Protein AF-A0A964AHP4-F1 (afdb_monomer_lite)

Sequence (634 aa):
MTRHLPLLLALVACRKDPKPGQDSGANVDTGPVIVDEDGDGSPAEEDCDDGDSNVYPGNTETPYDGLDNDCDPNTPDDDLDGDGYAAAQDCDDGDADVFPGAVEVCNGEDDDCDGTPDNAVGGTWYADADGDGFGDPAVSSQSCEGGEGTVADSSDCDDGDPAVNIAADEYCDGIDNDCDAVVDEPEAVDADTWYVDVDGDGYGDEDYPLEACAQLTGYAASDDDCDDGDANTHPDAAETCDSIDNDCDGEVDEDDAVDASSWYVDSDGDGYGNPAFESTACAQPAGYVGNADDCDDTEPDAWTGAAESCDEVDNDCDSAVDEGVLVDWYLDYDGDGYGTDASAVSACDAPTTAYVASGGDCDDNDTAYSPGATPGCDGEDYDCDGLVDNDGDGDGYADLSCGGDDCDDTDASIVPEQSGGCALGSSCLDVMGNGYSSGDGLYTIDPDGYGTGTSPYDVYCDMSTDGGGWTLVWKHAYEEVGTPTTDMRFYSSTLTPCESIGDADWCNVPQKTVIGLTEQRVTATHNGIIIYDFVGDLNSSLDSDWTGGVLANSVELVDLCTANPSAIPEPENGSHAIPGLTWDKANNGNYTSNCDTDRYGSGGTDCRWENCQLSSSMFTSPYHTQMTLHMWVR

Secondary structure (DSSP, 8-state):
--------------------------------PPP-SS-SS--TTT-S-TT-TT--TT----TTSSS-SSS-TTS-TT-SS-SS--TTT-S-TT-TT--TT----SSSS-TT-SS-TT-S--EEEEE-SS-SS---TTSEEEESSPPTTEES----S-TT-TT-STTSPP-SSSS-SS-SS-TT-TT-TTPEEEEE-SSSSSB-EEEEEEEESSPPTTEESB-B-S-TT-TT-STTSPP-SSSS-SS-SS-SS-TT-TTPEEEEE-SSSSS---TTSEEEESS--TTEES---BS-TT-TT-BTTPPP-SSSS-SSSSS-SSTTTPEEEEE-SSSSS---GGG-EEESS-SSTTEES----S-TT-TTSSTTPPP-SSS--SS-SSS-TT-SSSSSS--GGGT-S-S-TT-TT--TTSTTTS-S-SSHHHHHHTT---SSEEEEE-SS-TTSSSPPEEEEEESSGGGS-EEEEEEEEEE--S-SSS----BSSTT-B--SGGGTTT----EEEE-SSSEEEEEEEETTEEEEEEEEE--TTTTT----PPPTT-------------------------SS--------------S-------------S--------S-------EEEEEEEE-

pLDDT: mean 71.75, std 23.56, range [24.45, 97.06]

Structure (mmCIF, N/CA/C/O backbone):
data_AF-A0A964AHP4-F1
#
_entry.id   AF-A0A964AHP4-F1
#
loop_
_atom_site.group_PDB
_atom_site.id
_atom_site.type_symbol
_atom_site.label_atom_id
_atom_site.label_alt_id
_atom_site.label_comp_id
_atom_site.label_asym_id
_atom_site.label_entity_id
_atom_site.label_seq_id
_atom_site.pdbx_PDB_ins_code
_atom_site.Cartn_x
_atom_site.Cartn_y
_atom_site.Cartn_z
_atom_site.occupancy
_atom_site.B_iso_or_equiv
_atom_site.auth_seq_id
_atom_site.auth_comp_id
_atom_site.auth_asym_id
_atom_site.auth_atom_id
_atom_site.pdbx_PDB_model_num
ATOM 1 N N . MET A 1 1 ? 47.931 -21.326 -45.088 1.00 41.25 1 MET A N 1
ATOM 2 C CA . MET A 1 1 ? 47.821 -22.217 -46.264 1.00 41.25 1 MET A CA 1
ATOM 3 C C . MET A 1 1 ? 49.053 -22.011 -47.130 1.00 41.25 1 MET A C 1
ATOM 5 O O . MET A 1 1 ? 49.438 -20.879 -47.371 1.00 41.25 1 MET A O 1
ATOM 9 N N . THR A 1 2 ? 49.738 -23.094 -47.477 1.00 36.59 2 THR A N 1
ATOM 10 C CA . THR A 1 2 ? 51.013 -23.122 -48.214 1.00 36.59 2 THR A CA 1
ATOM 11 C C . THR A 1 2 ? 50.758 -23.535 -49.669 1.00 36.59 2 THR A C 1
ATOM 13 O O . THR A 1 2 ? 49.828 -24.313 -49.876 1.00 36.59 2 THR A O 1
ATOM 16 N N . ARG A 1 3 ? 51.688 -23.176 -50.583 1.00 34.22 3 ARG A N 1
ATOM 17 C CA . ARG A 1 3 ? 51.929 -23.679 -51.975 1.00 34.22 3 ARG A CA 1
ATOM 18 C C . ARG A 1 3 ? 51.398 -22.765 -53.096 1.00 34.22 3 ARG A C 1
ATOM 20 O O . ARG A 1 3 ? 50.309 -22.248 -52.948 1.00 34.22 3 ARG A O 1
ATOM 27 N N . HIS A 1 4 ? 52.039 -22.575 -54.258 1.00 33.69 4 HIS A N 1
ATOM 28 C CA . HIS A 1 4 ? 53.323 -23.006 -54.847 1.00 33.69 4 HIS A CA 1
ATOM 29 C C . HIS A 1 4 ? 53.604 -22.176 -56.139 1.00 33.69 4 HIS A C 1
ATOM 31 O O . HIS A 1 4 ? 52.662 -21.796 -56.820 1.00 33.69 4 HIS A O 1
ATOM 37 N N . LEU A 1 5 ? 54.904 -21.989 -56.448 1.00 34.00 5 LEU A N 1
ATOM 38 C CA . LEU A 1 5 ? 55.637 -21.714 -57.726 1.00 34.00 5 LEU A CA 1
ATOM 39 C C . LEU A 1 5 ? 55.037 -22.323 -59.034 1.00 34.00 5 LEU A C 1
ATOM 41 O O . LEU A 1 5 ? 54.205 -23.217 -58.869 1.00 34.00 5 LEU A O 1
ATOM 45 N N . PRO A 1 6 ? 55.516 -22.051 -60.297 1.00 51.84 6 PRO A N 1
ATOM 46 C CA . PRO A 1 6 ? 56.937 -21.927 -60.763 1.00 51.84 6 PRO A CA 1
ATOM 47 C C . PRO A 1 6 ? 57.247 -20.866 -61.873 1.00 51.84 6 PRO A C 1
ATOM 49 O O . PRO A 1 6 ? 56.353 -20.404 -62.563 1.00 51.84 6 PRO A O 1
ATOM 52 N N . LEU A 1 7 ? 58.461 -20.294 -61.982 1.00 32.97 7 LEU A N 1
ATOM 53 C CA . LEU A 1 7 ? 59.728 -20.745 -62.626 1.00 32.97 7 LEU A CA 1
ATOM 54 C C . LEU A 1 7 ? 59.695 -20.875 -64.175 1.00 32.97 7 LEU A C 1
ATOM 56 O O . LEU A 1 7 ? 59.123 -21.829 -64.696 1.00 32.97 7 LEU A O 1
ATOM 60 N N . LEU A 1 8 ? 60.413 -19.989 -64.889 1.00 33.69 8 LEU A N 1
ATOM 61 C CA . LEU A 1 8 ? 60.695 -20.073 -66.334 1.00 33.69 8 LEU A CA 1
ATOM 62 C C . LEU A 1 8 ? 62.167 -20.463 -66.586 1.00 33.69 8 LEU A C 1
ATOM 64 O O . LEU A 1 8 ? 63.081 -19.904 -65.981 1.00 33.69 8 LEU A O 1
ATOM 68 N N . LEU A 1 9 ? 62.387 -21.426 -67.485 1.00 32.53 9 LEU A N 1
ATOM 69 C CA . LEU A 1 9 ? 63.684 -21.966 -67.907 1.00 32.53 9 LEU A CA 1
ATOM 70 C C . LEU A 1 9 ? 63.711 -21.958 -69.446 1.00 32.53 9 LEU A C 1
ATOM 72 O O . LEU A 1 9 ? 62.899 -22.650 -70.057 1.00 32.53 9 LEU A O 1
ATOM 76 N N . ALA A 1 10 ? 64.621 -21.212 -70.080 1.00 36.19 10 ALA A N 1
ATOM 77 C CA . ALA A 1 10 ? 64.780 -21.209 -71.539 1.00 36.19 10 ALA A CA 1
ATOM 78 C C . ALA A 1 10 ? 66.022 -22.009 -71.967 1.00 36.19 10 ALA A C 1
ATOM 80 O O . ALA A 1 10 ? 67.131 -21.801 -71.472 1.00 36.19 10 ALA A O 1
ATOM 81 N N . LEU A 1 11 ? 65.792 -22.967 -72.870 1.00 33.97 11 LEU A N 1
ATOM 82 C CA . LEU A 1 11 ? 66.750 -23.921 -73.423 1.00 33.97 11 LEU A CA 1
ATOM 83 C C . LEU A 1 11 ? 67.461 -23.375 -74.673 1.00 33.97 11 LEU A C 1
ATOM 85 O O . LEU A 1 11 ? 66.847 -22.770 -75.543 1.00 33.97 11 LEU A O 1
ATOM 89 N N . VAL A 1 12 ? 68.736 -23.743 -74.798 1.00 40.69 12 VAL A N 1
ATOM 90 C CA . VAL A 1 12 ? 69.601 -23.636 -75.984 1.00 40.69 12 VAL A CA 1
ATOM 91 C C . VAL A 1 12 ? 69.450 -24.872 -76.892 1.00 40.69 12 VAL A C 1
ATOM 93 O O . VAL A 1 12 ? 69.509 -25.990 -76.381 1.00 40.69 12 VAL A O 1
ATOM 96 N N . ALA A 1 13 ? 69.372 -24.689 -78.222 1.00 34.56 13 ALA A N 1
ATOM 97 C CA . ALA A 1 13 ? 69.863 -25.586 -79.304 1.00 34.56 13 ALA A CA 1
ATOM 98 C C . ALA A 1 13 ? 69.546 -24.925 -80.676 1.00 34.56 13 ALA A C 1
ATOM 100 O O . ALA A 1 13 ? 68.413 -24.512 -80.858 1.00 34.56 13 ALA A O 1
ATOM 101 N N . CYS A 1 14 ? 70.414 -24.655 -81.667 1.00 30.45 14 CYS A N 1
ATOM 102 C CA . CYS A 1 14 ? 71.578 -25.286 -82.323 1.00 30.45 14 CYS A CA 1
ATOM 103 C C . CYS A 1 14 ? 71.250 -26.123 -83.594 1.00 30.45 14 CYS A C 1
ATOM 105 O O . CYS A 1 14 ? 70.490 -27.088 -83.521 1.00 30.45 14 CYS A O 1
ATOM 107 N N . ARG A 1 15 ? 72.011 -25.827 -84.678 1.00 34.88 15 ARG A N 1
ATOM 108 C CA . ARG A 1 15 ? 72.274 -26.549 -85.964 1.00 34.88 15 ARG A CA 1
ATOM 109 C C . ARG A 1 15 ? 71.342 -26.230 -87.154 1.00 34.88 15 ARG A C 1
ATOM 111 O O . ARG A 1 15 ? 70.146 -26.109 -86.966 1.00 34.88 15 ARG A O 1
ATOM 118 N N . LYS A 1 16 ? 71.813 -26.189 -88.417 1.00 32.59 16 LYS A N 1
ATOM 119 C CA . LYS A 1 16 ? 72.720 -27.155 -89.084 1.00 32.59 16 LYS A CA 1
ATOM 120 C C . LYS A 1 16 ? 73.158 -26.689 -90.498 1.00 32.59 16 LYS A C 1
ATOM 122 O O . LYS A 1 16 ? 72.309 -26.252 -91.263 1.00 32.59 16 LYS A O 1
ATOM 127 N N . ASP A 1 17 ? 74.425 -26.918 -90.866 1.00 44.00 17 ASP A N 1
ATOM 128 C CA . ASP A 1 17 ? 74.936 -26.935 -92.259 1.00 44.00 17 ASP A CA 1
ATOM 129 C C . ASP A 1 17 ? 74.241 -27.998 -93.144 1.00 44.00 17 ASP A C 1
ATOM 131 O O . ASP A 1 17 ? 73.699 -28.981 -92.612 1.00 44.00 17 ASP A O 1
ATOM 135 N N . PRO A 1 18 ? 74.352 -27.905 -94.491 1.00 44.62 18 PRO A N 1
ATOM 136 C CA . PRO A 1 18 ? 75.350 -28.746 -95.186 1.00 44.62 18 PRO A CA 1
ATOM 137 C C . PRO A 1 18 ? 75.977 -28.168 -96.490 1.00 44.62 18 PRO A C 1
ATOM 139 O O . PRO A 1 18 ? 75.295 -27.667 -97.376 1.00 44.62 18 PRO A O 1
ATOM 142 N N . LYS A 1 19 ? 77.290 -28.405 -96.664 1.00 41.75 19 LYS A N 1
ATOM 143 C CA . LYS A 1 19 ? 78.025 -28.576 -97.955 1.00 41.75 19 LYS A CA 1
ATOM 144 C C . LYS A 1 19 ? 77.521 -29.845 -98.695 1.00 41.75 19 LYS A C 1
ATOM 146 O O . LYS A 1 19 ? 77.030 -30.713 -97.967 1.00 41.75 19 LYS A O 1
ATOM 151 N N . PRO A 1 20 ? 77.708 -30.098 -100.029 1.00 46.75 20 PRO A N 1
ATOM 152 C CA . PRO A 1 20 ? 79.021 -30.049 -100.725 1.00 46.75 20 PRO A CA 1
ATOM 153 C C . PRO A 1 20 ? 79.049 -29.877 -102.277 1.00 46.75 20 PRO A C 1
ATOM 155 O O . PRO A 1 20 ? 78.054 -30.049 -102.969 1.00 46.75 20 PRO A O 1
ATOM 158 N N . GLY A 1 21 ? 80.251 -29.687 -102.848 1.00 37.81 21 GLY A N 1
ATOM 159 C CA . GLY A 1 21 ? 80.522 -29.970 -104.271 1.00 37.81 21 GLY A CA 1
ATOM 160 C C . GLY A 1 21 ? 81.881 -29.471 -104.782 1.00 37.81 21 GLY A C 1
ATOM 161 O O . GLY A 1 21 ? 82.058 -28.280 -104.987 1.00 37.81 21 GLY A O 1
ATOM 162 N N . GLN A 1 22 ? 82.838 -30.384 -104.982 1.00 43.28 22 GLN A N 1
ATOM 163 C CA . GLN A 1 22 ? 84.136 -30.165 -105.648 1.00 43.28 22 GLN A CA 1
ATOM 164 C C . GLN A 1 22 ? 83.990 -30.351 -107.174 1.00 43.28 22 GLN A C 1
ATOM 166 O O . GLN A 1 22 ? 83.249 -31.251 -107.556 1.00 43.28 22 GLN A O 1
ATOM 171 N N . ASP A 1 23 ? 84.731 -29.618 -108.022 1.00 38.06 23 ASP A N 1
ATOM 172 C CA . ASP A 1 23 ? 85.852 -30.185 -108.812 1.00 38.06 23 ASP A CA 1
ATOM 173 C C . ASP A 1 23 ? 86.644 -29.136 -109.639 1.00 38.06 23 ASP A C 1
ATOM 175 O O . ASP A 1 23 ? 86.086 -28.222 -110.234 1.00 38.06 23 ASP A O 1
ATOM 179 N N . SER A 1 24 ? 87.963 -29.358 -109.658 1.00 41.06 24 SER A N 1
ATOM 180 C CA . SER A 1 24 ? 89.007 -29.084 -110.665 1.00 41.06 24 SER A CA 1
ATOM 181 C C . SER A 1 24 ? 88.969 -27.880 -111.630 1.00 41.06 24 SER A C 1
ATOM 183 O O . SER A 1 24 ? 88.107 -27.796 -112.499 1.00 41.06 24 SER A O 1
ATOM 185 N N . GLY A 1 25 ? 90.100 -27.155 -111.702 1.00 37.81 25 GLY A N 1
ATOM 186 C CA . GLY A 1 25 ? 90.666 -26.747 -113.003 1.00 37.81 25 GLY A CA 1
ATOM 187 C C . GLY A 1 25 ? 91.313 -25.361 -113.079 1.00 37.81 25 GLY A C 1
ATOM 188 O O . GLY A 1 25 ? 90.639 -24.359 -113.235 1.00 37.81 25 GLY A O 1
ATOM 189 N N . ALA A 1 26 ? 92.643 -25.347 -113.029 1.00 41.81 26 ALA A N 1
ATOM 190 C CA . ALA A 1 26 ? 93.570 -24.226 -113.183 1.00 41.81 26 ALA A CA 1
ATOM 191 C C . ALA A 1 26 ? 93.342 -23.214 -114.342 1.00 41.81 26 ALA A C 1
ATOM 193 O O . ALA A 1 26 ? 93.065 -23.621 -115.468 1.00 41.81 26 ALA A O 1
ATOM 194 N N . ASN A 1 27 ? 93.783 -21.968 -114.063 1.00 40.09 27 ASN A N 1
ATOM 195 C CA . ASN A 1 27 ? 94.414 -20.975 -114.968 1.00 40.09 27 ASN A CA 1
ATOM 196 C C . ASN A 1 27 ? 93.445 -20.207 -115.905 1.00 40.09 27 ASN A C 1
ATOM 198 O O . ASN A 1 27 ? 92.708 -20.831 -116.651 1.00 40.09 27 ASN A O 1
ATOM 202 N N . VAL A 1 28 ? 93.393 -18.872 -115.993 1.00 43.84 28 VAL A N 1
ATOM 203 C CA . VAL A 1 28 ? 94.406 -17.811 -115.865 1.00 43.84 28 VAL A CA 1
ATOM 204 C C . VAL A 1 28 ? 93.672 -16.509 -115.502 1.00 43.84 28 VAL A C 1
ATOM 206 O O . VAL A 1 28 ? 92.620 -16.227 -116.070 1.00 43.84 28 VAL A O 1
ATOM 209 N N . ASP A 1 29 ? 94.244 -15.735 -114.588 1.00 53.00 29 ASP A N 1
ATOM 210 C CA . ASP A 1 29 ? 93.883 -14.350 -114.269 1.00 53.00 29 ASP A CA 1
ATOM 211 C C . ASP A 1 29 ? 94.079 -13.419 -115.480 1.00 53.00 29 ASP A C 1
ATOM 213 O O . ASP A 1 29 ? 95.172 -13.397 -116.051 1.00 53.00 29 ASP A O 1
ATOM 217 N N . THR A 1 30 ? 93.029 -12.658 -115.822 1.00 50.31 30 THR A N 1
ATOM 218 C CA . THR A 1 30 ? 93.126 -11.248 -116.244 1.00 50.31 30 THR A CA 1
ATOM 219 C C . THR A 1 30 ? 91.809 -10.494 -115.956 1.00 50.31 30 THR A C 1
ATOM 221 O O . THR A 1 30 ? 91.002 -10.355 -116.873 1.00 50.31 30 THR A O 1
ATOM 224 N N . GLY A 1 31 ? 91.645 -9.983 -114.723 1.00 49.47 31 GLY A N 1
ATOM 225 C CA . GLY A 1 31 ? 90.811 -8.812 -114.334 1.00 49.47 31 GLY A CA 1
ATOM 226 C C . GLY A 1 31 ? 89.274 -8.898 -114.477 1.00 49.47 31 GLY A C 1
ATOM 227 O O . GLY A 1 31 ? 88.774 -9.631 -115.325 1.00 49.47 31 GLY A O 1
ATOM 228 N N . PRO A 1 32 ? 88.506 -8.130 -113.678 1.00 54.94 32 PRO A N 1
ATOM 229 C CA . PRO A 1 32 ? 88.683 -6.687 -113.505 1.00 54.94 32 PRO A CA 1
ATOM 230 C C . PRO A 1 32 ? 89.278 -6.306 -112.146 1.00 54.94 32 PRO A C 1
ATOM 232 O O . PRO A 1 32 ? 89.155 -7.031 -111.167 1.00 54.94 32 PRO A O 1
ATOM 235 N N . VAL A 1 33 ? 89.962 -5.162 -112.117 1.00 58.97 33 VAL A N 1
ATOM 236 C CA . VAL A 1 33 ? 90.269 -4.449 -110.873 1.00 58.97 33 VAL A CA 1
ATOM 237 C C . VAL A 1 33 ? 88.924 -4.061 -110.278 1.00 58.97 33 VAL A C 1
ATOM 239 O O . VAL A 1 33 ? 88.167 -3.359 -110.944 1.00 58.97 33 VAL A O 1
ATOM 242 N N . ILE A 1 34 ? 88.629 -4.569 -109.089 1.00 62.00 34 ILE A N 1
ATOM 243 C CA . ILE A 1 34 ? 87.486 -4.112 -108.309 1.00 62.00 34 ILE A CA 1
ATOM 244 C C . ILE A 1 34 ? 87.870 -2.712 -107.823 1.00 62.00 34 ILE A C 1
ATOM 246 O O . ILE A 1 34 ? 88.940 -2.551 -107.227 1.00 62.00 34 ILE A O 1
ATOM 250 N N . VAL A 1 35 ? 87.122 -1.705 -108.269 1.00 73.38 35 VAL A N 1
ATOM 251 C CA . VAL A 1 35 ? 87.340 -0.301 -107.907 1.00 73.38 35 VAL A CA 1
ATOM 252 C C . VAL A 1 35 ? 86.491 -0.047 -106.665 1.00 73.38 35 VAL A C 1
ATOM 254 O O . VAL A 1 35 ? 85.356 -0.504 -106.618 1.00 73.38 35 VAL A O 1
ATOM 257 N N . ASP A 1 36 ? 87.126 0.566 -105.682 1.00 81.06 36 ASP A N 1
ATOM 258 C CA . ASP A 1 36 ? 86.598 1.041 -104.403 1.00 81.06 36 ASP A CA 1
ATOM 259 C C . ASP A 1 36 ? 87.091 2.498 -104.392 1.00 81.06 36 ASP A C 1
ATOM 261 O O . ASP A 1 36 ? 88.309 2.737 -104.303 1.00 81.06 36 ASP A O 1
ATOM 265 N N . GLU A 1 37 ? 86.216 3.426 -104.799 1.00 85.00 37 GLU A N 1
ATOM 266 C CA . GLU A 1 37 ? 86.605 4.803 -105.150 1.00 85.00 37 GLU A CA 1
ATOM 267 C C . GLU A 1 37 ? 86.767 5.706 -103.915 1.00 85.00 37 GLU A C 1
ATOM 269 O O . GLU A 1 37 ? 87.645 6.584 -103.923 1.00 85.00 37 GLU A O 1
ATOM 274 N N . ASP A 1 38 ? 86.046 5.436 -102.829 1.00 84.31 38 ASP A N 1
ATOM 275 C CA . ASP A 1 38 ? 86.140 6.171 -101.564 1.00 84.31 38 ASP A CA 1
ATOM 276 C C . ASP A 1 38 ? 87.009 5.495 -100.478 1.00 84.31 38 ASP A C 1
ATOM 278 O O . ASP A 1 38 ? 87.520 6.184 -99.583 1.00 84.31 38 ASP A O 1
ATOM 282 N N . GLY A 1 39 ? 87.323 4.206 -100.621 1.00 83.88 39 GLY A N 1
ATOM 283 C CA . GLY A 1 39 ? 88.273 3.468 -99.798 1.00 83.88 39 GLY A CA 1
ATOM 284 C C . GLY A 1 39 ? 87.708 2.866 -98.510 1.00 83.88 39 GLY A C 1
ATOM 285 O O . GLY A 1 39 ? 88.511 2.613 -97.597 1.00 83.88 39 GLY A O 1
ATOM 286 N N . ASP A 1 40 ? 86.395 2.665 -98.388 1.00 83.25 40 ASP A N 1
ATOM 287 C CA . ASP A 1 40 ? 85.782 2.052 -97.200 1.00 83.25 40 ASP A CA 1
ATOM 288 C C . ASP A 1 40 ? 85.892 0.513 -97.145 1.00 83.25 40 ASP A C 1
ATOM 290 O O . ASP A 1 40 ? 85.743 -0.102 -96.081 1.00 83.25 40 ASP A O 1
ATOM 294 N N . GLY A 1 41 ? 86.310 -0.102 -98.254 1.00 84.25 41 GLY A N 1
ATOM 295 C CA . GLY A 1 41 ? 86.530 -1.538 -98.378 1.00 84.25 41 GLY A CA 1
ATOM 296 C C . GLY A 1 41 ? 85.387 -2.311 -99.036 1.00 84.25 41 GLY A C 1
ATOM 297 O O . GLY A 1 41 ? 85.527 -3.536 -99.173 1.00 84.25 41 GLY A O 1
ATOM 298 N N . SER A 1 42 ? 84.323 -1.635 -99.469 1.00 86.00 42 SER A N 1
ATOM 299 C CA . SER A 1 42 ? 83.256 -2.181 -100.304 1.00 86.00 42 SER A CA 1
ATOM 300 C C . SER A 1 42 ? 83.525 -1.885 -101.784 1.00 86.00 42 SER A C 1
ATOM 302 O O . SER A 1 42 ? 84.002 -0.818 -102.145 1.00 86.00 42 SER A O 1
ATOM 304 N N . PRO A 1 43 ? 83.334 -2.859 -102.688 1.00 85.56 43 PRO A N 1
ATOM 305 C CA . PRO A 1 43 ? 83.523 -2.615 -104.110 1.00 85.56 43 PRO A CA 1
ATOM 306 C C . PRO A 1 43 ? 82.290 -1.962 -104.745 1.00 85.56 43 PRO A C 1
ATOM 308 O O . PRO A 1 43 ? 81.171 -2.361 -104.434 1.00 85.56 43 PRO A O 1
ATOM 311 N N . ALA A 1 44 ? 82.497 -1.127 -105.769 1.00 83.00 44 ALA A N 1
ATOM 312 C CA . ALA A 1 44 ? 81.466 -0.404 -106.536 1.00 83.00 44 ALA A CA 1
ATOM 313 C C . ALA A 1 44 ? 80.238 -1.204 -107.034 1.00 83.00 44 ALA A C 1
ATOM 315 O O . ALA A 1 44 ? 79.275 -0.640 -107.549 1.00 83.00 44 ALA A O 1
ATOM 316 N N . GLU A 1 45 ? 80.307 -2.537 -107.030 1.00 81.38 45 GLU A N 1
ATOM 317 C CA . GLU A 1 45 ? 79.229 -3.436 -107.459 1.00 81.38 45 GLU A CA 1
ATOM 318 C C . GLU A 1 45 ? 78.324 -3.915 -106.315 1.00 81.38 45 GLU A C 1
ATOM 320 O O . GLU A 1 45 ? 77.238 -4.435 -106.582 1.00 81.38 45 GLU A O 1
ATOM 325 N N . GLU A 1 46 ? 78.769 -3.740 -105.073 1.00 82.56 46 GLU A N 1
ATOM 326 C CA . GLU A 1 46 ? 78.027 -4.021 -103.842 1.00 82.56 46 GLU A CA 1
ATOM 327 C C . GLU A 1 46 ? 77.702 -2.722 -103.085 1.00 82.56 46 GLU A C 1
ATOM 329 O O . GLU A 1 46 ? 76.725 -2.702 -102.349 1.00 82.56 46 GLU A O 1
ATOM 334 N N . ASP A 1 47 ? 78.451 -1.646 -103.331 1.00 85.31 47 ASP A N 1
ATOM 335 C CA . ASP A 1 47 ? 78.272 -0.316 -102.751 1.00 85.31 47 ASP A CA 1
ATOM 336 C C . ASP A 1 47 ? 77.142 0.496 -103.423 1.00 85.31 47 ASP A C 1
ATOM 338 O O . ASP A 1 47 ? 77.096 0.629 -104.653 1.00 85.31 47 ASP A O 1
ATOM 342 N N . CYS A 1 48 ? 76.203 1.015 -102.624 1.00 86.06 48 CYS A N 1
ATOM 343 C CA . CYS A 1 48 ? 75.094 1.831 -103.110 1.00 86.06 48 CYS A CA 1
ATOM 344 C C . CYS A 1 48 ? 75.482 3.296 -103.397 1.00 86.06 48 CYS A C 1
ATOM 346 O O . CYS A 1 48 ? 74.784 3.935 -104.196 1.00 86.06 48 CYS A O 1
ATOM 348 N N . ASP A 1 49 ? 76.611 3.789 -102.870 1.00 86.62 49 ASP A N 1
ATOM 349 C CA . ASP A 1 49 ? 77.262 5.043 -103.269 1.00 86.62 49 ASP A CA 1
ATOM 350 C C . ASP A 1 49 ? 78.797 4.977 -103.096 1.00 86.62 49 ASP A C 1
ATOM 352 O O . ASP A 1 49 ? 79.347 5.589 -102.192 1.00 86.62 49 ASP A O 1
ATOM 356 N N . ASP A 1 50 ? 79.490 4.348 -104.061 1.00 85.62 50 ASP A N 1
ATOM 357 C CA . ASP A 1 50 ? 80.971 4.194 -104.167 1.00 85.62 50 ASP A CA 1
ATOM 358 C C . ASP A 1 50 ? 81.773 5.526 -104.173 1.00 85.62 50 ASP A C 1
ATOM 360 O O . ASP A 1 50 ? 82.978 5.560 -104.432 1.00 85.62 50 ASP A O 1
ATOM 364 N N . GLY A 1 51 ? 81.103 6.669 -103.997 1.00 88.12 51 GLY A N 1
ATOM 365 C CA . GLY A 1 51 ? 81.705 7.985 -103.809 1.00 88.12 51 GLY A CA 1
ATOM 366 C C . GLY A 1 51 ? 81.646 8.525 -102.373 1.00 88.12 51 GLY A C 1
ATOM 367 O O . GLY A 1 51 ? 82.220 9.602 -102.142 1.00 88.12 51 GLY A O 1
ATOM 368 N N . ASP A 1 52 ? 80.974 7.846 -101.439 1.00 87.06 52 ASP A N 1
ATOM 369 C CA . ASP A 1 52 ? 80.835 8.233 -100.035 1.00 87.06 52 ASP A CA 1
ATOM 370 C C . ASP A 1 52 ? 81.168 7.080 -99.081 1.00 87.06 52 ASP A C 1
ATOM 372 O O . ASP A 1 52 ? 80.337 6.243 -98.770 1.00 87.06 52 ASP A O 1
ATOM 376 N N . SER A 1 53 ? 82.346 7.164 -98.455 1.00 89.06 53 SER A N 1
ATOM 377 C CA . SER A 1 53 ? 82.859 6.173 -97.493 1.00 89.06 53 SER A CA 1
ATOM 378 C C . SER A 1 53 ? 82.000 5.934 -96.231 1.00 89.06 53 SER A C 1
ATOM 380 O O . SER A 1 53 ? 82.432 5.229 -95.315 1.00 89.06 53 SER A O 1
ATOM 382 N N . ASN A 1 54 ? 80.862 6.623 -96.092 1.00 86.56 54 ASN A N 1
ATOM 383 C CA . ASN A 1 54 ? 79.865 6.399 -95.042 1.00 86.56 54 ASN A CA 1
ATOM 384 C C . ASN A 1 54 ? 78.597 5.707 -95.573 1.00 86.56 54 ASN A C 1
ATOM 386 O O . ASN A 1 54 ? 77.601 5.655 -94.853 1.00 86.56 54 ASN A O 1
ATOM 390 N N . VAL A 1 55 ? 78.611 5.206 -96.804 1.00 88.31 55 VAL A N 1
ATOM 391 C CA . VAL A 1 55 ? 77.500 4.513 -97.448 1.00 88.31 55 VAL A CA 1
ATOM 392 C C . VAL A 1 55 ? 78.048 3.204 -97.999 1.00 88.31 55 VAL A C 1
ATOM 394 O O . VAL A 1 55 ? 78.720 3.208 -99.011 1.00 88.31 55 VAL A O 1
ATOM 397 N N . TYR A 1 56 ? 77.814 2.088 -97.309 1.00 88.75 56 TYR A N 1
ATOM 398 C CA . TYR A 1 56 ? 78.298 0.777 -97.743 1.00 88.75 56 TYR A CA 1
ATOM 399 C C . TYR A 1 56 ? 77.526 -0.382 -97.104 1.00 88.75 56 TYR A C 1
ATOM 401 O O . TYR A 1 56 ? 77.041 -0.254 -95.980 1.00 88.75 56 TYR A O 1
ATOM 409 N N . PRO A 1 57 ? 77.478 -1.572 -97.740 1.00 88.44 57 PRO A N 1
ATOM 410 C CA . PRO A 1 57 ? 76.727 -2.718 -97.236 1.00 88.44 57 PRO A CA 1
ATOM 411 C C . PRO A 1 57 ? 77.031 -3.088 -95.782 1.00 88.44 57 PRO A C 1
ATOM 413 O O . PRO A 1 57 ? 78.140 -3.518 -95.444 1.00 88.44 57 PRO A O 1
ATOM 416 N N . GLY A 1 58 ? 76.011 -3.011 -94.929 1.00 82.25 58 GLY A N 1
ATOM 417 C CA . GLY A 1 58 ? 76.109 -3.354 -93.510 1.00 82.25 58 GLY A CA 1
ATOM 418 C C . GLY A 1 58 ? 76.860 -2.331 -92.653 1.00 82.25 58 GLY A C 1
ATOM 419 O O . GLY A 1 58 ? 77.332 -2.692 -91.565 1.00 82.25 58 GLY A O 1
ATOM 420 N N . ASN A 1 59 ? 76.994 -1.086 -93.122 1.00 86.62 59 ASN A N 1
ATOM 421 C CA . ASN A 1 59 ? 77.297 0.055 -92.262 1.00 86.62 59 ASN A CA 1
ATOM 422 C C . ASN A 1 59 ? 76.189 0.246 -91.199 1.00 86.62 59 ASN A C 1
ATOM 424 O O . ASN A 1 59 ? 75.235 -0.516 -91.118 1.00 86.62 59 ASN A O 1
ATOM 428 N N . THR A 1 60 ? 76.338 1.213 -90.299 1.00 84.69 60 THR A N 1
ATOM 429 C CA . THR A 1 60 ? 75.245 1.612 -89.400 1.00 84.69 60 THR A CA 1
ATOM 430 C C . THR A 1 60 ? 74.538 2.823 -89.988 1.00 84.69 60 THR A C 1
ATOM 432 O O . THR A 1 60 ? 75.219 3.802 -90.291 1.00 84.69 60 THR A O 1
ATOM 435 N N . GLU A 1 61 ? 73.209 2.764 -90.080 1.00 81.38 61 GLU A N 1
ATOM 436 C CA . GLU A 1 61 ? 72.375 3.915 -90.435 1.00 81.38 61 GLU A CA 1
ATOM 437 C C . GLU A 1 61 ? 72.666 5.122 -89.544 1.00 81.38 61 GLU A C 1
ATOM 439 O O . GLU A 1 61 ? 72.772 5.021 -88.314 1.00 81.38 61 GLU A O 1
ATOM 444 N N . THR A 1 62 ? 72.841 6.272 -90.187 1.00 81.12 62 THR A N 1
ATOM 445 C CA . THR A 1 62 ? 72.975 7.572 -89.546 1.00 81.12 62 THR A CA 1
ATOM 446 C C . THR A 1 62 ? 71.596 8.217 -89.561 1.00 81.12 62 THR A C 1
ATOM 448 O O . THR A 1 62 ? 71.151 8.648 -90.617 1.00 81.12 62 THR A O 1
ATOM 451 N N . PRO A 1 63 ? 70.920 8.342 -88.404 1.00 80.69 63 PRO A N 1
ATOM 452 C CA . PRO A 1 63 ? 69.533 8.793 -88.392 1.00 80.69 63 PRO A CA 1
ATOM 453 C C . PRO A 1 63 ? 69.347 10.157 -89.072 1.00 80.69 63 PRO A C 1
ATOM 455 O O . PRO A 1 63 ? 70.045 11.126 -88.738 1.00 80.69 63 PRO A O 1
ATOM 458 N N . TYR A 1 64 ? 68.366 10.229 -89.973 1.00 78.88 64 TYR A N 1
ATOM 459 C CA . TYR A 1 64 ? 67.890 11.433 -90.663 1.00 78.88 64 TYR A CA 1
ATOM 460 C C . TYR A 1 64 ? 68.913 12.180 -91.535 1.00 78.88 64 TYR A C 1
ATOM 462 O O . TYR A 1 64 ? 68.779 13.400 -91.733 1.00 78.88 64 TYR A O 1
ATOM 470 N N . ASP A 1 65 ? 69.947 11.513 -92.047 1.00 81.81 65 ASP A N 1
ATOM 471 C CA . ASP A 1 65 ? 70.861 12.126 -93.018 1.00 81.81 65 ASP A CA 1
ATOM 472 C C . ASP A 1 65 ? 70.357 12.008 -94.474 1.00 81.81 65 ASP A C 1
ATOM 474 O O . ASP A 1 65 ? 70.850 12.720 -95.363 1.00 81.81 65 ASP A O 1
ATOM 478 N N . GLY A 1 66 ? 69.282 11.237 -94.683 1.00 76.44 66 GLY A N 1
ATOM 479 C CA . GLY A 1 66 ? 68.602 11.023 -95.954 1.00 76.44 66 GLY A CA 1
ATOM 480 C C . GLY A 1 66 ? 69.373 10.111 -96.905 1.00 76.44 66 GLY A C 1
ATOM 481 O O . GLY A 1 66 ? 69.107 10.148 -98.116 1.00 76.44 66 GLY A O 1
ATOM 482 N N . LEU A 1 67 ? 70.351 9.368 -96.386 1.00 80.25 67 LEU A N 1
ATOM 483 C CA . LEU A 1 67 ? 71.128 8.358 -97.086 1.00 80.25 67 LEU A CA 1
ATOM 484 C C . LEU A 1 67 ? 70.749 6.977 -96.535 1.00 80.25 67 LEU A C 1
ATOM 486 O O . LEU A 1 67 ? 70.468 6.822 -95.361 1.00 80.25 67 LEU A O 1
ATOM 490 N N . ASP A 1 68 ? 70.748 5.975 -97.409 1.00 82.12 68 ASP A N 1
ATOM 491 C CA . ASP A 1 68 ? 70.686 4.558 -97.030 1.00 82.12 68 ASP A CA 1
ATOM 492 C C . ASP A 1 68 ? 72.133 4.143 -96.733 1.00 82.12 68 ASP A C 1
ATOM 494 O O . ASP A 1 68 ? 72.873 3.795 -97.658 1.00 82.12 68 ASP A O 1
ATOM 498 N N . ASN A 1 69 ? 72.607 4.360 -95.499 1.00 86.56 69 ASN A N 1
ATOM 499 C CA . ASN A 1 69 ? 74.029 4.225 -95.182 1.00 86.56 69 ASN A CA 1
ATOM 500 C C . ASN A 1 69 ? 74.496 2.768 -95.228 1.00 86.56 69 ASN A C 1
ATOM 502 O O . ASN A 1 69 ? 75.690 2.543 -95.440 1.00 86.56 69 ASN A O 1
ATOM 506 N N . ASP A 1 70 ? 73.613 1.799 -94.984 1.00 87.00 70 ASP A N 1
ATOM 507 C CA . ASP A 1 70 ? 73.932 0.373 -94.934 1.00 87.00 70 ASP A CA 1
ATOM 508 C C . ASP A 1 70 ? 73.526 -0.419 -96.187 1.00 87.00 70 ASP A C 1
ATOM 510 O O . ASP A 1 70 ? 73.816 -1.622 -96.283 1.00 87.00 70 ASP A O 1
ATOM 514 N N . CYS A 1 71 ? 72.955 0.271 -97.178 1.00 86.12 71 CYS A N 1
ATOM 515 C CA . CYS A 1 71 ? 72.474 -0.260 -98.448 1.00 86.12 71 CYS A CA 1
ATOM 516 C C . CYS A 1 71 ? 71.372 -1.334 -98.308 1.00 86.12 71 CYS A C 1
ATOM 518 O O . CYS A 1 71 ? 71.178 -2.135 -99.242 1.00 86.12 71 CYS A O 1
ATOM 520 N N . ASP A 1 72 ? 70.674 -1.407 -97.169 1.00 84.88 72 ASP A N 1
ATOM 521 C CA . ASP A 1 72 ? 69.492 -2.239 -96.958 1.00 84.88 72 ASP A CA 1
ATOM 522 C C . ASP A 1 72 ? 68.215 -1.370 -96.926 1.00 84.88 72 ASP A C 1
ATOM 524 O O . ASP A 1 72 ? 67.885 -0.729 -95.933 1.00 84.88 72 ASP A O 1
ATOM 528 N N . PRO A 1 73 ? 67.359 -1.435 -97.967 1.00 79.50 73 PRO A N 1
ATOM 529 C CA . PRO A 1 73 ? 66.131 -0.641 -98.020 1.00 79.50 73 PRO A CA 1
ATOM 530 C C . PRO A 1 73 ? 65.070 -1.054 -96.979 1.00 79.50 73 PRO A C 1
ATOM 532 O O . PRO A 1 73 ? 63.949 -0.544 -97.026 1.00 79.50 73 PRO A O 1
ATOM 535 N N . ASN A 1 74 ? 65.356 -2.039 -96.118 1.00 78.00 74 ASN A N 1
ATOM 536 C CA . ASN A 1 74 ? 64.498 -2.454 -95.006 1.00 78.00 74 ASN A CA 1
ATOM 537 C C . ASN A 1 74 ? 64.952 -1.895 -93.646 1.00 78.00 74 ASN A C 1
ATOM 539 O O . ASN A 1 74 ? 64.299 -2.207 -92.650 1.00 78.00 74 ASN A O 1
ATOM 543 N N . THR A 1 75 ? 66.015 -1.094 -93.599 1.00 74.62 75 THR A N 1
ATOM 544 C CA . THR A 1 75 ? 66.480 -0.342 -92.423 1.00 74.62 75 THR A CA 1
ATOM 545 C C . THR A 1 75 ? 66.446 1.157 -92.730 1.00 74.62 75 THR A C 1
ATOM 547 O O . THR A 1 75 ? 67.496 1.768 -92.870 1.00 74.62 75 THR A O 1
ATOM 550 N N . PRO A 1 76 ? 65.255 1.767 -92.899 1.00 68.56 76 PRO A N 1
ATOM 551 C CA . PRO A 1 76 ? 65.164 3.189 -93.216 1.00 68.56 76 PRO A CA 1
ATOM 552 C C . PRO A 1 76 ? 65.795 4.049 -92.110 1.00 68.56 76 PRO A C 1
ATOM 554 O O . PRO A 1 76 ? 65.619 3.763 -90.927 1.00 68.56 76 PRO A O 1
ATOM 557 N N . ASP A 1 77 ? 66.508 5.114 -92.485 1.00 73.00 77 ASP A N 1
ATOM 558 C CA . ASP A 1 77 ? 67.119 6.081 -91.559 1.00 73.00 77 ASP A CA 1
ATOM 559 C C . ASP A 1 77 ? 66.096 7.040 -90.917 1.00 73.00 77 ASP A C 1
ATOM 561 O O . ASP A 1 77 ? 66.473 7.918 -90.130 1.00 73.00 77 ASP A O 1
ATOM 565 N N . ASP A 1 78 ? 64.820 6.891 -91.288 1.00 75.75 78 ASP A N 1
ATOM 566 C CA . ASP A 1 78 ? 63.702 7.769 -90.965 1.00 75.75 78 ASP A CA 1
ATOM 567 C C . ASP A 1 78 ? 62.591 7.124 -90.114 1.00 75.75 78 ASP A C 1
ATOM 569 O O . ASP A 1 78 ? 61.573 7.786 -89.945 1.00 75.75 78 ASP A O 1
ATOM 573 N N . ASP A 1 79 ? 62.799 5.904 -89.592 1.00 82.31 79 ASP A N 1
ATOM 574 C CA . ASP A 1 79 ? 61.947 5.155 -88.635 1.00 82.31 79 ASP A CA 1
ATOM 575 C C . ASP A 1 79 ? 62.862 4.559 -87.536 1.00 82.31 79 ASP A C 1
ATOM 577 O O . ASP A 1 79 ? 63.393 3.448 -87.664 1.00 82.31 79 ASP A O 1
ATOM 581 N N . LEU A 1 80 ? 63.186 5.360 -86.512 1.00 84.94 80 LEU A N 1
ATOM 582 C CA . LEU A 1 80 ? 64.247 5.039 -85.545 1.00 84.94 80 LEU A CA 1
ATOM 583 C C . LEU A 1 80 ? 63.829 3.993 -84.487 1.00 84.94 80 LEU A C 1
ATOM 585 O O . LEU A 1 80 ? 64.706 3.291 -83.956 1.00 84.94 80 LEU A O 1
ATOM 589 N N . ASP A 1 81 ? 62.540 3.843 -84.190 1.00 84.56 81 ASP A N 1
ATOM 590 C CA . ASP A 1 81 ? 62.014 2.874 -83.218 1.00 84.56 81 ASP A CA 1
ATOM 591 C C . ASP A 1 81 ? 61.394 1.604 -83.843 1.00 84.56 81 ASP A C 1
ATOM 593 O O . ASP A 1 81 ? 61.270 0.577 -83.157 1.00 84.56 81 ASP A O 1
ATOM 597 N N . GLY A 1 82 ? 61.155 1.601 -85.158 1.00 85.81 82 GLY A N 1
ATOM 598 C CA . GLY A 1 82 ? 60.762 0.440 -85.950 1.00 85.81 82 GLY A CA 1
ATOM 599 C C . GLY A 1 82 ? 59.273 0.106 -85.893 1.00 85.81 82 GLY A C 1
ATOM 600 O O . GLY A 1 82 ? 58.909 -1.070 -86.068 1.00 85.81 82 GLY A O 1
ATOM 601 N N . ASP A 1 83 ? 58.418 1.082 -85.611 1.00 85.19 83 ASP A N 1
ATOM 602 C CA . ASP A 1 83 ? 56.971 0.915 -85.497 1.00 85.19 83 ASP A CA 1
ATOM 603 C C . ASP A 1 83 ? 56.238 0.933 -86.866 1.00 85.19 83 ASP A C 1
ATOM 605 O O . ASP A 1 83 ? 55.101 0.452 -87.006 1.00 85.19 83 ASP A O 1
ATOM 609 N N . GLY A 1 84 ? 56.952 1.353 -87.917 1.00 86.25 84 GLY A N 1
ATOM 610 C CA . GLY A 1 84 ? 56.499 1.398 -89.301 1.00 86.25 84 GLY A CA 1
ATOM 611 C C . GLY A 1 84 ? 55.975 2.757 -89.772 1.00 86.25 84 GLY A C 1
ATOM 612 O O . GLY A 1 84 ? 55.453 2.825 -90.899 1.00 86.25 84 GLY A O 1
ATOM 613 N N . TYR A 1 85 ? 56.098 3.811 -88.967 1.00 87.25 85 TYR A N 1
ATOM 614 C CA . TYR A 1 85 ? 55.867 5.199 -89.344 1.00 87.25 85 TYR A CA 1
ATOM 615 C C . TYR A 1 85 ? 57.200 5.942 -89.441 1.00 87.25 85 TYR A C 1
ATOM 617 O O . TYR A 1 85 ? 58.137 5.692 -88.709 1.00 87.25 85 TYR A O 1
ATOM 625 N N . ALA A 1 86 ? 57.307 6.838 -90.424 1.00 85.38 86 ALA A N 1
ATOM 626 C CA . ALA A 1 86 ? 58.508 7.656 -90.568 1.00 85.38 86 ALA A CA 1
ATOM 627 C C . ALA A 1 86 ? 58.363 8.952 -89.761 1.00 85.38 86 ALA A C 1
ATOM 629 O O . ALA A 1 86 ? 57.253 9.491 -89.704 1.00 85.38 86 ALA A O 1
ATOM 630 N N . ALA A 1 87 ? 59.469 9.562 -89.333 1.00 83.31 87 ALA A N 1
ATOM 631 C CA . ALA A 1 87 ? 59.550 10.787 -88.520 1.00 83.31 87 ALA A CA 1
ATOM 632 C C . ALA A 1 87 ? 58.730 12.002 -89.009 1.00 83.31 87 ALA A C 1
ATOM 634 O O . ALA A 1 87 ? 58.554 13.000 -88.313 1.00 83.31 87 ALA A O 1
ATOM 635 N N . ALA A 1 88 ? 58.269 11.998 -90.264 1.00 82.75 88 ALA A N 1
ATOM 636 C CA . ALA A 1 88 ? 57.375 13.028 -90.801 1.00 82.75 88 ALA A CA 1
ATOM 637 C C . ALA A 1 88 ? 55.890 12.820 -90.436 1.00 82.75 88 ALA A C 1
ATOM 639 O O . ALA A 1 88 ? 55.069 13.710 -90.683 1.00 82.75 88 ALA A O 1
ATOM 640 N N . GLN A 1 89 ? 55.545 11.627 -89.968 1.00 86.56 89 GLN A N 1
ATOM 641 C CA . GLN A 1 89 ? 54.207 11.148 -89.626 1.00 86.56 89 GLN A CA 1
ATOM 642 C C . GLN A 1 89 ? 54.144 10.764 -88.151 1.00 86.56 89 GLN A C 1
ATOM 644 O O . GLN A 1 89 ? 53.094 10.963 -87.551 1.00 86.56 89 GLN A O 1
ATOM 649 N N . ASP A 1 90 ? 55.256 10.277 -87.613 1.00 89.38 90 ASP A N 1
ATOM 650 C CA . ASP A 1 90 ? 55.458 10.000 -86.204 1.00 89.38 90 ASP A CA 1
ATOM 651 C C . ASP A 1 90 ? 55.805 11.280 -85.425 1.00 89.38 90 ASP A C 1
ATOM 653 O O . ASP A 1 90 ? 56.635 12.092 -85.851 1.00 89.38 90 ASP A O 1
ATOM 657 N N . CYS A 1 91 ? 55.105 11.505 -84.318 1.00 89.19 91 CYS A N 1
ATOM 658 C CA . CYS A 1 91 ? 55.325 12.638 -83.438 1.00 89.19 91 CYS A CA 1
ATOM 659 C C . CYS A 1 91 ? 56.432 12.392 -82.393 1.00 89.19 91 CYS A C 1
ATOM 661 O O . CYS A 1 91 ? 56.988 13.388 -81.910 1.00 89.19 91 CYS A O 1
ATOM 663 N N . ASP A 1 92 ? 56.817 11.138 -82.128 1.00 88.88 92 ASP A N 1
ATOM 664 C CA . ASP A 1 92 ? 58.028 10.749 -81.395 1.00 88.88 92 ASP A CA 1
ATOM 665 C C . ASP A 1 92 ? 58.657 9.470 -81.975 1.00 88.88 92 ASP A C 1
ATOM 667 O O . ASP A 1 92 ? 58.559 8.398 -81.402 1.00 88.88 92 ASP A O 1
ATOM 671 N N . ASP A 1 93 ? 59.420 9.637 -83.058 1.00 87.50 93 ASP A N 1
ATOM 672 C CA . ASP A 1 93 ? 60.138 8.582 -83.806 1.00 87.50 93 ASP A CA 1
ATOM 673 C C . ASP A 1 93 ? 61.168 7.764 -82.981 1.00 87.50 93 ASP A C 1
ATOM 675 O O . ASP A 1 93 ? 61.943 6.978 -83.521 1.00 87.50 93 ASP A O 1
ATOM 679 N N . GLY A 1 94 ? 61.297 8.032 -81.679 1.00 89.12 94 GLY A N 1
ATOM 680 C CA . GLY A 1 94 ? 62.123 7.269 -80.749 1.00 89.12 94 GLY A CA 1
ATOM 681 C C . GLY A 1 94 ? 61.339 6.338 -79.817 1.00 89.12 94 GLY A C 1
ATOM 682 O O . GLY A 1 94 ? 61.991 5.648 -79.018 1.00 89.12 94 GLY A O 1
ATOM 683 N N . ASP A 1 95 ? 60.006 6.331 -79.880 1.00 90.00 95 ASP A N 1
ATOM 684 C CA . ASP A 1 95 ? 59.110 5.518 -79.060 1.00 90.00 95 ASP A CA 1
ATOM 685 C C . ASP A 1 95 ? 58.030 4.797 -79.890 1.00 90.00 95 ASP A C 1
ATOM 687 O O . ASP A 1 95 ? 56.991 5.353 -80.222 1.00 90.00 95 ASP A O 1
ATOM 691 N N . ALA A 1 96 ? 58.218 3.489 -80.094 1.00 91.56 96 ALA A N 1
ATOM 692 C CA . ALA A 1 96 ? 57.336 2.663 -80.922 1.00 91.56 96 ALA A CA 1
ATOM 693 C C . ALA A 1 96 ? 55.893 2.492 -80.393 1.00 91.56 96 ALA A C 1
ATOM 695 O O . ALA A 1 96 ? 55.086 1.801 -81.025 1.00 91.56 96 ALA A O 1
ATOM 696 N N . ASP A 1 97 ? 55.578 3.017 -79.204 1.00 90.25 97 ASP A N 1
ATOM 697 C CA . ASP A 1 97 ? 54.212 3.075 -78.675 1.00 90.25 97 ASP A CA 1
ATOM 698 C C . ASP A 1 97 ? 53.490 4.403 -79.036 1.00 90.25 97 ASP A C 1
ATOM 700 O O . ASP A 1 97 ? 52.273 4.483 -78.842 1.00 90.25 97 ASP A O 1
ATOM 704 N N . VAL A 1 98 ? 54.191 5.389 -79.618 1.00 91.62 98 VAL A N 1
ATOM 705 C CA . VAL A 1 98 ? 53.678 6.702 -80.051 1.00 91.62 98 VAL A CA 1
ATOM 706 C C . VAL A 1 98 ? 53.639 6.759 -81.576 1.00 91.62 98 VAL A C 1
ATOM 708 O O . VAL A 1 98 ? 54.664 6.882 -82.219 1.00 91.62 98 VAL A O 1
ATOM 711 N N . PHE A 1 99 ? 52.452 6.673 -82.179 1.00 91.56 99 PHE A N 1
ATOM 712 C CA . PHE A 1 99 ? 52.305 6.681 -83.632 1.00 91.56 99 PHE A CA 1
ATOM 713 C C . PHE A 1 99 ? 50.899 7.020 -84.115 1.00 91.56 99 PHE A C 1
ATOM 715 O O . PHE A 1 99 ? 49.917 6.778 -83.415 1.00 91.56 99 PHE A O 1
ATOM 722 N N . PRO A 1 100 ? 50.723 7.465 -85.377 1.00 92.44 100 PRO A N 1
ATOM 723 C CA . PRO A 1 100 ? 49.408 7.763 -85.932 1.00 92.44 100 PRO A CA 1
ATOM 724 C C . PRO A 1 100 ? 48.364 6.652 -85.734 1.00 92.44 100 PRO A C 1
ATOM 726 O O . PRO A 1 100 ? 48.383 5.606 -86.394 1.00 92.44 100 PRO A O 1
ATOM 729 N N . GLY A 1 101 ? 47.374 6.922 -84.881 1.00 85.06 101 GLY A N 1
ATOM 730 C CA . GLY A 1 101 ? 46.307 5.979 -84.546 1.00 85.06 101 GLY A CA 1
ATOM 731 C C . GLY A 1 101 ? 46.660 4.926 -83.489 1.00 85.06 101 GLY A C 1
ATOM 732 O O . GLY A 1 101 ? 45.957 3.905 -83.429 1.00 85.06 101 GLY A O 1
ATOM 733 N N . ALA A 1 102 ? 47.703 5.143 -82.682 1.00 89.44 102 ALA A N 1
ATOM 734 C CA . ALA A 1 102 ? 47.899 4.427 -81.426 1.00 89.44 102 ALA A CA 1
ATOM 735 C C . ALA A 1 102 ? 46.699 4.630 -80.478 1.00 89.44 102 ALA A C 1
ATOM 737 O O . ALA A 1 102 ? 45.769 5.392 -80.746 1.00 89.44 102 ALA A O 1
ATOM 738 N N . VAL A 1 103 ? 46.645 3.856 -79.393 1.00 85.62 103 VAL A N 1
ATOM 739 C CA . VAL A 1 103 ? 45.612 4.050 -78.369 1.00 85.62 103 VAL A CA 1
ATOM 740 C C . VAL A 1 103 ? 46.175 4.983 -77.322 1.00 85.62 103 VAL A C 1
ATOM 742 O O . VAL A 1 103 ? 47.071 4.584 -76.591 1.00 85.62 103 VAL A O 1
ATOM 745 N N . GLU A 1 104 ? 45.558 6.148 -77.212 1.00 84.62 104 GLU A N 1
ATOM 746 C CA . GLU A 1 104 ? 45.842 7.127 -76.172 1.00 84.62 104 GLU A CA 1
ATOM 747 C C . GLU A 1 104 ? 45.790 6.499 -74.773 1.00 84.62 104 GLU A C 1
ATOM 749 O O . GLU A 1 104 ? 44.824 5.814 -74.392 1.00 84.62 104 GLU A O 1
ATOM 754 N N . VAL A 1 105 ? 46.833 6.757 -73.996 1.00 83.44 105 VAL A N 1
ATOM 755 C CA . VAL A 1 105 ? 46.940 6.450 -72.575 1.00 83.44 105 VAL A CA 1
ATOM 756 C C . VAL A 1 105 ? 47.238 7.738 -71.821 1.00 83.44 105 VAL A C 1
ATOM 758 O O . VAL A 1 105 ? 47.817 8.661 -72.352 1.00 83.44 105 VAL A O 1
ATOM 761 N N . CYS A 1 106 ? 46.816 7.829 -70.562 1.00 82.75 106 CYS A N 1
ATOM 762 C CA . CYS A 1 106 ? 47.000 9.050 -69.774 1.00 82.75 106 CYS A CA 1
ATOM 763 C C . CYS A 1 106 ? 48.460 9.186 -69.276 1.00 82.75 106 CYS A C 1
ATOM 765 O O . CYS A 1 106 ? 48.721 8.959 -68.087 1.00 82.75 106 CYS A O 1
ATOM 767 N N . ASN A 1 107 ? 49.412 9.467 -70.168 1.00 83.75 107 ASN A N 1
ATOM 768 C CA . ASN A 1 107 ? 50.852 9.596 -69.897 1.00 83.75 107 ASN A CA 1
ATOM 769 C C . ASN A 1 107 ? 51.406 11.014 -70.157 1.00 83.75 107 ASN A C 1
ATOM 771 O O . ASN A 1 107 ? 52.544 11.286 -69.761 1.00 83.75 107 ASN A O 1
ATOM 775 N N . GLY A 1 108 ? 50.617 11.933 -70.720 1.00 83.19 108 GLY A N 1
ATOM 776 C CA . GLY A 1 108 ? 51.051 13.282 -71.091 1.00 83.19 108 GLY A CA 1
ATOM 777 C C . GLY A 1 108 ? 51.600 13.402 -72.514 1.00 83.19 108 GLY A C 1
ATOM 778 O O . GLY A 1 108 ? 52.101 14.479 -72.863 1.00 83.19 108 GLY A O 1
ATOM 779 N N . GLU A 1 109 ? 51.544 12.331 -73.303 1.00 86.50 109 GLU A N 1
ATOM 780 C CA . GLU A 1 109 ? 52.032 12.245 -74.680 1.00 86.50 109 GLU A CA 1
ATOM 781 C C . GLU A 1 109 ? 50.843 12.208 -75.662 1.00 86.50 109 GLU A C 1
ATOM 783 O O . GLU A 1 109 ? 49.697 11.989 -75.281 1.00 86.50 109 GLU A O 1
ATOM 788 N N . ASP A 1 110 ? 51.094 12.575 -76.918 1.00 88.81 110 ASP A N 1
ATOM 789 C CA . ASP A 1 110 ? 50.116 12.500 -78.018 1.00 88.81 110 ASP A CA 1
ATOM 790 C C . ASP A 1 110 ? 50.332 11.152 -78.697 1.00 88.81 110 ASP A C 1
ATOM 792 O O . ASP A 1 110 ? 50.942 11.106 -79.764 1.00 88.81 110 ASP A O 1
ATOM 796 N N . ASP A 1 111 ? 49.963 10.061 -78.017 1.00 89.88 111 ASP A N 1
ATOM 797 C CA . ASP A 1 111 ? 50.300 8.702 -78.451 1.00 89.88 111 ASP A CA 1
ATOM 798 C C . ASP A 1 111 ? 49.794 8.441 -79.876 1.00 89.88 111 ASP A C 1
ATOM 800 O O . ASP A 1 111 ? 50.450 7.744 -80.640 1.00 89.88 111 ASP A O 1
ATOM 804 N N . ASP A 1 112 ? 48.640 8.993 -80.266 1.00 90.62 112 ASP A N 1
ATOM 805 C CA . ASP A 1 112 ? 48.025 8.769 -81.575 1.00 90.62 112 ASP A CA 1
ATOM 806 C C . ASP A 1 112 ? 48.346 9.834 -82.640 1.00 90.62 112 ASP A C 1
ATOM 808 O O . ASP A 1 112 ? 47.868 9.739 -83.785 1.00 90.62 112 ASP A O 1
ATOM 812 N N . CYS A 1 113 ? 49.186 10.812 -82.283 1.00 90.56 113 CYS A N 1
ATOM 813 C CA . CYS A 1 113 ? 49.628 11.941 -83.097 1.00 90.56 113 CYS A CA 1
ATOM 814 C C . CYS A 1 113 ? 48.485 12.743 -83.762 1.00 90.56 113 CYS A C 1
ATOM 816 O O . CYS A 1 113 ? 48.667 13.323 -84.848 1.00 90.56 113 CYS A O 1
ATOM 818 N N . ASP A 1 114 ? 47.287 12.791 -83.167 1.00 89.88 114 ASP A N 1
ATOM 819 C CA . ASP A 1 114 ? 46.152 13.560 -83.691 1.00 89.88 114 ASP A CA 1
ATOM 820 C C . ASP A 1 114 ? 46.186 15.054 -83.312 1.00 89.88 114 ASP A C 1
ATOM 822 O O . ASP A 1 114 ? 45.398 15.867 -83.832 1.00 89.88 114 ASP A O 1
ATOM 826 N N . GLY A 1 115 ? 47.162 15.442 -82.486 1.00 86.31 115 GLY A N 1
ATOM 827 C CA . GLY A 1 115 ? 47.377 16.798 -82.004 1.00 86.31 115 GLY A CA 1
ATOM 828 C C . GLY A 1 115 ? 46.641 17.106 -80.702 1.00 86.31 115 GLY A C 1
ATOM 829 O O . GLY A 1 115 ? 46.568 18.288 -80.325 1.00 86.31 115 GLY A O 1
ATOM 830 N N . THR A 1 116 ? 46.070 16.098 -80.038 1.00 84.56 116 THR A N 1
ATOM 831 C CA . THR A 1 116 ? 45.413 16.213 -78.735 1.00 84.56 116 THR A CA 1
ATOM 832 C C . THR A 1 116 ? 45.915 15.154 -77.748 1.00 84.56 116 THR A C 1
ATOM 834 O O . THR A 1 116 ? 45.252 14.136 -77.592 1.00 84.56 116 THR A O 1
ATOM 837 N N . PRO A 1 117 ? 46.995 15.459 -76.993 1.00 85.31 117 PRO A N 1
ATOM 838 C CA . PRO A 1 117 ? 47.501 14.567 -75.952 1.00 85.31 117 PRO A CA 1
ATOM 839 C C . PRO A 1 117 ? 46.428 14.155 -74.937 1.00 85.31 117 PRO A C 1
ATOM 841 O O . PRO A 1 117 ? 45.612 14.997 -74.528 1.00 85.31 117 PRO A O 1
ATOM 844 N N . ASP A 1 118 ? 46.497 12.903 -74.485 1.00 78.81 118 ASP A N 1
ATOM 845 C CA . ASP A 1 118 ? 45.663 12.281 -73.455 1.00 78.81 118 ASP A CA 1
ATOM 846 C C . ASP A 1 118 ? 44.148 12.361 -73.734 1.00 78.81 118 ASP A C 1
ATOM 848 O O . ASP A 1 118 ? 43.330 12.533 -72.817 1.00 78.81 118 ASP A O 1
ATOM 852 N N . ASN A 1 119 ? 43.720 12.241 -74.995 1.00 77.31 119 ASN A N 1
ATOM 853 C CA . ASN A 1 119 ? 42.286 12.285 -75.331 1.00 77.31 119 ASN A CA 1
ATOM 854 C C . ASN A 1 119 ? 41.534 10.967 -75.000 1.00 77.31 119 ASN A C 1
ATOM 856 O O . ASN A 1 119 ? 40.331 10.827 -75.271 1.00 77.31 119 ASN A O 1
ATOM 860 N N . ALA A 1 120 ? 42.234 10.026 -74.359 1.00 74.44 120 ALA A N 1
ATOM 861 C CA . ALA A 1 120 ? 41.740 8.747 -73.879 1.00 74.44 120 ALA A CA 1
ATOM 862 C C . ALA A 1 120 ? 40.547 8.860 -72.915 1.00 74.44 120 ALA A C 1
ATOM 864 O O . ALA A 1 120 ? 40.354 9.829 -72.174 1.00 74.44 120 ALA A O 1
ATOM 865 N N . VAL A 1 121 ? 39.773 7.775 -72.829 1.00 71.25 121 VAL A N 1
ATOM 866 C CA . VAL A 1 121 ? 38.843 7.577 -71.712 1.00 71.25 121 VAL A CA 1
ATOM 867 C C . VAL A 1 121 ? 39.659 7.213 -70.468 1.00 71.25 121 VAL A C 1
ATOM 869 O O . VAL A 1 121 ? 40.025 6.053 -70.288 1.00 71.25 121 VAL A O 1
ATOM 872 N N . GLY A 1 122 ? 39.966 8.210 -69.636 1.00 77.00 122 GLY A N 1
ATOM 873 C CA . GLY A 1 122 ? 40.716 8.032 -68.391 1.00 77.00 122 GLY A CA 1
ATOM 874 C C . GLY A 1 122 ? 39.937 7.353 -67.253 1.00 77.00 122 GLY A C 1
ATOM 875 O O . GLY A 1 122 ? 38.947 6.647 -67.465 1.00 77.00 122 GLY A O 1
ATOM 876 N N . GLY A 1 123 ? 40.400 7.562 -66.016 1.00 83.69 123 GLY A N 1
ATOM 877 C CA . GLY A 1 123 ? 39.744 7.063 -64.805 1.00 83.69 123 GLY A CA 1
ATOM 878 C C . GLY A 1 123 ? 38.320 7.604 -64.632 1.00 83.69 123 GLY A C 1
ATOM 879 O O . GLY A 1 123 ? 37.953 8.632 -65.201 1.00 83.69 123 GLY A O 1
ATOM 880 N N . THR A 1 124 ? 37.499 6.891 -63.856 1.00 90.56 124 THR A N 1
ATOM 881 C CA . THR A 1 124 ? 36.203 7.420 -63.399 1.00 90.56 124 THR A CA 1
ATOM 882 C C . THR A 1 124 ? 36.429 8.181 -62.100 1.00 90.56 124 THR A C 1
ATOM 884 O O . THR A 1 124 ? 37.036 7.639 -61.181 1.00 90.56 124 THR A O 1
ATOM 887 N N . TRP A 1 125 ? 35.952 9.417 -62.059 1.00 92.44 125 TRP A N 1
ATOM 888 C CA . TRP A 1 125 ? 36.065 10.334 -60.933 1.00 92.44 125 TRP A CA 1
ATOM 889 C C . TRP A 1 125 ? 34.667 10.741 -60.479 1.00 92.44 125 TRP A C 1
ATOM 891 O O . TRP A 1 125 ? 33.827 11.080 -61.318 1.00 92.44 125 TRP A O 1
ATOM 901 N N . TYR A 1 126 ? 34.426 10.703 -59.179 1.00 95.12 126 TYR A N 1
ATOM 902 C CA . TYR A 1 126 ? 33.154 10.995 -58.524 1.00 95.12 126 TYR A CA 1
ATOM 903 C C . TYR A 1 126 ? 33.205 12.400 -57.939 1.00 95.12 126 TYR A C 1
ATOM 905 O O . TYR A 1 126 ? 34.281 12.841 -57.541 1.00 95.12 126 TYR A O 1
ATOM 913 N N . ALA A 1 127 ? 32.094 13.135 -57.978 1.00 94.88 127 ALA A N 1
ATOM 914 C CA . ALA A 1 127 ? 32.016 14.438 -57.322 1.00 94.88 127 ALA A CA 1
ATOM 915 C C . ALA A 1 127 ? 32.272 14.275 -55.818 1.00 94.88 127 ALA A C 1
ATOM 917 O O . ALA A 1 127 ? 31.817 13.291 -55.260 1.00 94.88 127 ALA A O 1
ATOM 918 N N . ASP A 1 128 ? 33.044 15.200 -55.252 1.00 94.69 128 ASP A N 1
ATOM 919 C CA . ASP A 1 128 ? 33.370 15.309 -53.824 1.00 94.69 128 ASP A CA 1
ATOM 920 C C . ASP A 1 128 ? 33.054 16.756 -53.421 1.00 94.69 128 ASP A C 1
ATOM 922 O O . ASP A 1 128 ? 33.879 17.672 -53.577 1.00 94.69 128 ASP A O 1
ATOM 926 N N . ALA A 1 129 ? 31.784 17.010 -53.107 1.00 94.12 129 ALA A N 1
ATOM 927 C CA . ALA A 1 129 ? 31.264 18.357 -52.914 1.00 94.12 129 ALA A CA 1
ATOM 928 C C . ALA A 1 129 ? 31.478 18.893 -51.491 1.00 94.12 129 ALA A C 1
ATOM 930 O O . ALA A 1 129 ? 31.526 20.124 -51.324 1.00 94.12 129 ALA A O 1
ATOM 931 N N . ASP A 1 130 ? 31.677 18.027 -50.499 1.00 93.94 130 ASP A N 1
ATOM 932 C CA . ASP A 1 130 ? 32.011 18.408 -49.125 1.00 93.94 130 ASP A CA 1
ATOM 933 C C . ASP A 1 130 ? 33.515 18.347 -48.785 1.00 93.94 130 ASP A C 1
ATOM 935 O O . ASP A 1 130 ? 33.964 19.046 -47.863 1.00 93.94 130 ASP A O 1
ATOM 939 N N . GLY A 1 131 ? 34.317 17.660 -49.600 1.00 93.25 131 GLY A N 1
ATOM 940 C CA . GLY A 1 131 ? 35.770 17.605 -49.502 1.00 93.25 131 GLY A CA 1
ATOM 941 C C . GLY A 1 131 ? 36.303 16.578 -48.503 1.00 93.25 131 GLY A C 1
ATOM 942 O O . GLY A 1 131 ? 37.406 16.803 -47.978 1.00 93.25 131 GLY A O 1
ATOM 943 N N . ASP A 1 132 ? 35.557 15.520 -48.186 1.00 93.12 132 ASP A N 1
ATOM 944 C CA . ASP A 1 132 ? 35.973 14.481 -47.236 1.00 93.12 132 ASP A CA 1
ATOM 945 C C . ASP A 1 132 ? 36.896 13.402 -47.845 1.00 93.12 132 ASP A C 1
ATOM 947 O O . ASP A 1 132 ? 37.646 12.732 -47.122 1.00 93.12 132 ASP A O 1
ATOM 951 N N . GLY A 1 133 ? 36.958 13.333 -49.179 1.00 93.12 133 GLY A N 1
ATOM 952 C CA . GLY A 1 133 ? 37.800 12.406 -49.931 1.00 93.12 133 GLY A CA 1
ATOM 953 C C . GLY A 1 133 ? 37.081 11.169 -50.480 1.00 93.12 133 GLY A C 1
ATOM 954 O O . GLY A 1 133 ? 37.728 10.375 -51.179 1.00 93.12 133 GLY A O 1
ATOM 955 N N . PHE A 1 134 ? 35.791 11.015 -50.200 1.00 95.88 134 PHE A N 1
ATOM 956 C CA . PHE A 1 134 ? 34.863 10.081 -50.826 1.00 95.88 134 PHE A CA 1
ATOM 957 C C . PHE A 1 134 ? 33.956 10.856 -51.793 1.00 95.88 134 PHE A C 1
ATOM 959 O O . PHE A 1 134 ? 34.019 12.078 -51.861 1.00 95.88 134 PHE A O 1
ATOM 966 N N . GLY A 1 135 ? 33.253 10.164 -52.688 1.00 94.50 135 GLY A N 1
ATOM 967 C CA . GLY A 1 135 ? 32.478 10.868 -53.706 1.00 94.50 135 GLY A CA 1
ATOM 968 C C . GLY A 1 135 ? 31.225 10.143 -54.157 1.00 94.50 135 GLY A C 1
ATOM 969 O O . GLY A 1 135 ? 31.142 8.914 -54.083 1.00 94.50 135 GLY A O 1
ATOM 970 N N . ASP A 1 136 ? 30.264 10.915 -54.668 1.00 94.56 136 ASP A N 1
ATOM 971 C CA . ASP A 1 136 ? 28.919 10.447 -55.010 1.00 94.56 136 ASP A CA 1
ATOM 972 C C . ASP A 1 136 ? 28.947 9.408 -56.154 1.00 94.56 136 ASP A C 1
ATOM 974 O O . ASP A 1 136 ? 29.209 9.761 -57.317 1.00 94.56 136 ASP A O 1
ATOM 978 N N . PRO A 1 137 ? 28.578 8.135 -55.913 1.00 92.56 137 PRO A N 1
ATOM 979 C CA . PRO A 1 137 ? 28.516 7.106 -56.947 1.00 92.56 137 PRO A CA 1
ATOM 980 C C . PRO A 1 137 ? 27.484 7.410 -58.048 1.00 92.56 137 PRO A C 1
ATOM 982 O O . PRO A 1 137 ? 27.558 6.836 -59.141 1.00 92.56 137 PRO A O 1
ATOM 985 N N . ALA A 1 138 ? 26.514 8.297 -57.802 1.00 92.94 138 ALA A N 1
ATOM 986 C CA . ALA A 1 138 ? 25.531 8.753 -58.780 1.00 92.94 138 ALA A CA 1
ATOM 987 C C . ALA A 1 138 ? 26.045 9.892 -59.679 1.00 92.94 138 ALA A C 1
ATOM 989 O O . ALA A 1 138 ? 25.480 10.106 -60.764 1.00 92.94 138 ALA A O 1
ATOM 990 N N . VAL A 1 139 ? 27.114 10.595 -59.287 1.00 93.50 139 VAL A N 1
ATOM 991 C CA . VAL A 1 139 ? 27.679 11.735 -60.024 1.00 93.50 139 VAL A CA 1
ATOM 992 C C . VAL A 1 139 ? 29.142 11.469 -60.373 1.00 93.50 139 VAL A C 1
ATOM 994 O O . VAL A 1 139 ? 30.070 11.899 -59.701 1.00 93.50 139 VAL A O 1
ATOM 997 N N . SER A 1 140 ? 29.349 10.802 -61.511 1.00 92.06 140 SER A N 1
ATOM 998 C CA . SER A 1 140 ? 30.683 10.460 -62.019 1.00 92.06 140 SER A CA 1
ATOM 999 C C . SER A 1 140 ? 31.008 11.109 -63.369 1.00 92.06 140 SER A C 1
ATOM 1001 O O . SER A 1 140 ? 30.126 11.290 -64.216 1.00 92.06 140 SER A O 1
ATOM 1003 N N . SER A 1 141 ? 32.290 11.359 -63.622 1.00 88.94 141 SER A N 1
ATOM 1004 C CA . SER A 1 141 ? 32.846 11.779 -64.911 1.00 88.94 141 SER A CA 1
ATOM 1005 C C . SER A 1 141 ? 34.073 10.940 -65.284 1.00 88.94 141 SER A C 1
ATOM 1007 O O . SER A 1 141 ? 34.671 10.297 -64.427 1.00 88.94 141 SER A O 1
ATOM 1009 N N . GLN A 1 142 ? 34.425 10.894 -66.570 1.00 87.94 142 GLN A N 1
ATOM 1010 C CA . GLN A 1 142 ? 35.619 10.191 -67.048 1.00 87.94 142 GLN A CA 1
ATOM 1011 C C . GLN A 1 142 ? 36.658 11.198 -67.531 1.00 87.94 142 GLN A C 1
ATOM 1013 O O . GLN A 1 142 ? 36.343 12.043 -68.373 1.00 87.94 142 GLN A O 1
ATOM 1018 N N . SER A 1 143 ? 37.876 11.097 -67.005 1.00 83.31 143 SER A N 1
ATOM 1019 C CA . SER A 1 143 ? 39.003 11.965 -67.359 1.00 83.31 143 SER A CA 1
ATOM 1020 C C . SER A 1 143 ? 40.335 11.345 -66.934 1.00 83.31 143 SER A C 1
ATOM 1022 O O . SER A 1 143 ? 40.398 10.521 -66.020 1.00 83.31 143 SER A O 1
ATOM 1024 N N . CYS A 1 144 ? 41.419 11.728 -67.610 1.00 78.94 144 CYS A N 1
ATOM 1025 C CA . CYS A 1 144 ? 42.765 11.261 -67.270 1.00 78.94 144 CYS A CA 1
ATOM 1026 C C . CYS A 1 144 ? 43.225 11.737 -65.889 1.00 78.94 144 CYS A C 1
ATOM 1028 O O . CYS A 1 144 ? 43.782 10.961 -65.116 1.00 78.94 144 CYS A O 1
ATOM 1030 N N . GLU A 1 145 ? 42.901 12.980 -65.545 1.00 79.69 145 GLU A N 1
ATOM 1031 C CA . GLU A 1 145 ? 43.115 13.550 -64.219 1.00 79.69 145 GLU A CA 1
ATOM 1032 C C . GLU A 1 145 ? 41.771 13.896 -63.574 1.00 79.69 145 GLU A C 1
ATOM 1034 O O . GLU A 1 145 ? 40.815 14.248 -64.273 1.00 79.69 145 GLU A O 1
ATOM 1039 N N . GLY A 1 146 ? 41.691 13.806 -62.246 1.00 78.75 146 GLY A N 1
ATOM 1040 C CA . GLY A 1 146 ? 40.516 14.237 -61.494 1.00 78.75 146 GLY A CA 1
ATOM 1041 C C . GLY A 1 146 ? 40.332 15.742 -61.624 1.00 78.75 146 GLY A C 1
ATOM 1042 O O . GLY A 1 146 ? 41.268 16.512 -61.403 1.00 78.75 146 GLY A O 1
ATOM 1043 N N . GLY A 1 147 ? 39.129 16.168 -62.009 1.00 81.25 147 GLY A N 1
ATOM 1044 C CA . GLY A 1 147 ? 38.765 17.581 -61.985 1.00 81.25 147 GLY A CA 1
ATOM 1045 C C . GLY A 1 147 ? 38.776 18.134 -60.555 1.00 81.25 147 GLY A C 1
ATOM 1046 O O . GLY A 1 147 ? 38.695 17.381 -59.585 1.00 81.25 147 GLY A O 1
ATOM 1047 N N . GLU A 1 148 ? 38.856 19.460 -60.411 1.00 84.19 148 GLU A N 1
ATOM 1048 C CA . GLU A 1 148 ? 38.686 20.100 -59.099 1.00 84.19 148 GLU A CA 1
ATOM 1049 C C . GLU A 1 148 ? 37.333 19.693 -58.484 1.00 84.19 148 GLU A C 1
ATOM 1051 O O . GLU A 1 148 ? 36.296 19.865 -59.128 1.00 84.19 148 GLU A O 1
ATOM 1056 N N . GLY A 1 149 ? 37.355 19.177 -57.249 1.00 88.81 149 GLY A N 1
ATOM 1057 C CA . GLY A 1 149 ? 36.163 18.674 -56.551 1.00 88.81 149 GLY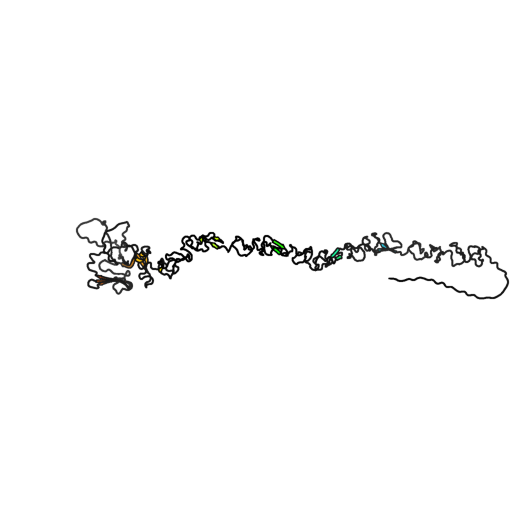 A CA 1
ATOM 1058 C C . GLY A 1 149 ? 35.719 17.279 -57.000 1.00 88.81 149 GLY A C 1
ATOM 1059 O O . GLY A 1 149 ? 34.522 17.017 -57.050 1.00 88.81 149 GLY A O 1
ATOM 1060 N N . THR A 1 150 ? 36.660 16.420 -57.413 1.00 92.94 150 THR A N 1
ATOM 1061 C CA . THR A 1 150 ? 36.381 15.008 -57.700 1.00 92.94 150 THR A CA 1
ATOM 1062 C C . THR A 1 150 ? 37.435 14.079 -57.102 1.00 92.94 150 THR A C 1
ATOM 1064 O O . THR A 1 150 ? 38.612 14.444 -57.022 1.00 92.94 150 THR A O 1
ATOM 1067 N N . VAL A 1 151 ? 37.031 12.861 -56.745 1.00 94.50 151 VAL A N 1
ATOM 1068 C CA . VAL A 1 151 ? 37.885 11.810 -56.170 1.00 94.50 151 VAL A CA 1
ATOM 1069 C C . VAL A 1 151 ? 37.655 10.463 -56.857 1.00 94.50 151 VAL A C 1
ATOM 1071 O O . VAL A 1 151 ? 36.705 10.280 -57.612 1.00 94.50 151 VAL A O 1
ATOM 1074 N N . ALA A 1 152 ? 38.583 9.523 -56.677 1.00 92.75 152 ALA A N 1
ATOM 1075 C CA . ALA A 1 152 ? 38.500 8.203 -57.312 1.00 92.75 152 ALA A CA 1
ATOM 1076 C C . ALA A 1 152 ? 37.654 7.198 -56.510 1.00 92.75 152 ALA A C 1
ATOM 1078 O O . ALA A 1 152 ? 37.214 6.193 -57.072 1.00 92.75 152 ALA A O 1
ATOM 1079 N N . ASP A 1 153 ? 37.478 7.444 -55.211 1.00 93.88 153 ASP A N 1
ATOM 1080 C CA . ASP A 1 153 ? 36.631 6.635 -54.338 1.00 93.88 153 ASP A CA 1
ATOM 1081 C C . ASP A 1 153 ? 35.163 7.046 -54.519 1.00 93.88 153 ASP A C 1
ATOM 1083 O O . ASP A 1 153 ? 34.874 8.218 -54.717 1.00 93.88 153 ASP A O 1
ATOM 1087 N N . SER A 1 154 ? 34.246 6.084 -54.509 1.00 94.38 154 SER A N 1
ATOM 1088 C CA . SER A 1 154 ? 32.821 6.300 -54.793 1.00 94.38 154 SER A CA 1
ATOM 1089 C C . SER A 1 154 ? 31.925 5.943 -53.610 1.00 94.38 154 SER A C 1
ATOM 1091 O O . SER A 1 154 ? 30.791 5.502 -53.810 1.00 94.38 154 SER A O 1
ATOM 1093 N N . SER A 1 155 ? 32.492 5.937 -52.406 1.00 95.12 155 SER A N 1
ATOM 1094 C CA . SER A 1 155 ? 31.893 5.313 -51.224 1.00 95.12 155 SER A CA 1
ATOM 1095 C C . SER A 1 155 ? 31.254 6.343 -50.287 1.00 95.12 155 SER A C 1
ATOM 1097 O O . SER A 1 155 ? 31.397 6.248 -49.072 1.00 95.12 155 SER A O 1
ATOM 1099 N N . ASP A 1 156 ? 30.574 7.322 -50.882 1.00 95.00 156 ASP A N 1
ATOM 1100 C CA . ASP A 1 156 ? 29.842 8.393 -50.207 1.00 95.00 156 ASP A CA 1
ATOM 1101 C C . ASP A 1 156 ? 28.358 8.320 -50.596 1.00 95.00 156 ASP A C 1
ATOM 1103 O O . ASP A 1 156 ? 28.016 8.206 -51.777 1.00 95.00 156 ASP A O 1
ATOM 1107 N N . CYS A 1 157 ? 27.471 8.323 -49.607 1.00 93.62 157 CYS A N 1
ATOM 1108 C CA . CYS A 1 157 ? 26.029 8.263 -49.800 1.00 93.62 157 CYS A CA 1
ATOM 1109 C C . CYS A 1 157 ? 25.311 9.612 -49.582 1.00 93.62 157 CYS A C 1
ATOM 1111 O O . CYS A 1 157 ? 24.145 9.720 -49.984 1.00 93.62 157 CYS A O 1
ATOM 1113 N N . ASP A 1 158 ? 25.988 10.640 -49.054 1.00 94.25 158 ASP A N 1
ATOM 1114 C CA . ASP A 1 158 ? 25.531 12.034 -48.991 1.00 94.25 158 ASP A CA 1
ATOM 1115 C C . ASP A 1 158 ? 26.699 13.023 -49.180 1.00 94.25 158 ASP A C 1
ATOM 1117 O O . ASP A 1 158 ? 27.168 13.643 -48.234 1.00 94.25 158 ASP A O 1
ATOM 1121 N N . ASP A 1 159 ? 27.045 13.276 -50.446 1.00 93.25 159 ASP A N 1
ATOM 1122 C CA . ASP A 1 159 ? 28.101 14.194 -50.935 1.00 93.25 159 ASP A CA 1
ATOM 1123 C C . ASP A 1 159 ? 27.960 15.668 -50.482 1.00 93.25 159 ASP A C 1
ATOM 1125 O O . ASP A 1 159 ? 28.698 16.565 -50.896 1.00 93.25 159 ASP A O 1
ATOM 1129 N N . GLY A 1 160 ? 26.936 15.985 -49.688 1.00 94.69 160 GLY A N 1
ATOM 1130 C CA . GLY A 1 160 ? 26.766 17.277 -49.038 1.00 94.69 160 GLY A CA 1
ATOM 1131 C C . GLY A 1 160 ? 27.225 17.328 -47.579 1.00 94.69 160 GLY A C 1
ATOM 1132 O O . GLY A 1 160 ? 27.230 18.440 -47.024 1.00 94.69 160 GLY A O 1
ATOM 1133 N N . ASP A 1 161 ? 27.547 16.192 -46.957 1.00 95.06 161 ASP A N 1
ATOM 1134 C CA . ASP A 1 161 ? 27.866 16.070 -45.537 1.00 95.06 161 ASP A CA 1
ATOM 1135 C C . ASP A 1 161 ? 29.132 15.222 -45.283 1.00 95.06 161 ASP A C 1
ATOM 1137 O O . ASP A 1 161 ? 29.073 13.996 -45.313 1.00 95.06 161 ASP A O 1
ATOM 1141 N N . PRO A 1 162 ? 30.252 15.846 -44.860 1.00 94.31 162 PRO A N 1
ATOM 1142 C CA . PRO A 1 162 ? 31.536 15.155 -44.704 1.00 94.31 162 PRO A CA 1
ATOM 1143 C C . PRO A 1 162 ? 31.573 14.177 -43.514 1.00 94.31 162 PRO A C 1
ATOM 1145 O O . PRO A 1 162 ? 32.635 13.655 -43.159 1.00 94.31 162 PRO A O 1
ATOM 1148 N N . ALA A 1 163 ? 30.453 14.023 -42.802 1.00 94.44 163 ALA A N 1
ATOM 1149 C CA . ALA A 1 163 ? 30.249 13.024 -41.762 1.00 94.44 163 ALA A CA 1
ATOM 1150 C C . ALA A 1 163 ? 29.507 11.770 -42.266 1.00 94.44 163 ALA A C 1
ATOM 1152 O O . ALA A 1 163 ? 29.231 10.898 -41.446 1.00 94.44 163 ALA A O 1
ATOM 1153 N N . VAL A 1 164 ? 29.180 11.682 -43.561 1.00 95.88 164 VAL A N 1
ATOM 1154 C CA . VAL A 1 164 ? 28.412 10.582 -44.160 1.00 95.88 164 VAL A CA 1
ATOM 1155 C C . VAL A 1 164 ? 29.222 9.930 -45.285 1.00 95.88 164 VAL A C 1
ATOM 1157 O O . VAL A 1 164 ? 29.184 10.352 -46.431 1.00 95.88 164 VAL A O 1
ATOM 1160 N N . ASN A 1 165 ? 29.987 8.893 -44.958 1.00 94.88 165 ASN A N 1
ATOM 1161 C CA . ASN A 1 165 ? 30.822 8.147 -45.900 1.00 94.88 165 ASN A CA 1
ATOM 1162 C C . ASN A 1 165 ? 31.212 6.786 -45.312 1.00 94.88 165 ASN A C 1
ATOM 1164 O O . ASN A 1 165 ? 31.150 6.583 -44.108 1.00 94.88 165 ASN A O 1
ATOM 1168 N N . ILE A 1 166 ? 31.761 5.888 -46.134 1.00 94.38 166 ILE A N 1
ATOM 1169 C CA . ILE A 1 166 ? 32.145 4.518 -45.729 1.00 94.38 166 ILE A CA 1
ATOM 1170 C C . ILE A 1 166 ? 33.123 4.386 -44.547 1.00 94.38 166 ILE A C 1
ATOM 1172 O O . ILE A 1 166 ? 33.400 3.280 -44.080 1.00 94.38 166 ILE A O 1
ATOM 1176 N N . ALA A 1 167 ? 33.762 5.477 -44.134 1.00 92.69 167 ALA A N 1
ATOM 1177 C CA . ALA A 1 167 ? 34.705 5.506 -43.024 1.00 92.69 167 ALA A CA 1
ATOM 1178 C C . ALA A 1 167 ? 34.195 6.313 -41.818 1.00 92.69 167 ALA A C 1
ATOM 1180 O O . ALA A 1 167 ? 34.967 6.499 -40.869 1.00 92.69 167 ALA A O 1
ATOM 1181 N N . ALA A 1 168 ? 32.958 6.808 -41.858 1.00 94.31 168 ALA A N 1
ATOM 1182 C CA . ALA A 1 168 ? 32.312 7.457 -40.730 1.00 94.31 168 ALA A CA 1
ATOM 1183 C C . ALA A 1 168 ? 31.940 6.436 -39.640 1.00 94.31 168 ALA A C 1
ATOM 1185 O O . ALA A 1 168 ? 31.882 5.233 -39.883 1.00 94.31 168 ALA A O 1
ATOM 1186 N N . ASP A 1 169 ? 31.745 6.936 -38.420 1.00 93.25 169 ASP A N 1
ATOM 1187 C CA . ASP A 1 169 ? 31.125 6.160 -37.346 1.00 93.25 169 ASP A CA 1
ATOM 1188 C C . ASP A 1 169 ? 29.598 6.293 -37.477 1.00 93.25 169 ASP A C 1
ATOM 1190 O O . ASP A 1 169 ? 29.119 7.385 -37.790 1.00 93.25 169 ASP A O 1
ATOM 1194 N N . GLU A 1 170 ? 28.855 5.229 -37.179 1.00 94.19 170 GLU A N 1
ATOM 1195 C CA . GLU A 1 170 ? 27.388 5.248 -37.184 1.00 94.19 170 GLU A CA 1
ATOM 1196 C C . GLU A 1 170 ? 26.818 5.858 -35.896 1.00 94.19 170 GLU A C 1
ATOM 1198 O O . GLU A 1 170 ? 27.338 5.625 -34.793 1.00 94.19 170 GLU A O 1
ATOM 1203 N N . TYR A 1 171 ? 25.734 6.624 -36.035 1.00 94.06 171 TYR A N 1
ATOM 1204 C CA . TYR A 1 171 ? 24.984 7.225 -34.935 1.00 94.06 171 TYR A CA 1
ATOM 1205 C C . TYR A 1 171 ? 23.491 6.923 -35.072 1.00 94.06 171 TYR A C 1
ATOM 1207 O O . TYR A 1 171 ? 22.975 6.759 -36.166 1.00 94.06 171 TYR A O 1
ATOM 1215 N N . CYS A 1 172 ? 22.774 6.918 -33.955 1.00 95.25 172 CYS A N 1
ATOM 1216 C CA . CYS A 1 172 ? 21.330 6.719 -33.891 1.00 95.25 172 CYS A CA 1
ATOM 1217 C C . CYS A 1 172 ? 20.543 7.993 -34.276 1.00 95.25 172 CYS A C 1
ATOM 1219 O O . CYS A 1 172 ? 19.742 8.513 -33.484 1.00 95.25 172 CYS A O 1
ATOM 1221 N N . ASP A 1 173 ? 20.783 8.550 -35.467 1.00 93.88 173 ASP A N 1
ATOM 1222 C CA . ASP A 1 173 ? 20.212 9.824 -35.931 1.00 93.88 173 ASP A CA 1
ATOM 1223 C C . ASP A 1 173 ? 19.248 9.707 -37.134 1.00 93.88 173 ASP A C 1
ATOM 1225 O O . ASP A 1 173 ? 18.619 10.700 -37.539 1.00 93.88 173 ASP A O 1
ATOM 1229 N N . GLY A 1 174 ? 19.038 8.489 -37.639 1.00 93.06 174 GLY A N 1
ATOM 1230 C CA . GLY A 1 174 ? 18.183 8.173 -38.779 1.00 93.06 174 GLY A CA 1
ATOM 1231 C C . GLY A 1 174 ? 18.863 8.326 -40.140 1.00 93.06 174 GLY A C 1
ATOM 1232 O O . GLY A 1 174 ? 18.156 8.294 -41.161 1.00 93.06 174 GLY A O 1
ATOM 1233 N N . ILE A 1 175 ? 20.178 8.532 -40.166 1.00 93.88 175 ILE A N 1
ATOM 1234 C CA . ILE A 1 175 ? 21.038 8.585 -41.350 1.00 93.88 175 ILE A CA 1
ATOM 1235 C C . ILE A 1 175 ? 21.921 7.332 -41.342 1.00 93.88 175 ILE A C 1
ATOM 1237 O O . ILE A 1 175 ? 22.269 6.830 -40.294 1.00 93.88 175 ILE A O 1
ATOM 1241 N N . ASP A 1 176 ? 22.230 6.812 -42.527 1.00 94.75 176 ASP A N 1
ATOM 1242 C CA . ASP A 1 176 ? 23.252 5.777 -42.732 1.00 94.75 176 ASP A CA 1
ATOM 1243 C C . ASP A 1 176 ? 24.589 6.518 -42.864 1.00 94.75 176 ASP A C 1
ATOM 1245 O O . ASP A 1 176 ? 24.927 6.968 -43.962 1.00 94.75 176 ASP A O 1
ATOM 1249 N N . ASN A 1 177 ? 25.249 6.813 -41.739 1.00 94.94 177 ASN A N 1
ATOM 1250 C CA . ASN A 1 177 ? 26.464 7.627 -41.713 1.00 94.94 177 ASN A CA 1
ATOM 1251 C C . ASN A 1 177 ? 27.630 6.874 -42.351 1.00 94.94 177 ASN A C 1
ATOM 1253 O O . ASN A 1 177 ? 28.428 7.494 -43.052 1.00 94.94 177 ASN A O 1
ATOM 1257 N N . ASP A 1 178 ? 27.730 5.564 -42.129 1.00 94.62 178 ASP A N 1
ATOM 1258 C CA . ASP A 1 178 ? 28.825 4.743 -42.647 1.00 94.62 178 ASP A CA 1
ATOM 1259 C C . ASP A 1 178 ? 28.548 4.110 -44.027 1.00 94.62 178 ASP A C 1
ATOM 1261 O O . ASP A 1 178 ? 29.362 3.356 -44.559 1.00 94.62 178 ASP A O 1
ATOM 1265 N N . CYS A 1 179 ? 27.427 4.458 -44.660 1.00 94.25 179 CYS A N 1
ATOM 1266 C CA . CYS A 1 179 ? 27.052 4.062 -46.016 1.00 94.25 179 CYS A CA 1
ATOM 1267 C C . CYS A 1 179 ? 27.089 2.541 -46.282 1.00 94.25 179 CYS A C 1
ATOM 1269 O O . CYS A 1 179 ? 27.327 2.110 -47.426 1.00 94.25 179 CYS A O 1
ATOM 1271 N N . ASP A 1 180 ? 26.855 1.707 -45.270 1.00 93.25 180 ASP A N 1
ATOM 1272 C CA . ASP A 1 180 ? 26.826 0.249 -45.398 1.00 93.25 180 ASP A CA 1
ATOM 1273 C C . ASP A 1 180 ? 25.439 -0.302 -45.820 1.00 93.25 180 ASP A C 1
ATOM 1275 O O . ASP A 1 180 ? 25.294 -1.491 -46.156 1.00 93.25 180 ASP A O 1
ATOM 1279 N N . ALA A 1 181 ? 24.454 0.601 -45.936 1.00 92.06 181 ALA A N 1
ATOM 1280 C CA . ALA A 1 181 ? 23.038 0.378 -46.223 1.00 92.06 181 ALA A CA 1
ATOM 1281 C C . ALA A 1 181 ? 22.175 -0.094 -45.036 1.00 92.06 181 ALA A C 1
ATOM 1283 O O . ALA A 1 181 ? 21.034 -0.544 -45.259 1.00 92.06 181 ALA A O 1
ATOM 1284 N N . VAL A 1 182 ? 22.667 0.021 -43.803 1.00 92.62 182 VAL A N 1
ATOM 1285 C CA . VAL A 1 182 ? 21.952 -0.235 -42.551 1.00 92.62 182 VAL A CA 1
ATOM 1286 C C . VAL A 1 182 ? 21.893 1.052 -41.727 1.00 92.62 182 VAL A C 1
ATOM 1288 O O . VAL A 1 182 ? 22.796 1.381 -40.987 1.00 92.62 182 VAL A O 1
ATOM 1291 N N . VAL A 1 183 ? 20.755 1.744 -41.803 1.00 93.38 183 VAL A N 1
ATOM 1292 C CA . VAL A 1 183 ? 20.490 2.925 -40.964 1.00 93.38 183 VAL A CA 1
ATOM 1293 C C . VAL A 1 183 ? 20.357 2.520 -39.492 1.00 93.38 183 VAL A C 1
ATOM 1295 O O . VAL A 1 183 ? 19.536 1.637 -39.200 1.00 93.38 183 VAL A O 1
ATOM 1298 N N . ASP A 1 184 ? 21.045 3.238 -38.599 1.00 92.56 184 ASP A N 1
ATOM 1299 C CA . ASP A 1 184 ? 20.935 3.139 -37.136 1.00 92.56 184 ASP A CA 1
ATOM 1300 C C . ASP A 1 184 ? 21.176 1.703 -36.620 1.00 92.56 184 ASP A C 1
ATOM 1302 O O . ASP A 1 184 ? 20.296 1.075 -36.007 1.00 92.56 184 ASP A O 1
ATOM 1306 N N . GLU A 1 185 ? 22.345 1.129 -36.916 1.00 89.88 185 GLU A N 1
ATOM 1307 C CA . GLU A 1 185 ? 22.662 -0.236 -36.491 1.00 89.88 185 GLU A CA 1
ATOM 1308 C C . GLU A 1 185 ? 22.943 -0.361 -34.972 1.00 89.88 185 GLU A C 1
ATOM 1310 O O . GLU A 1 185 ? 23.279 0.619 -34.306 1.00 89.88 185 GLU A O 1
ATOM 1315 N N . PRO A 1 186 ? 22.790 -1.561 -34.371 1.00 88.69 186 PRO A N 1
ATOM 1316 C CA . PRO A 1 186 ? 22.963 -1.768 -32.927 1.00 88.69 186 PRO A CA 1
ATOM 1317 C C . PRO A 1 186 ? 24.340 -1.370 -32.383 1.00 88.69 186 PRO A C 1
ATOM 1319 O O . PRO A 1 186 ? 24.471 -1.080 -31.199 1.00 88.69 186 PRO A O 1
ATOM 1322 N N . GLU A 1 187 ? 25.367 -1.398 -33.229 1.00 86.69 187 GLU A N 1
ATOM 1323 C CA . GLU A 1 187 ? 26.746 -1.054 -32.898 1.00 86.69 187 GLU A CA 1
ATOM 1324 C C . GLU A 1 187 ? 27.070 0.447 -33.033 1.00 86.69 187 GLU A C 1
ATOM 1326 O O . GLU A 1 187 ? 28.231 0.827 -32.837 1.00 86.69 187 GLU A O 1
ATOM 1331 N N . ALA A 1 188 ? 26.071 1.289 -33.326 1.00 92.88 188 ALA A N 1
ATOM 1332 C CA . ALA A 1 188 ? 26.212 2.741 -33.373 1.00 92.88 188 ALA A CA 1
ATOM 1333 C C . ALA A 1 188 ? 26.850 3.300 -32.089 1.00 92.88 188 ALA A C 1
ATOM 1335 O O . ALA A 1 188 ? 26.656 2.799 -30.978 1.00 92.88 188 ALA A O 1
ATOM 1336 N N . VAL A 1 189 ? 27.629 4.371 -32.233 1.00 92.94 189 VAL A N 1
ATOM 1337 C CA . VAL A 1 189 ? 28.461 4.922 -31.150 1.00 92.94 189 VAL A CA 1
ATOM 1338 C C . VAL A 1 189 ? 27.635 5.427 -29.965 1.00 92.94 189 VAL A C 1
ATOM 1340 O O . VAL A 1 189 ? 28.117 5.404 -28.829 1.00 92.94 189 VAL A O 1
ATOM 1343 N N . ASP A 1 190 ? 26.421 5.906 -30.221 1.00 93.81 190 ASP A N 1
ATOM 1344 C CA . ASP A 1 190 ? 25.462 6.392 -29.230 1.00 93.81 190 ASP A CA 1
ATOM 1345 C C . ASP A 1 190 ? 24.238 5.478 -29.076 1.00 93.81 190 ASP A C 1
ATOM 1347 O O . ASP A 1 190 ? 23.198 5.933 -28.597 1.00 93.81 190 ASP A O 1
ATOM 1351 N N . ALA A 1 191 ? 24.368 4.195 -29.435 1.00 93.56 191 ALA A N 1
ATOM 1352 C CA . ALA A 1 191 ? 23.385 3.188 -29.063 1.00 93.56 191 ALA A CA 1
ATOM 1353 C C . ALA A 1 191 ? 23.225 3.137 -27.534 1.00 93.56 191 ALA A C 1
ATOM 1355 O O . ALA A 1 191 ? 24.199 3.223 -26.781 1.00 93.56 191 ALA A O 1
ATOM 1356 N N . ASP A 1 192 ? 21.974 3.028 -27.086 1.00 94.75 192 ASP A N 1
ATOM 1357 C CA . ASP A 1 192 ? 21.657 2.814 -25.680 1.00 94.75 192 ASP A CA 1
ATOM 1358 C C . ASP A 1 192 ? 21.735 1.313 -25.364 1.00 94.75 192 ASP A C 1
ATOM 1360 O O . ASP A 1 192 ? 21.344 0.464 -26.175 1.00 94.75 192 ASP A O 1
ATOM 1364 N N . THR A 1 193 ? 22.161 0.988 -24.146 1.00 94.62 193 THR A N 1
ATOM 1365 C CA . THR A 1 193 ? 22.096 -0.374 -23.619 1.00 94.62 193 THR A CA 1
ATOM 1366 C C . THR A 1 193 ? 20.687 -0.660 -23.097 1.00 94.62 193 THR A C 1
ATOM 1368 O O . THR A 1 193 ? 20.147 0.093 -22.287 1.00 94.62 193 THR A O 1
ATOM 1371 N N . TRP A 1 194 ? 20.105 -1.774 -23.532 1.00 96.25 194 TRP A N 1
ATOM 1372 C CA . TRP A 1 194 ? 18.811 -2.276 -23.076 1.00 96.25 194 TRP A CA 1
ATOM 1373 C C . TRP A 1 194 ? 18.971 -3.651 -22.433 1.00 96.25 194 TRP A C 1
ATOM 1375 O O . TRP A 1 194 ? 19.720 -4.486 -22.934 1.00 96.25 194 TRP A O 1
ATOM 1385 N N . TYR A 1 195 ? 18.225 -3.928 -21.375 1.00 97.06 195 TYR A N 1
ATOM 1386 C CA . TYR A 1 195 ? 18.304 -5.169 -20.601 1.00 97.06 195 TYR A CA 1
ATOM 1387 C C . TYR A 1 195 ? 17.053 -5.997 -20.835 1.00 97.06 195 TYR A C 1
ATOM 1389 O O . TYR A 1 195 ? 15.992 -5.424 -21.060 1.00 97.06 195 TYR A O 1
ATOM 1397 N N . VAL A 1 196 ? 17.166 -7.323 -20.900 1.00 96.81 196 VAL A N 1
ATOM 1398 C CA . VAL A 1 196 ? 15.980 -8.170 -21.101 1.00 96.81 196 VAL A CA 1
ATOM 1399 C C . VAL A 1 196 ? 15.007 -7.959 -19.938 1.00 96.81 196 VAL A C 1
ATOM 1401 O O . VAL A 1 196 ? 15.455 -7.888 -18.807 1.00 96.81 196 VAL A O 1
ATOM 1404 N N . ASP A 1 197 ? 13.725 -7.813 -20.261 1.00 96.69 197 ASP A N 1
ATOM 1405 C CA . ASP A 1 197 ? 12.623 -7.580 -19.318 1.00 96.69 197 ASP A CA 1
ATOM 1406 C C . ASP A 1 197 ? 11.578 -8.678 -19.575 1.00 96.69 197 ASP A C 1
ATOM 1408 O O . ASP A 1 197 ? 10.779 -8.612 -20.530 1.00 96.69 197 ASP A O 1
ATOM 1412 N N . VAL A 1 198 ? 11.694 -9.786 -18.839 1.00 96.25 198 VAL A N 1
ATOM 1413 C CA . VAL A 1 198 ? 10.919 -11.012 -19.088 1.00 96.25 198 VAL A CA 1
ATOM 1414 C C . VAL A 1 198 ? 9.505 -10.923 -18.515 1.00 96.25 198 VAL A C 1
ATOM 1416 O O . VAL A 1 198 ? 8.578 -11.495 -19.117 1.00 96.25 198 VAL A O 1
ATOM 1419 N N . ASP A 1 199 ? 9.311 -10.224 -17.402 1.00 95.00 199 ASP A N 1
ATOM 1420 C CA . ASP A 1 199 ? 8.020 -10.107 -16.723 1.00 95.00 199 ASP A CA 1
ATOM 1421 C C . ASP A 1 199 ? 7.223 -8.832 -17.072 1.00 95.00 199 ASP A C 1
ATOM 1423 O O . ASP A 1 199 ? 5.985 -8.837 -16.971 1.00 95.00 199 ASP A O 1
ATOM 1427 N N . GLY A 1 200 ? 7.879 -7.821 -17.641 1.00 94.31 200 GLY A N 1
ATOM 1428 C CA . GLY A 1 200 ? 7.284 -6.606 -18.177 1.00 94.31 200 GLY A CA 1
ATOM 1429 C C . GLY A 1 200 ? 7.067 -5.486 -17.160 1.00 94.31 200 GLY A C 1
ATOM 1430 O O . GLY A 1 200 ? 6.130 -4.699 -17.375 1.00 94.31 200 GLY A O 1
ATOM 1431 N N . ASP A 1 201 ? 7.834 -5.420 -16.072 1.00 94.06 201 ASP A N 1
ATOM 1432 C CA . ASP A 1 201 ? 7.719 -4.362 -15.060 1.00 94.06 201 ASP A CA 1
ATOM 1433 C C . ASP A 1 201 ? 8.489 -3.067 -15.402 1.00 94.06 201 ASP A C 1
ATOM 1435 O O . ASP A 1 201 ? 8.139 -1.983 -14.915 1.00 94.06 201 ASP A O 1
ATOM 1439 N N . GLY A 1 202 ? 9.422 -3.142 -16.358 1.00 94.38 202 GLY A N 1
ATOM 1440 C CA . GLY A 1 202 ? 10.223 -2.020 -16.843 1.00 94.38 202 GLY A CA 1
ATOM 1441 C C . GLY A 1 202 ? 11.636 -1.922 -16.262 1.00 94.38 202 GLY A C 1
ATOM 1442 O O . GLY A 1 202 ? 12.335 -0.959 -16.607 1.00 94.38 202 GLY A O 1
ATOM 1443 N N . TYR A 1 203 ? 12.045 -2.892 -15.452 1.00 96.69 203 TYR A N 1
ATOM 1444 C CA . TYR A 1 203 ? 13.417 -3.202 -15.067 1.00 96.69 203 TYR A CA 1
ATOM 1445 C C . TYR A 1 203 ? 13.861 -4.463 -15.821 1.00 96.69 203 TYR A C 1
ATOM 1447 O O . TYR A 1 203 ? 13.065 -5.094 -16.512 1.00 96.69 203 TYR A O 1
ATOM 1455 N N . GLY A 1 204 ? 15.159 -4.736 -15.864 1.00 95.38 204 GLY A N 1
ATOM 1456 C CA . GLY A 1 204 ? 15.663 -5.882 -16.608 1.00 95.38 204 GLY A CA 1
ATOM 1457 C C . GLY A 1 204 ? 16.960 -6.431 -16.045 1.00 95.38 204 GLY A C 1
ATOM 1458 O O . GLY A 1 204 ? 17.590 -5.822 -15.185 1.00 95.38 204 GLY A O 1
ATOM 1459 N N . ASP A 1 205 ? 17.368 -7.585 -16.562 1.00 94.62 205 ASP A N 1
ATOM 1460 C CA . ASP A 1 205 ? 18.502 -8.355 -16.038 1.00 94.62 205 ASP A CA 1
ATOM 1461 C C . ASP A 1 205 ? 19.867 -7.805 -16.519 1.00 94.62 205 ASP A C 1
ATOM 1463 O O . ASP A 1 205 ? 20.177 -7.824 -17.723 1.00 94.62 205 ASP A O 1
ATOM 1467 N N . GLU A 1 206 ? 20.722 -7.383 -15.571 1.00 93.88 206 GLU A N 1
ATOM 1468 C CA . GLU A 1 206 ? 22.088 -6.880 -15.812 1.00 93.88 206 GLU A CA 1
ATOM 1469 C C . GLU A 1 206 ? 22.994 -7.862 -16.583 1.00 93.88 206 GLU A C 1
ATOM 1471 O O . GLU A 1 206 ? 23.931 -7.444 -17.276 1.00 93.88 206 GLU A O 1
ATOM 1476 N N . ASP A 1 207 ? 22.728 -9.173 -16.505 1.00 94.25 207 ASP A N 1
ATOM 1477 C CA . ASP A 1 207 ? 23.528 -10.211 -17.162 1.00 94.25 207 ASP A CA 1
ATOM 1478 C C . ASP A 1 207 ? 23.225 -10.336 -18.671 1.00 94.25 207 ASP A C 1
ATOM 1480 O O . ASP A 1 207 ? 23.991 -10.983 -19.407 1.00 94.25 207 ASP A O 1
ATOM 1484 N N . TYR A 1 208 ? 22.145 -9.714 -19.167 1.00 93.62 208 TYR A N 1
ATOM 1485 C CA . TYR A 1 208 ? 21.713 -9.808 -20.570 1.00 93.62 208 TYR A CA 1
ATOM 1486 C C . TYR A 1 208 ? 21.508 -8.444 -21.260 1.00 93.62 208 TYR A C 1
ATOM 1488 O O . TYR A 1 208 ? 20.423 -8.180 -21.791 1.00 93.62 208 TYR A O 1
ATOM 1496 N N . PRO A 1 209 ? 22.564 -7.612 -21.365 1.00 94.81 209 PRO A N 1
ATOM 1497 C CA . PRO A 1 209 ? 22.504 -6.349 -22.089 1.00 94.81 209 PRO A CA 1
ATOM 1498 C C . PRO A 1 209 ? 22.451 -6.552 -23.612 1.00 94.81 209 PRO A C 1
ATOM 1500 O O . PRO A 1 209 ? 23.035 -7.490 -24.172 1.00 94.81 209 PRO A O 1
ATOM 1503 N N . LEU A 1 210 ? 21.793 -5.619 -24.294 1.00 93.81 210 LEU A N 1
ATOM 1504 C CA . LEU A 1 210 ? 21.687 -5.507 -25.742 1.00 93.81 210 LEU A CA 1
ATOM 1505 C C . LEU A 1 210 ? 21.755 -4.032 -26.154 1.00 93.81 210 LEU A C 1
ATOM 1507 O O . LEU A 1 210 ? 20.880 -3.250 -25.802 1.00 93.81 210 LEU A O 1
ATOM 1511 N N . GLU A 1 211 ? 22.754 -3.671 -26.953 1.00 94.75 211 GLU A N 1
ATOM 1512 C CA . GLU A 1 211 ? 22.845 -2.331 -27.543 1.00 94.75 211 GLU A CA 1
ATOM 1513 C C . GLU A 1 211 ? 21.798 -2.156 -28.650 1.00 94.75 211 GLU A C 1
ATOM 1515 O O . GLU A 1 211 ? 21.608 -3.057 -29.476 1.00 94.75 211 GLU A O 1
ATOM 1520 N N . ALA A 1 212 ? 21.099 -1.020 -28.656 1.00 93.19 212 ALA A N 1
ATOM 1521 C CA . ALA A 1 212 ? 20.226 -0.611 -29.751 1.00 93.19 212 ALA A CA 1
ATOM 1522 C C . ALA A 1 212 ? 19.866 0.880 -29.696 1.00 93.19 212 ALA A C 1
ATOM 1524 O O . ALA A 1 212 ? 19.670 1.463 -28.633 1.00 93.19 212 ALA A O 1
ATOM 1525 N N . CYS A 1 213 ? 19.615 1.468 -30.864 1.00 91.62 213 CYS A N 1
ATOM 1526 C CA . CYS A 1 213 ? 19.166 2.858 -30.994 1.00 91.62 213 CYS A CA 1
ATOM 1527 C C . CYS A 1 213 ? 17.756 3.148 -30.446 1.00 91.62 213 CYS A C 1
ATOM 1529 O O . CYS A 1 213 ? 17.348 4.303 -30.327 1.00 91.62 213 CYS A O 1
ATOM 1531 N N . ALA A 1 214 ? 16.959 2.116 -30.156 1.00 90.94 214 ALA A N 1
ATOM 1532 C CA . ALA A 1 214 ? 15.620 2.274 -29.604 1.00 90.94 214 ALA A CA 1
ATOM 1533 C C . ALA A 1 214 ? 15.213 1.066 -28.759 1.00 90.94 214 ALA A C 1
ATOM 1535 O O . ALA A 1 214 ? 15.591 -0.065 -29.062 1.00 90.94 214 ALA A O 1
ATOM 1536 N N . GLN A 1 215 ? 14.344 1.309 -27.771 1.00 90.44 215 GLN A N 1
ATOM 1537 C CA . GLN A 1 215 ? 13.809 0.268 -26.895 1.00 90.44 215 GLN A CA 1
ATOM 1538 C C . GLN A 1 215 ? 13.164 -0.867 -27.692 1.00 90.44 215 GLN A C 1
ATOM 1540 O O . GLN A 1 215 ? 12.185 -0.667 -28.425 1.00 90.44 215 GLN A O 1
ATOM 1545 N N . LEU A 1 216 ? 13.674 -2.081 -27.498 1.00 91.25 216 LEU A N 1
ATOM 1546 C CA . LEU A 1 216 ? 13.060 -3.284 -28.036 1.00 91.25 216 LEU A CA 1
ATOM 1547 C C . LEU A 1 216 ? 11.883 -3.725 -27.160 1.00 91.25 216 LEU A C 1
ATOM 1549 O O . LEU A 1 216 ? 11.817 -3.472 -25.963 1.00 91.25 216 LEU A O 1
ATOM 1553 N N . THR A 1 217 ? 10.915 -4.414 -27.763 1.00 93.31 217 THR A N 1
ATOM 1554 C CA . THR A 1 217 ? 9.825 -5.023 -26.986 1.00 93.31 217 THR A CA 1
ATOM 1555 C C . THR A 1 217 ? 10.369 -6.172 -26.137 1.00 93.31 217 THR A C 1
ATOM 1557 O O . THR A 1 217 ? 10.957 -7.094 -26.703 1.00 93.31 217 THR A O 1
ATOM 1560 N N . GLY A 1 218 ? 10.098 -6.145 -24.828 1.00 93.00 218 GLY A N 1
ATOM 1561 C CA . GLY A 1 218 ? 10.639 -7.106 -23.856 1.00 93.00 218 GLY A CA 1
ATOM 1562 C C . GLY A 1 218 ? 12.049 -6.753 -23.381 1.00 93.00 218 GLY A C 1
ATOM 1563 O O . GLY A 1 218 ? 12.817 -7.658 -23.073 1.00 93.00 218 GLY A O 1
ATOM 1564 N N . TYR A 1 219 ? 12.406 -5.467 -23.438 1.00 96.25 219 TYR A N 1
ATOM 1565 C CA . TYR A 1 219 ? 13.640 -4.936 -22.883 1.00 96.25 219 TYR A CA 1
ATOM 1566 C C . TYR A 1 219 ? 13.370 -3.632 -22.115 1.00 96.25 219 TYR A C 1
ATOM 1568 O O . TYR A 1 219 ? 12.554 -2.812 -22.557 1.00 96.25 219 TYR A O 1
ATOM 1576 N N . ALA A 1 220 ? 14.101 -3.418 -21.028 1.00 96.50 220 ALA A N 1
ATOM 1577 C CA . ALA A 1 220 ? 14.084 -2.256 -20.150 1.00 96.50 220 ALA A CA 1
ATOM 1578 C C . ALA A 1 220 ? 15.355 -1.404 -20.299 1.00 96.50 220 ALA A C 1
ATOM 1580 O O . ALA A 1 220 ? 16.366 -1.850 -20.836 1.00 96.50 220 ALA A O 1
ATOM 1581 N N . ALA A 1 221 ? 15.291 -0.146 -19.856 1.00 95.56 221 ALA A N 1
ATOM 1582 C CA . ALA A 1 221 ? 16.450 0.756 -19.843 1.00 95.56 221 ALA A CA 1
ATOM 1583 C C . ALA A 1 221 ? 17.275 0.661 -18.547 1.00 95.56 221 ALA A C 1
ATOM 1585 O O . ALA A 1 221 ? 18.406 1.135 -18.513 1.00 95.56 221 ALA A O 1
ATOM 1586 N N . SER A 1 222 ? 16.682 0.129 -17.478 1.00 95.19 222 SER A N 1
ATOM 1587 C CA . SER A 1 222 ? 17.335 -0.092 -16.186 1.00 95.19 222 SER A CA 1
ATOM 1588 C C . SER A 1 222 ? 17.693 -1.569 -16.055 1.00 95.19 222 SER A C 1
ATOM 1590 O O . SER A 1 222 ? 16.954 -2.420 -16.547 1.00 95.19 222 SER A O 1
ATOM 1592 N N . ASP A 1 223 ? 18.829 -1.830 -15.416 1.00 95.50 223 ASP A N 1
ATOM 1593 C CA . ASP A 1 223 ? 19.392 -3.143 -15.096 1.00 95.50 223 ASP A CA 1
ATOM 1594 C C . ASP A 1 223 ? 19.260 -3.526 -13.623 1.00 95.50 223 ASP A C 1
ATOM 1596 O O . ASP A 1 223 ? 19.933 -4.433 -13.142 1.00 95.50 223 ASP A O 1
ATOM 1600 N N . ASP A 1 224 ? 18.433 -2.793 -12.886 1.00 94.81 224 ASP A N 1
ATOM 1601 C CA . ASP A 1 224 ? 18.381 -2.883 -11.433 1.00 94.81 224 ASP A CA 1
ATOM 1602 C C . ASP A 1 224 ? 17.408 -3.981 -10.936 1.00 94.81 224 ASP A C 1
ATOM 1604 O O . ASP A 1 224 ? 17.057 -3.993 -9.759 1.00 94.81 224 ASP A O 1
ATOM 1608 N N . ASP A 1 225 ? 16.960 -4.888 -11.813 1.00 95.25 225 ASP A N 1
ATOM 1609 C CA . ASP A 1 225 ? 16.059 -5.996 -11.471 1.00 95.25 225 ASP A CA 1
ATOM 1610 C C . ASP A 1 225 ? 16.820 -7.160 -10.816 1.00 95.25 225 ASP A C 1
ATOM 1612 O O . ASP A 1 225 ? 17.759 -7.721 -11.393 1.00 95.25 225 ASP A O 1
ATOM 1616 N N . CYS A 1 226 ? 16.414 -7.545 -9.605 1.00 93.62 226 CYS A N 1
ATOM 1617 C CA . CYS A 1 226 ? 17.020 -8.657 -8.882 1.00 93.62 226 CYS A CA 1
ATOM 1618 C C . CYS A 1 226 ? 16.335 -10.023 -9.116 1.00 93.62 226 CYS A C 1
ATOM 1620 O O . CYS A 1 226 ? 16.944 -11.052 -8.787 1.00 93.62 226 CYS A O 1
ATOM 1622 N N . ASP A 1 227 ? 15.141 -10.072 -9.722 1.00 94.25 227 ASP A N 1
ATOM 1623 C CA . ASP A 1 227 ? 14.486 -11.279 -10.252 1.00 94.25 227 ASP A CA 1
ATOM 1624 C C . ASP A 1 227 ? 13.565 -10.955 -11.449 1.00 94.25 227 ASP A C 1
ATOM 1626 O O . ASP A 1 227 ? 12.348 -10.939 -11.310 1.00 94.25 227 ASP A O 1
ATOM 1630 N N . ASP A 1 228 ? 14.148 -10.875 -12.654 1.00 94.12 228 ASP A N 1
ATOM 1631 C CA . ASP A 1 228 ? 13.486 -10.631 -13.963 1.00 94.12 228 ASP A CA 1
ATOM 1632 C C . ASP A 1 228 ? 12.343 -11.623 -14.317 1.00 94.12 228 ASP A C 1
ATOM 1634 O O . ASP A 1 228 ? 11.694 -11.568 -15.366 1.00 94.12 228 ASP A O 1
ATOM 1638 N N . GLY A 1 229 ? 12.110 -12.635 -13.476 1.00 95.00 229 GLY A N 1
ATOM 1639 C CA . GLY A 1 229 ? 10.965 -13.531 -13.571 1.00 95.00 229 GLY A CA 1
ATOM 1640 C C . GLY A 1 229 ? 9.724 -13.097 -12.781 1.00 95.00 229 GLY A C 1
ATOM 1641 O O . GLY A 1 229 ? 8.682 -13.758 -12.949 1.00 95.00 229 GLY A O 1
ATOM 1642 N N . ASP A 1 230 ? 9.813 -12.079 -11.921 1.00 95.19 230 ASP A N 1
ATOM 1643 C CA . ASP A 1 230 ? 8.758 -11.614 -11.018 1.00 95.19 230 ASP A CA 1
ATOM 1644 C C . ASP A 1 230 ? 8.600 -10.084 -10.997 1.00 95.19 230 ASP A C 1
ATOM 1646 O O . ASP A 1 230 ? 9.283 -9.374 -10.271 1.00 95.19 230 ASP A O 1
ATOM 1650 N N . ALA A 1 231 ? 7.535 -9.610 -11.652 1.00 95.00 231 ALA A N 1
ATOM 1651 C CA . ALA A 1 231 ? 7.182 -8.192 -11.784 1.00 95.00 231 ALA A CA 1
ATOM 1652 C C . ALA A 1 231 ? 6.852 -7.452 -10.464 1.00 95.00 231 ALA A C 1
ATOM 1654 O O . ALA A 1 231 ? 6.253 -6.374 -10.492 1.00 95.00 231 ALA A O 1
ATOM 1655 N N . ASN A 1 232 ? 7.079 -8.072 -9.303 1.00 94.31 232 ASN A N 1
ATOM 1656 C CA . ASN A 1 232 ? 6.979 -7.450 -7.980 1.00 94.31 232 ASN A CA 1
ATOM 1657 C C . ASN A 1 232 ? 8.336 -7.425 -7.252 1.00 94.31 232 ASN A C 1
ATOM 1659 O O . ASN A 1 232 ? 8.348 -7.220 -6.036 1.00 94.31 232 ASN A O 1
ATOM 1663 N N . THR A 1 233 ? 9.435 -7.671 -7.966 1.00 95.25 233 THR A N 1
ATOM 1664 C CA . THR A 1 233 ? 10.793 -7.747 -7.427 1.00 95.25 233 THR A CA 1
ATOM 1665 C C . THR A 1 233 ? 11.709 -6.810 -8.215 1.00 95.25 233 THR A C 1
ATOM 1667 O O . THR A 1 233 ? 12.442 -7.226 -9.096 1.00 95.25 233 THR A O 1
ATOM 1670 N N . HIS A 1 234 ? 11.632 -5.516 -7.913 1.00 94.62 234 HIS A N 1
ATOM 1671 C CA . HIS A 1 234 ? 12.351 -4.453 -8.612 1.00 94.62 234 HIS A CA 1
ATOM 1672 C C . HIS A 1 234 ? 12.474 -3.195 -7.723 1.00 94.62 234 HIS A C 1
ATOM 1674 O O . HIS A 1 234 ? 11.636 -2.995 -6.850 1.00 94.62 234 HIS A O 1
ATOM 1680 N N . PRO A 1 235 ? 13.394 -2.244 -7.983 1.00 95.12 235 PRO A N 1
ATOM 1681 C CA . PRO A 1 235 ? 13.691 -1.098 -7.101 1.00 95.12 235 PRO A CA 1
ATOM 1682 C C . PRO A 1 235 ? 12.559 -0.155 -6.687 1.00 95.12 235 PRO A C 1
ATOM 1684 O O . PRO A 1 235 ? 12.693 0.633 -5.752 1.00 95.12 235 PRO A O 1
ATOM 1687 N N . ASP A 1 236 ? 11.466 -0.170 -7.441 1.00 93.31 236 ASP A N 1
ATOM 1688 C CA . ASP A 1 236 ? 10.279 0.654 -7.194 1.00 93.31 236 ASP A CA 1
ATOM 1689 C C . ASP A 1 236 ? 9.118 -0.177 -6.603 1.00 93.31 236 ASP A C 1
ATOM 1691 O O . ASP A 1 236 ? 8.012 0.350 -6.413 1.00 93.31 236 ASP A O 1
ATOM 1695 N N . ALA A 1 237 ? 9.327 -1.475 -6.361 1.00 93.75 237 ALA A N 1
ATOM 1696 C CA . ALA A 1 237 ? 8.349 -2.354 -5.748 1.00 93.75 237 ALA A CA 1
ATOM 1697 C C . ALA A 1 237 ? 8.149 -1.975 -4.277 1.00 93.75 237 ALA A C 1
ATOM 1699 O O . ALA A 1 237 ? 8.939 -1.265 -3.661 1.00 93.75 237 ALA A O 1
ATOM 1700 N N . ALA A 1 238 ? 7.017 -2.397 -3.723 1.00 92.56 238 ALA A N 1
ATOM 1701 C CA . ALA A 1 238 ? 6.748 -2.203 -2.310 1.00 92.56 238 ALA A CA 1
ATOM 1702 C C . ALA A 1 238 ? 7.187 -3.445 -1.546 1.00 92.56 238 ALA A C 1
ATOM 1704 O O . ALA A 1 238 ? 6.756 -4.542 -1.900 1.00 92.56 238 ALA A O 1
ATOM 1705 N N . GLU A 1 239 ? 7.937 -3.238 -0.472 1.00 93.00 239 GLU A N 1
ATOM 1706 C CA . GLU A 1 239 ? 8.432 -4.336 0.345 1.00 93.00 239 GLU A CA 1
ATOM 1707 C C . GLU A 1 239 ? 7.344 -5.100 1.081 1.00 93.00 239 GLU A C 1
ATOM 1709 O O . GLU A 1 239 ? 6.384 -4.506 1.595 1.00 93.00 239 GLU A O 1
ATOM 1714 N N . THR A 1 240 ? 7.494 -6.424 1.127 1.00 93.12 240 THR A N 1
ATOM 1715 C CA . THR A 1 240 ? 6.542 -7.332 1.773 1.00 93.12 240 THR A CA 1
ATOM 1716 C C . THR A 1 240 ? 7.245 -8.353 2.651 1.00 93.12 240 THR A C 1
ATOM 1718 O O . THR A 1 240 ? 8.340 -8.796 2.357 1.00 93.12 240 THR A O 1
ATOM 1721 N N . CYS A 1 241 ? 6.587 -8.774 3.730 1.00 93.88 241 CYS A N 1
ATOM 1722 C CA . CYS A 1 241 ? 7.123 -9.747 4.677 1.00 93.88 241 CYS A CA 1
ATOM 1723 C C . CYS A 1 241 ? 7.036 -11.200 4.151 1.00 93.88 241 CYS A C 1
ATOM 1725 O O . CYS A 1 241 ? 6.367 -12.051 4.765 1.00 93.88 241 CYS A O 1
ATOM 1727 N N . ASP A 1 242 ? 7.653 -11.505 3.009 1.00 92.44 242 ASP A N 1
ATOM 1728 C CA . ASP A 1 242 ? 7.610 -12.812 2.339 1.00 92.44 242 ASP A CA 1
ATOM 1729 C C . ASP A 1 242 ? 8.978 -13.515 2.186 1.00 92.44 242 ASP A C 1
ATOM 1731 O O . ASP A 1 242 ? 9.054 -14.639 1.664 1.00 92.44 242 ASP A O 1
ATOM 1735 N N . SER A 1 243 ? 10.024 -12.927 2.770 1.00 92.25 243 SER A N 1
ATOM 1736 C CA . SER A 1 243 ? 11.425 -13.354 2.730 1.00 92.25 243 SER A CA 1
ATOM 1737 C C . SER A 1 243 ? 12.098 -13.243 1.364 1.00 92.25 243 SER A C 1
ATOM 1739 O O . SER A 1 243 ? 13.073 -13.967 1.103 1.00 92.25 243 SER A O 1
ATOM 1741 N N . ILE A 1 244 ? 11.588 -12.352 0.520 1.00 92.62 244 ILE A N 1
ATOM 1742 C CA . ILE A 1 244 ? 12.200 -11.862 -0.713 1.00 92.62 244 ILE A CA 1
ATOM 1743 C C . ILE A 1 244 ? 12.602 -10.394 -0.477 1.00 92.62 244 ILE A C 1
ATOM 1745 O O . ILE A 1 244 ? 12.029 -9.723 0.367 1.00 92.62 244 ILE A O 1
ATOM 1749 N N . ASP A 1 245 ? 13.659 -9.953 -1.154 1.00 94.56 245 ASP A N 1
ATOM 1750 C CA . ASP A 1 245 ? 14.033 -8.538 -1.289 1.00 94.56 245 ASP A CA 1
ATOM 1751 C C . ASP A 1 245 ? 13.232 -8.025 -2.492 1.00 94.56 245 ASP A C 1
ATOM 1753 O O . ASP A 1 245 ? 13.594 -8.317 -3.635 1.00 94.56 245 ASP A O 1
ATOM 1757 N N . ASN A 1 246 ? 12.043 -7.473 -2.253 1.00 94.38 246 ASN A N 1
ATOM 1758 C CA . ASN A 1 246 ? 11.132 -7.045 -3.310 1.00 94.38 246 ASN A CA 1
ATOM 1759 C C . ASN A 1 246 ? 11.601 -5.746 -3.971 1.00 94.38 246 ASN A C 1
ATOM 1761 O O . ASN A 1 246 ? 11.341 -5.567 -5.154 1.00 94.38 246 ASN A O 1
ATOM 1765 N N . ASP A 1 247 ? 12.252 -4.843 -3.246 1.00 94.50 247 ASP A N 1
ATOM 1766 C CA . ASP A 1 247 ? 12.711 -3.544 -3.731 1.00 94.50 247 ASP A CA 1
ATOM 1767 C C . ASP A 1 247 ? 14.208 -3.505 -4.072 1.00 94.50 247 ASP A C 1
ATOM 1769 O O . ASP A 1 247 ? 14.764 -2.451 -4.386 1.00 94.50 247 ASP A O 1
ATOM 1773 N N . CYS A 1 248 ? 14.857 -4.668 -4.097 1.00 94.06 248 CYS A N 1
ATOM 1774 C CA . CYS A 1 248 ? 16.234 -4.868 -4.532 1.00 94.06 248 CYS A CA 1
ATOM 1775 C C . CYS A 1 248 ? 17.246 -3.922 -3.847 1.00 94.06 248 CYS A C 1
ATOM 1777 O O . CYS A 1 248 ? 18.288 -3.590 -4.435 1.00 94.06 248 CYS A O 1
ATOM 1779 N N . ASP A 1 249 ? 16.974 -3.455 -2.623 1.00 93.62 249 ASP A N 1
ATOM 1780 C CA . ASP A 1 249 ? 17.856 -2.543 -1.889 1.00 93.62 249 ASP A CA 1
ATOM 1781 C C . ASP A 1 249 ? 18.966 -3.274 -1.101 1.00 93.62 249 ASP A C 1
ATOM 1783 O O . ASP A 1 249 ? 19.970 -2.664 -0.685 1.00 93.62 249 ASP A O 1
ATOM 1787 N N . GLY A 1 250 ? 18.846 -4.603 -1.001 1.00 92.38 250 GLY A N 1
ATOM 1788 C CA . GLY A 1 250 ? 19.792 -5.523 -0.384 1.00 92.38 250 GLY A CA 1
ATOM 1789 C C . GLY A 1 250 ? 19.471 -5.913 1.060 1.00 92.38 250 GLY A C 1
ATOM 1790 O O . GLY A 1 250 ? 20.226 -6.715 1.637 1.00 92.38 250 GLY A O 1
ATOM 1791 N N . GLU A 1 251 ? 18.419 -5.362 1.656 1.00 92.31 251 GLU A N 1
ATOM 1792 C CA . GLU A 1 251 ? 17.807 -5.875 2.878 1.00 92.31 251 GLU A CA 1
ATOM 1793 C C . GLU A 1 251 ? 16.640 -6.831 2.519 1.00 92.31 251 GLU A C 1
ATOM 1795 O O . GLU A 1 251 ? 16.366 -7.100 1.358 1.00 92.31 251 GLU A O 1
ATOM 1800 N N . VAL A 1 252 ? 16.112 -7.560 3.503 1.00 92.44 252 VAL A N 1
ATOM 1801 C CA . VAL A 1 252 ? 15.011 -8.516 3.284 1.00 92.44 252 VAL A CA 1
ATOM 1802 C C . VAL A 1 252 ? 14.042 -8.352 4.440 1.00 92.44 252 VAL A C 1
ATOM 1804 O O . VAL A 1 252 ? 14.475 -8.474 5.596 1.00 92.44 252 VAL A O 1
ATOM 1807 N N . ASP A 1 253 ? 12.750 -8.217 4.136 1.00 91.12 253 ASP A N 1
ATOM 1808 C CA . ASP A 1 253 ? 11.658 -8.100 5.109 1.00 91.12 253 ASP A CA 1
ATOM 1809 C C . ASP A 1 253 ? 11.866 -6.920 6.094 1.00 91.12 253 ASP A C 1
ATOM 1811 O O . ASP A 1 253 ? 11.974 -7.119 7.315 1.00 91.12 253 ASP A O 1
ATOM 1815 N N . GLU A 1 254 ? 11.939 -5.688 5.588 1.00 89.62 254 GLU A N 1
ATOM 1816 C CA . GLU A 1 254 ? 12.159 -4.474 6.383 1.00 89.62 254 GLU A CA 1
ATOM 1817 C C . GLU A 1 254 ? 11.005 -4.206 7.360 1.00 89.62 254 GLU A C 1
ATOM 1819 O O . GLU A 1 254 ? 9.842 -4.570 7.167 1.00 89.62 254 GLU A O 1
ATOM 1824 N N . ASP A 1 255 ? 11.311 -3.478 8.436 1.00 88.31 255 ASP A N 1
ATOM 1825 C CA . ASP A 1 255 ? 10.318 -3.133 9.458 1.00 88.31 255 ASP A CA 1
ATOM 1826 C C . ASP A 1 255 ? 9.190 -2.215 8.932 1.00 88.31 255 ASP A C 1
ATOM 1828 O O . ASP A 1 255 ? 8.134 -2.120 9.568 1.00 88.31 255 ASP A O 1
ATOM 1832 N N . ASP A 1 256 ? 9.393 -1.527 7.802 1.00 84.69 256 ASP A N 1
ATOM 1833 C CA . ASP A 1 256 ? 8.408 -0.676 7.125 1.00 84.69 256 ASP A CA 1
ATOM 1834 C C . ASP A 1 256 ? 7.749 -1.312 5.890 1.00 84.69 256 ASP A C 1
ATOM 1836 O O . ASP A 1 256 ? 6.994 -0.619 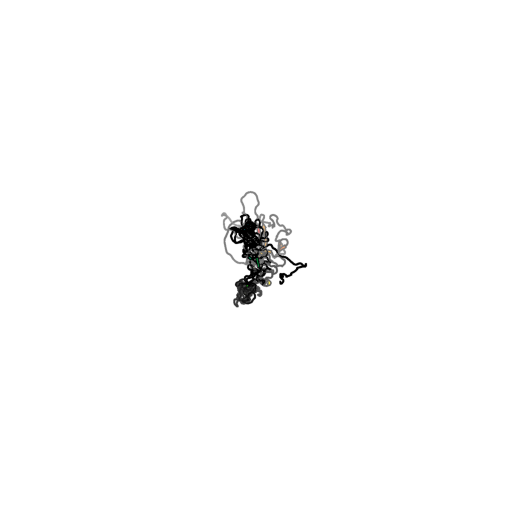5.194 1.00 84.69 256 ASP A O 1
ATOM 1840 N N . ALA A 1 257 ? 7.932 -2.624 5.687 1.00 91.25 257 ALA A N 1
ATOM 1841 C CA . ALA A 1 257 ? 7.194 -3.403 4.698 1.00 91.25 257 ALA A CA 1
ATOM 1842 C C . ALA A 1 257 ? 5.676 -3.174 4.816 1.00 91.25 257 ALA A C 1
ATOM 1844 O O . ALA A 1 257 ? 5.109 -2.978 5.901 1.00 91.25 257 ALA A O 1
ATOM 1845 N N . VAL A 1 258 ? 4.972 -3.188 3.682 1.00 91.44 258 VAL A N 1
ATOM 1846 C CA . VAL A 1 258 ? 3.574 -2.727 3.619 1.00 91.44 258 VAL A CA 1
ATOM 1847 C C . VAL A 1 258 ? 2.594 -3.611 4.390 1.00 91.44 258 VAL A C 1
ATOM 1849 O O . VAL A 1 258 ? 1.501 -3.153 4.741 1.00 91.44 258 VAL A O 1
ATOM 1852 N N . ASP A 1 259 ? 2.957 -4.865 4.646 1.00 92.19 259 ASP A N 1
ATOM 1853 C CA . ASP A 1 259 ? 2.202 -5.835 5.438 1.00 92.19 259 ASP A CA 1
ATOM 1854 C C . ASP A 1 259 ? 2.875 -6.183 6.778 1.00 92.19 259 ASP A C 1
ATOM 1856 O O . ASP A 1 259 ? 2.437 -7.114 7.467 1.00 92.19 259 ASP A O 1
ATOM 1860 N N . ALA A 1 260 ? 3.871 -5.395 7.195 1.00 92.44 260 ALA A N 1
ATOM 1861 C CA . ALA A 1 260 ? 4.505 -5.539 8.493 1.00 92.44 260 ALA A CA 1
ATOM 1862 C C . ALA A 1 260 ? 3.477 -5.424 9.629 1.00 92.44 260 ALA A C 1
ATOM 1864 O O . ALA A 1 260 ? 2.585 -4.567 9.653 1.00 92.44 260 ALA A O 1
ATOM 1865 N N . SER A 1 261 ? 3.582 -6.344 10.587 1.00 92.44 261 SER A N 1
ATOM 1866 C CA . SER A 1 261 ? 2.636 -6.445 11.696 1.00 92.44 261 SER A CA 1
ATOM 1867 C C . SER A 1 261 ? 2.978 -5.454 12.804 1.00 92.44 261 SER A C 1
ATOM 1869 O O . SER A 1 261 ? 4.145 -5.149 13.049 1.00 92.44 261 SER A O 1
ATOM 1871 N N . SER A 1 262 ? 1.954 -4.981 13.512 1.00 93.81 262 SER A N 1
ATOM 1872 C CA . SER A 1 262 ? 2.133 -4.216 14.746 1.00 93.81 262 SER A CA 1
ATOM 1873 C C . SER A 1 262 ? 2.417 -5.156 15.915 1.00 93.81 262 SER A C 1
ATOM 1875 O O . SER A 1 262 ? 1.717 -6.150 16.123 1.00 93.81 262 SER A O 1
ATOM 1877 N N . TRP A 1 263 ? 3.424 -4.801 16.698 1.00 96.12 263 TRP A N 1
ATOM 1878 C CA . TRP A 1 263 ? 3.858 -5.486 17.902 1.00 96.12 263 TRP A CA 1
ATOM 1879 C C . TRP A 1 263 ? 3.851 -4.504 19.071 1.00 96.12 263 TRP A C 1
ATOM 1881 O O . TRP A 1 263 ? 4.218 -3.341 18.918 1.00 96.12 263 TRP A O 1
ATOM 1891 N N . TYR A 1 264 ? 3.485 -4.977 20.252 1.00 96.88 264 TYR A N 1
ATOM 1892 C CA . TYR A 1 264 ? 3.349 -4.178 21.468 1.00 96.88 264 TYR A CA 1
ATOM 1893 C C . TYR A 1 264 ? 4.278 -4.739 22.533 1.00 96.88 264 TYR A C 1
ATOM 1895 O O . TYR A 1 264 ? 4.396 -5.956 22.642 1.00 96.88 264 TYR A O 1
ATOM 1903 N N . VAL A 1 265 ? 4.997 -3.882 23.252 1.00 97.06 265 VAL A N 1
ATOM 1904 C CA . VAL A 1 265 ? 5.938 -4.335 24.290 1.00 97.06 265 VAL A CA 1
ATOM 1905 C C . VAL A 1 265 ? 5.200 -5.148 25.363 1.00 97.06 265 VAL A C 1
ATOM 1907 O O . VAL A 1 265 ? 4.077 -4.801 25.707 1.00 97.06 265 VAL A O 1
ATOM 1910 N N . ASP A 1 266 ? 5.843 -6.219 25.822 1.00 96.38 266 ASP A N 1
ATOM 1911 C CA . ASP A 1 266 ? 5.409 -7.131 26.890 1.00 96.38 266 ASP A CA 1
ATOM 1912 C C . ASP A 1 266 ? 6.554 -7.177 27.918 1.00 96.38 266 ASP A C 1
ATOM 1914 O O . ASP A 1 266 ? 7.530 -7.935 27.794 1.00 96.38 266 ASP A O 1
ATOM 1918 N N . SER A 1 267 ? 6.531 -6.223 28.847 1.00 95.06 267 SER A N 1
ATOM 1919 C CA . SER A 1 267 ? 7.621 -5.964 29.789 1.00 95.06 267 SER A CA 1
ATOM 1920 C C . SER A 1 267 ? 7.580 -6.887 31.006 1.00 95.06 267 SER A C 1
ATOM 1922 O O . SER A 1 267 ? 8.642 -7.158 31.591 1.00 95.06 267 SER A O 1
ATOM 1924 N N . ASP A 1 268 ? 6.403 -7.366 31.398 1.00 94.19 268 ASP A N 1
ATOM 1925 C CA . ASP A 1 268 ? 6.218 -8.251 32.548 1.00 94.19 268 ASP A CA 1
ATOM 1926 C C . ASP A 1 268 ? 6.169 -9.751 32.179 1.00 94.19 268 ASP A C 1
ATOM 1928 O O . ASP A 1 268 ? 6.477 -10.607 33.024 1.00 94.19 268 ASP A O 1
ATOM 1932 N N . GLY A 1 269 ? 5.968 -10.069 30.897 1.00 94.12 269 GLY A N 1
ATOM 1933 C CA . GLY A 1 269 ? 6.036 -11.409 30.329 1.00 94.12 269 GLY A CA 1
ATOM 1934 C C . GLY A 1 269 ? 4.743 -12.215 30.448 1.00 94.12 269 GLY A C 1
ATOM 1935 O O . GLY A 1 269 ? 4.834 -13.454 30.461 1.00 94.12 269 GLY A O 1
ATOM 1936 N N . ASP A 1 270 ? 3.585 -11.571 30.589 1.00 93.00 270 ASP A N 1
ATOM 1937 C CA . ASP A 1 270 ? 2.279 -12.231 30.694 1.00 93.00 270 ASP A CA 1
ATOM 1938 C C . ASP A 1 270 ? 1.687 -12.654 29.328 1.00 93.00 270 ASP A C 1
ATOM 1940 O O . ASP A 1 270 ? 0.873 -13.587 29.252 1.00 93.00 270 ASP A O 1
ATOM 1944 N N . GLY A 1 271 ? 2.208 -12.084 28.236 1.00 94.19 271 GLY A N 1
ATOM 1945 C CA . GLY A 1 271 ? 1.805 -12.359 26.859 1.00 94.19 271 GLY A CA 1
ATOM 1946 C C . GLY A 1 271 ? 0.800 -11.365 26.264 1.00 94.19 271 GLY A C 1
ATOM 1947 O O . GLY A 1 271 ? 0.355 -11.581 25.124 1.00 94.19 271 GLY A O 1
ATOM 1948 N N . TYR A 1 272 ? 0.457 -10.306 26.989 1.00 95.94 272 TYR A N 1
ATOM 1949 C CA . TYR A 1 272 ? -0.321 -9.167 26.531 1.00 95.94 272 TYR A CA 1
ATOM 1950 C C . TYR A 1 272 ? 0.578 -7.943 26.368 1.00 95.94 272 TYR A C 1
ATOM 1952 O O . TYR A 1 272 ? 1.697 -7.899 26.862 1.00 95.94 272 TYR A O 1
ATOM 1960 N N . GLY A 1 273 ? 0.171 -7.035 25.484 1.00 96.00 273 GLY A N 1
ATOM 1961 C CA . GLY A 1 273 ? 1.054 -5.975 25.014 1.00 96.00 273 GLY A CA 1
ATOM 1962 C C . GLY A 1 273 ? 0.507 -4.583 25.262 1.00 96.00 273 GLY A C 1
ATOM 1963 O O . GLY A 1 273 ? -0.683 -4.325 25.073 1.00 96.00 273 GLY A O 1
ATOM 1964 N N . ASN A 1 274 ? 1.398 -3.660 25.621 1.00 95.19 274 ASN A N 1
ATOM 1965 C CA . ASN A 1 274 ? 1.036 -2.287 25.944 1.00 95.19 274 ASN A CA 1
ATOM 1966 C C . ASN A 1 274 ? 0.663 -1.461 24.689 1.00 95.19 274 ASN A C 1
ATOM 1968 O O . ASN A 1 274 ? 1.543 -1.157 23.870 1.00 95.19 274 ASN A O 1
ATOM 1972 N N . PRO A 1 275 ? -0.579 -0.955 24.554 1.00 93.94 275 PRO A N 1
ATOM 1973 C CA . PRO A 1 275 ? -1.022 -0.162 23.407 1.00 93.94 275 PRO A CA 1
ATOM 1974 C C . PRO A 1 275 ? -0.312 1.197 23.284 1.00 93.94 275 PRO A C 1
ATOM 1976 O O . PRO A 1 275 ? -0.386 1.836 22.234 1.00 93.94 275 PRO A O 1
ATOM 1979 N N . ALA A 1 276 ? 0.363 1.682 24.333 1.00 92.81 276 ALA A N 1
ATOM 1980 C CA . ALA A 1 276 ? 1.116 2.937 24.296 1.00 92.81 276 ALA A CA 1
ATOM 1981 C C . ALA A 1 276 ? 2.510 2.799 23.657 1.00 92.81 276 ALA A C 1
ATOM 1983 O O . ALA A 1 276 ? 3.128 3.818 23.327 1.00 92.81 276 ALA A O 1
ATOM 1984 N N . PHE A 1 277 ? 3.008 1.571 23.490 1.00 93.00 277 PHE A N 1
ATOM 1985 C CA . PHE A 1 277 ? 4.356 1.279 23.005 1.00 93.00 277 PHE A CA 1
ATOM 1986 C C . PHE A 1 277 ? 4.312 0.235 21.885 1.00 93.00 277 PHE A C 1
ATOM 1988 O O . PHE A 1 277 ? 4.578 -0.950 22.073 1.00 93.00 277 PHE A O 1
ATOM 1995 N N . GLU A 1 278 ? 3.988 0.738 20.699 1.00 94.44 278 GLU A N 1
ATOM 1996 C CA . GLU A 1 278 ? 3.896 0.006 19.438 1.00 94.44 278 GLU A CA 1
ATOM 1997 C C . GLU A 1 278 ? 5.226 0.036 18.663 1.00 94.44 278 GLU A C 1
ATOM 1999 O O . GLU A 1 278 ? 5.922 1.056 18.629 1.00 94.44 278 GLU A O 1
ATOM 2004 N N . SER A 1 279 ? 5.543 -1.074 17.996 1.00 92.88 279 SER A N 1
ATOM 2005 C CA . SER A 1 279 ? 6.594 -1.208 16.986 1.00 92.88 279 SER A CA 1
ATOM 2006 C C . SER A 1 279 ? 6.064 -2.010 15.801 1.00 92.88 279 SER A C 1
ATOM 2008 O O . SER A 1 279 ? 5.445 -3.052 15.993 1.00 92.88 279 SER A O 1
ATOM 2010 N N . THR A 1 280 ? 6.348 -1.574 14.580 1.00 93.75 280 THR A N 1
ATOM 2011 C CA . THR A 1 280 ? 6.038 -2.337 13.363 1.00 93.75 280 THR A CA 1
ATOM 2012 C C . THR A 1 280 ? 7.256 -3.167 12.969 1.00 93.75 280 THR A C 1
ATOM 2014 O O . THR A 1 280 ? 8.371 -2.663 13.080 1.00 93.75 280 THR A O 1
ATOM 2017 N N . ALA A 1 281 ? 7.050 -4.438 12.619 1.00 92.56 281 ALA A N 1
ATOM 2018 C CA . ALA A 1 281 ? 8.100 -5.337 12.135 1.00 92.56 281 ALA A CA 1
ATOM 2019 C C . ALA A 1 281 ? 7.499 -6.574 11.444 1.00 92.56 281 ALA A C 1
ATOM 2021 O O . ALA A 1 281 ? 6.423 -7.049 11.831 1.00 92.56 281 ALA A O 1
ATOM 2022 N N . CYS A 1 282 ? 8.217 -7.166 10.487 1.00 91.00 282 CYS A N 1
ATOM 2023 C CA . CYS A 1 282 ? 7.816 -8.434 9.865 1.00 91.00 282 CYS A CA 1
ATOM 2024 C C . CYS A 1 282 ? 7.872 -9.616 10.846 1.00 91.00 282 CYS A C 1
ATOM 2026 O O . CYS A 1 282 ? 6.968 -10.456 10.905 1.00 91.00 282 CYS A O 1
ATOM 2028 N N . ALA A 1 283 ? 8.915 -9.668 11.674 1.00 90.19 283 ALA A N 1
ATOM 2029 C CA . ALA A 1 283 ? 9.082 -10.681 12.709 1.00 90.19 283 ALA A CA 1
ATOM 2030 C C . ALA A 1 283 ? 8.850 -10.093 14.103 1.00 90.19 283 ALA A C 1
ATOM 2032 O O . ALA A 1 283 ? 9.247 -8.965 14.373 1.00 90.19 283 ALA A O 1
ATOM 2033 N N . GLN A 1 284 ? 8.284 -10.896 15.013 1.00 92.31 284 GLN A N 1
ATOM 2034 C CA . GLN A 1 284 ? 8.087 -10.528 16.420 1.00 92.31 284 GLN A CA 1
ATOM 2035 C C . GLN A 1 284 ? 9.395 -10.032 17.057 1.00 92.31 284 GLN A C 1
ATOM 2037 O O . GLN A 1 284 ? 10.307 -10.846 17.268 1.00 92.31 284 GLN A O 1
ATOM 2042 N N . PRO A 1 285 ? 9.497 -8.741 17.426 1.00 93.44 285 PRO A N 1
ATOM 2043 C CA . PRO A 1 285 ? 10.650 -8.244 18.152 1.00 93.44 285 PRO A CA 1
ATOM 2044 C C . PRO A 1 285 ? 10.757 -8.918 19.524 1.00 93.44 285 PRO A C 1
ATOM 2046 O O . PRO A 1 285 ? 9.768 -9.308 20.146 1.00 93.44 285 PRO A O 1
ATOM 2049 N N . ALA A 1 286 ? 11.982 -9.065 20.029 1.00 93.50 286 ALA A N 1
ATOM 2050 C CA . ALA A 1 286 ? 12.190 -9.663 21.343 1.00 93.50 286 ALA A CA 1
ATOM 2051 C C . ALA A 1 286 ? 11.566 -8.789 22.448 1.00 93.50 286 ALA A C 1
ATOM 2053 O O . ALA A 1 286 ? 11.952 -7.630 22.597 1.00 93.50 286 ALA A O 1
ATOM 2054 N N . GLY A 1 287 ? 10.664 -9.370 23.248 1.00 93.75 287 GLY A N 1
ATOM 2055 C CA . GLY A 1 287 ? 9.945 -8.663 24.318 1.00 93.75 287 GLY A CA 1
ATOM 2056 C C . GLY A 1 287 ? 8.709 -7.890 23.847 1.00 93.75 287 GLY A C 1
ATOM 2057 O O . GLY A 1 287 ? 8.321 -6.940 24.509 1.00 93.75 287 GLY A O 1
ATOM 2058 N N . TYR A 1 288 ? 8.145 -8.246 22.690 1.00 96.25 288 TYR A N 1
ATOM 2059 C CA . TYR A 1 288 ? 6.882 -7.707 22.187 1.00 96.25 288 TYR A CA 1
ATOM 2060 C C . TYR A 1 288 ? 5.910 -8.845 21.853 1.00 96.25 288 TYR A C 1
ATOM 2062 O O . TYR A 1 288 ? 6.359 -9.956 21.574 1.00 96.25 288 TYR A O 1
ATOM 2070 N N . VAL A 1 289 ? 4.605 -8.577 21.796 1.00 96.62 289 VAL A N 1
ATOM 2071 C CA . VAL A 1 289 ? 3.518 -9.500 21.416 1.00 96.62 289 VAL A CA 1
ATOM 2072 C C . VAL A 1 289 ? 2.554 -8.854 20.414 1.00 96.62 289 VAL A C 1
ATOM 2074 O O . VAL A 1 289 ? 2.590 -7.653 20.182 1.00 96.62 289 VAL A O 1
ATOM 2077 N N . GLY A 1 290 ? 1.720 -9.657 19.747 1.00 95.62 290 GLY A N 1
ATOM 2078 C CA . GLY A 1 290 ? 0.865 -9.200 18.636 1.00 95.62 290 GLY A CA 1
ATOM 2079 C C . GLY A 1 290 ? -0.511 -8.651 19.037 1.00 95.62 290 GLY A C 1
ATOM 2080 O O . GLY A 1 290 ? -1.384 -8.538 18.180 1.00 95.62 290 GLY A O 1
ATOM 2081 N N . ASN A 1 291 ? -0.748 -8.395 20.324 1.00 94.25 291 ASN A N 1
ATOM 2082 C CA . ASN A 1 291 ? -2.003 -7.852 20.847 1.00 94.25 291 ASN A CA 1
ATOM 2083 C C . ASN A 1 291 ? -1.721 -6.603 21.694 1.00 94.25 291 ASN A C 1
ATOM 2085 O O . ASN A 1 291 ? -0.604 -6.441 22.173 1.00 94.25 291 ASN A O 1
ATOM 2089 N N . ALA A 1 292 ? -2.721 -5.737 21.838 1.00 95.62 292 ALA A N 1
ATOM 2090 C CA . ALA A 1 292 ? -2.608 -4.432 22.491 1.00 95.62 292 ALA A CA 1
ATOM 2091 C C . ALA A 1 292 ? -3.478 -4.374 23.759 1.00 95.62 292 ALA A C 1
ATOM 2093 O O . ALA A 1 292 ? -4.143 -3.368 24.016 1.00 95.62 292 ALA A O 1
ATOM 2094 N N . ASP A 1 293 ? -3.571 -5.508 24.452 1.00 95.56 293 ASP A N 1
ATOM 2095 C CA . ASP A 1 293 ? -4.620 -5.783 25.430 1.00 95.56 293 ASP A CA 1
ATOM 2096 C C . ASP A 1 293 ? -4.183 -5.505 26.882 1.00 95.56 293 ASP A C 1
ATOM 2098 O O . ASP A 1 293 ? -4.962 -5.778 27.787 1.00 95.56 293 ASP A O 1
ATOM 2102 N N . ASP A 1 294 ? -2.993 -4.947 27.116 1.00 94.94 294 ASP A N 1
ATOM 2103 C CA . ASP A 1 294 ? -2.429 -4.688 28.451 1.00 94.94 294 ASP A CA 1
ATOM 2104 C C . ASP A 1 294 ? -2.497 -3.193 28.824 1.00 94.94 294 ASP A C 1
ATOM 2106 O O . ASP A 1 294 ? -1.996 -2.332 28.094 1.00 94.94 294 ASP A O 1
ATOM 2110 N N . CYS A 1 295 ? -3.117 -2.858 29.958 1.00 92.81 295 CYS A N 1
ATOM 2111 C CA . CYS A 1 295 ? -3.222 -1.480 30.445 1.00 92.81 295 CYS A CA 1
ATOM 2112 C C . CYS A 1 295 ? -2.145 -1.074 31.469 1.00 92.81 295 CYS A C 1
ATOM 2114 O O . CYS A 1 295 ? -1.903 0.133 31.621 1.00 92.81 295 CYS A O 1
ATOM 2116 N N . ASP A 1 296 ? -1.475 -2.027 32.121 1.00 92.44 296 ASP A N 1
ATOM 2117 C CA . ASP A 1 296 ? -0.329 -1.815 33.010 1.00 92.44 296 ASP A CA 1
ATOM 2118 C C . ASP A 1 296 ? 0.724 -2.915 32.822 1.00 92.44 296 ASP A C 1
ATOM 2120 O O . ASP A 1 296 ? 0.841 -3.839 33.617 1.00 92.44 296 ASP A O 1
ATOM 2124 N N . ASP A 1 297 ? 1.582 -2.692 31.828 1.00 92.31 297 ASP A N 1
ATOM 2125 C CA . ASP A 1 297 ? 2.717 -3.529 31.396 1.00 92.31 297 ASP A CA 1
ATOM 2126 C C . ASP A 1 297 ? 3.813 -3.748 32.459 1.00 92.31 297 ASP A C 1
ATOM 2128 O O . ASP A 1 297 ? 4.954 -4.114 32.175 1.00 92.31 297 ASP A O 1
ATOM 2132 N N . THR A 1 298 ? 3.535 -3.423 33.718 1.00 93.56 298 THR A N 1
ATOM 2133 C CA . THR A 1 298 ? 4.379 -3.779 34.855 1.00 93.56 298 THR A CA 1
ATOM 2134 C C . THR A 1 298 ? 3.737 -4.795 35.797 1.00 93.56 298 THR A C 1
ATOM 2136 O O . THR A 1 298 ? 4.436 -5.247 36.716 1.00 93.56 298 THR A O 1
ATOM 2139 N N . GLU A 1 299 ? 2.474 -5.163 35.570 1.00 92.62 299 GLU A N 1
ATOM 2140 C CA . GLU A 1 299 ? 1.673 -6.061 36.396 1.00 92.62 299 GLU A CA 1
ATOM 2141 C C . GLU A 1 299 ? 1.039 -7.206 35.568 1.00 92.62 299 GLU A C 1
ATOM 2143 O O . GLU A 1 299 ? 0.036 -6.986 34.895 1.00 92.62 299 GLU A O 1
ATOM 2148 N N . PRO A 1 300 ? 1.520 -8.462 35.714 1.00 93.25 300 PRO A N 1
ATOM 2149 C CA . PRO A 1 300 ? 1.100 -9.610 34.888 1.00 93.25 300 PRO A CA 1
ATOM 2150 C C . PRO A 1 300 ? -0.378 -10.019 34.944 1.00 93.25 300 PRO A C 1
ATOM 2152 O O . PRO A 1 300 ? -0.789 -10.982 34.293 1.00 93.25 300 PRO A O 1
ATOM 2155 N N . ASP A 1 301 ? -1.142 -9.402 35.839 1.00 91.94 301 ASP A N 1
ATOM 2156 C CA . ASP A 1 301 ? -2.562 -9.658 36.038 1.00 91.94 301 ASP A CA 1
ATOM 2157 C C . ASP A 1 301 ? -3.423 -8.482 35.509 1.00 91.94 301 ASP A C 1
ATOM 2159 O O . ASP A 1 301 ? -4.621 -8.464 35.781 1.00 91.94 301 ASP A O 1
ATOM 2163 N N . ALA A 1 302 ? -2.846 -7.518 34.769 1.00 94.19 302 ALA A N 1
ATOM 2164 C CA . ALA A 1 302 ? -3.508 -6.310 34.252 1.00 94.19 302 ALA A CA 1
ATOM 2165 C C . ALA A 1 302 ? -3.690 -6.313 32.717 1.00 94.19 302 ALA A C 1
ATOM 2167 O O . ALA A 1 302 ? -3.048 -5.570 31.974 1.00 94.19 302 ALA A O 1
ATOM 2168 N N . TRP A 1 303 ? -4.616 -7.138 32.228 1.00 94.12 303 TRP A N 1
ATOM 2169 C CA . TRP A 1 303 ? -4.899 -7.309 30.801 1.00 94.12 303 TRP A CA 1
ATOM 2170 C C . TRP A 1 303 ? -6.395 -7.472 30.511 1.00 94.12 303 TRP A C 1
ATOM 2172 O O . TRP A 1 303 ? -7.191 -7.929 31.327 1.00 94.12 303 TRP A O 1
ATOM 2182 N N . THR A 1 304 ? -6.794 -7.159 29.280 1.00 93.44 304 THR A N 1
ATOM 2183 C CA . THR A 1 304 ? -8.201 -7.058 28.878 1.00 93.44 304 THR A CA 1
ATOM 2184 C C . THR A 1 304 ? -8.962 -8.366 29.097 1.00 93.44 304 THR A C 1
ATOM 2186 O O . THR A 1 304 ? -8.776 -9.352 28.377 1.00 93.44 304 THR A O 1
ATOM 2189 N N . GLY A 1 305 ? -9.912 -8.353 30.033 1.00 87.19 305 GLY A N 1
ATOM 2190 C CA . GLY A 1 305 ? -10.705 -9.529 30.393 1.00 87.19 305 GLY A CA 1
ATOM 2191 C C . GLY A 1 305 ? -10.038 -10.480 31.392 1.00 87.19 305 GLY A C 1
ATOM 2192 O O . GLY A 1 305 ? -10.501 -11.624 31.524 1.00 87.19 305 GLY A O 1
ATOM 2193 N N . ALA A 1 306 ? -8.992 -10.032 32.094 1.00 91.62 306 ALA A N 1
ATOM 2194 C CA . ALA A 1 306 ? -8.572 -10.643 33.346 1.00 91.62 306 ALA A CA 1
ATOM 2195 C C .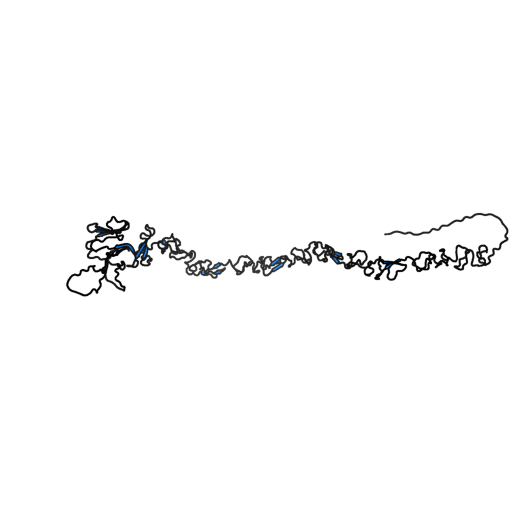 ALA A 1 306 ? -9.724 -10.623 34.368 1.00 91.62 306 ALA A C 1
ATOM 2197 O O . ALA A 1 306 ? -10.782 -10.036 34.156 1.00 91.62 306 ALA A O 1
ATOM 2198 N N . ALA A 1 307 ? -9.565 -11.357 35.465 1.00 91.00 307 ALA A N 1
ATOM 2199 C CA . ALA A 1 307 ? -10.517 -11.271 36.563 1.00 91.00 307 ALA A CA 1
ATOM 2200 C C . ALA A 1 307 ? -10.000 -10.250 37.569 1.00 91.00 307 ALA A C 1
ATOM 2202 O O . ALA A 1 307 ? -8.871 -10.408 38.033 1.00 91.00 307 ALA A O 1
ATOM 2203 N N . GLU A 1 308 ? -10.855 -9.306 37.955 1.00 90.25 308 GLU A N 1
ATOM 2204 C CA . GLU A 1 308 ? -10.565 -8.371 39.036 1.00 90.25 308 GLU A CA 1
ATOM 2205 C C . GLU A 1 308 ? -10.099 -9.107 40.294 1.00 90.25 308 GLU A C 1
ATOM 2207 O O . GLU A 1 308 ? -10.708 -10.082 40.765 1.00 90.25 308 GLU A O 1
ATOM 2212 N N . SER A 1 309 ? -8.978 -8.638 40.817 1.00 88.88 309 SER A N 1
ATOM 2213 C CA . SER A 1 309 ? -8.490 -8.918 42.155 1.00 88.88 309 SER A CA 1
ATOM 2214 C C . SER A 1 309 ? -8.713 -7.670 42.993 1.00 88.88 309 SER A C 1
ATOM 2216 O O . SER A 1 309 ? -8.891 -6.594 42.461 1.00 88.88 309 SER A O 1
ATOM 2218 N N . CYS A 1 310 ? -8.762 -7.807 44.319 1.00 88.06 310 CYS A N 1
ATOM 2219 C CA . CYS A 1 310 ? -8.798 -6.611 45.152 1.00 88.06 310 CYS A CA 1
ATOM 2220 C C . CYS A 1 310 ? -7.388 -6.165 45.526 1.00 88.06 310 CYS A C 1
ATOM 2222 O O . CYS A 1 310 ? -6.874 -6.536 46.593 1.00 88.06 310 CYS A O 1
ATOM 2224 N N . ASP A 1 311 ? -6.760 -5.413 44.640 1.00 88.06 311 ASP A N 1
ATOM 2225 C CA . ASP A 1 311 ? -5.394 -4.920 44.796 1.00 88.06 311 ASP A CA 1
ATOM 2226 C C . ASP A 1 311 ? -5.214 -3.452 44.378 1.00 88.06 311 ASP A C 1
ATOM 2228 O O . ASP A 1 311 ? -4.087 -2.949 44.417 1.00 88.06 311 ASP A O 1
ATOM 2232 N N . GLU A 1 312 ? -6.317 -2.737 44.128 1.00 88.12 312 GLU A N 1
ATOM 2233 C CA . GLU A 1 312 ? -6.342 -1.350 43.652 1.00 88.12 312 GLU A CA 1
ATOM 2234 C C . GLU A 1 312 ? -5.766 -1.178 42.227 1.00 88.12 312 GLU A C 1
ATOM 2236 O O . GLU A 1 312 ? -5.450 -0.046 41.832 1.00 88.12 312 GLU A O 1
ATOM 2241 N N . VAL A 1 313 ? -5.623 -2.271 41.467 1.00 90.62 313 VAL A N 1
ATOM 2242 C CA . VAL A 1 313 ? -5.259 -2.289 40.044 1.00 90.62 313 VAL A CA 1
ATOM 2243 C C . VAL A 1 313 ? -6.520 -2.542 39.213 1.00 90.62 313 VAL A C 1
ATOM 2245 O O . VAL A 1 313 ? -7.426 -3.243 39.634 1.00 90.62 313 VAL A O 1
ATOM 2248 N N . ASP A 1 314 ? -6.595 -1.916 38.042 1.00 92.44 314 ASP A N 1
ATOM 2249 C CA . ASP A 1 314 ? -7.593 -2.234 37.013 1.00 92.44 314 ASP A CA 1
ATOM 2250 C C . ASP A 1 314 ? -7.085 -3.481 36.279 1.00 92.44 314 ASP A C 1
ATOM 2252 O O . ASP A 1 314 ? -6.219 -3.368 35.407 1.00 92.44 314 ASP A O 1
ATOM 2256 N N . ASN A 1 315 ? -7.490 -4.672 36.727 1.00 92.94 315 ASN A N 1
ATOM 2257 C CA . ASN A 1 315 ? -6.939 -5.919 36.202 1.00 92.94 315 ASN A CA 1
ATOM 2258 C C . ASN A 1 315 ? -7.500 -6.227 34.815 1.00 92.94 315 ASN A C 1
ATOM 2260 O O . ASN A 1 315 ? -6.784 -6.761 33.973 1.00 92.94 315 ASN A O 1
ATOM 2264 N N . ASP A 1 316 ? -8.777 -5.943 34.576 1.00 93.31 316 ASP A N 1
ATOM 2265 C CA . ASP A 1 316 ? -9.466 -6.295 33.339 1.00 93.31 316 ASP A CA 1
ATOM 2266 C C . ASP A 1 316 ? -9.455 -5.188 32.268 1.00 93.31 316 ASP A C 1
ATOM 2268 O O . ASP A 1 316 ? -9.949 -5.400 31.150 1.00 93.31 316 ASP A O 1
ATOM 2272 N N . CYS A 1 317 ? -8.813 -4.061 32.586 1.00 92.75 317 CYS A N 1
ATOM 2273 C CA . CYS A 1 317 ? -8.580 -2.901 31.738 1.00 92.75 317 CYS A CA 1
ATOM 2274 C C . CYS A 1 317 ? -9.862 -2.191 31.267 1.00 92.75 317 CYS A C 1
ATOM 2276 O O . CYS A 1 317 ? -9.880 -1.579 30.185 1.00 92.75 317 CYS A O 1
ATOM 2278 N N . ASP A 1 318 ? -10.946 -2.242 32.047 1.00 93.00 318 ASP A N 1
ATOM 2279 C CA . ASP A 1 318 ? -12.217 -1.584 31.731 1.00 93.00 318 ASP A CA 1
ATOM 2280 C C . ASP A 1 318 ? -12.350 -0.145 32.286 1.00 93.00 318 ASP A C 1
ATOM 2282 O O . ASP A 1 318 ? -13.326 0.562 31.986 1.00 93.00 318 ASP A O 1
ATOM 2286 N N . SER A 1 319 ? -11.312 0.351 32.976 1.00 91.25 319 SER A N 1
ATOM 2287 C CA . SER A 1 319 ? -11.235 1.647 33.672 1.00 91.25 319 SER A CA 1
ATOM 2288 C C . SER A 1 319 ? -12.037 1.763 34.971 1.00 91.25 319 SER A C 1
ATOM 2290 O O . SER A 1 319 ? -12.089 2.864 35.548 1.00 91.25 319 SER A O 1
ATOM 2292 N N . ALA A 1 320 ? -12.685 0.698 35.428 1.00 90.38 320 ALA A N 1
ATOM 2293 C CA . ALA A 1 320 ? -13.046 0.526 36.823 1.00 90.38 320 ALA A CA 1
ATOM 2294 C C . ALA A 1 320 ? -11.904 -0.200 37.561 1.00 90.38 320 ALA A C 1
ATOM 2296 O O . ALA A 1 320 ? -10.879 -0.527 36.984 1.00 90.38 320 ALA A O 1
ATOM 2297 N N . VAL A 1 321 ? -11.974 -0.198 38.888 1.00 89.81 321 VAL A N 1
ATOM 2298 C CA . VAL A 1 321 ? -10.934 -0.780 39.740 1.00 89.81 321 VAL A CA 1
ATOM 2299 C C . VAL A 1 321 ? -11.658 -1.604 40.786 1.00 89.81 321 VAL A C 1
ATOM 2301 O O . VAL A 1 321 ? -12.541 -1.069 41.478 1.00 89.81 321 VAL A O 1
ATOM 2304 N N . ASP A 1 322 ? -11.267 -2.870 40.904 1.00 90.00 322 ASP A N 1
ATOM 2305 C CA . ASP A 1 322 ? -11.800 -3.864 41.826 1.00 90.00 322 ASP A CA 1
ATOM 2306 C C . ASP A 1 322 ? -13.323 -4.109 41.662 1.00 90.00 322 ASP A C 1
ATOM 2308 O O . ASP A 1 322 ? -14.014 -4.508 42.614 1.00 90.00 322 ASP A O 1
ATOM 2312 N N . GLU A 1 323 ? -13.924 -3.843 40.497 1.00 88.50 323 GLU A N 1
ATOM 2313 C CA . GLU A 1 323 ? -15.350 -4.090 40.289 1.00 88.50 323 GLU A CA 1
ATOM 2314 C C . GLU A 1 323 ? -15.684 -5.588 40.252 1.00 88.50 323 GLU A C 1
ATOM 2316 O O . GLU A 1 323 ? -14.881 -6.469 39.974 1.00 88.50 323 GLU A O 1
ATOM 2321 N N . GLY A 1 324 ? -16.905 -5.939 40.657 1.00 84.12 324 GLY A N 1
ATOM 2322 C CA . GLY A 1 324 ? -17.315 -7.346 40.742 1.00 84.12 324 GLY A CA 1
ATOM 2323 C C . GLY A 1 324 ? -16.662 -8.161 41.872 1.00 84.12 324 GLY A C 1
ATOM 2324 O O . GLY A 1 324 ? -17.191 -9.229 42.195 1.00 84.12 324 GLY A O 1
ATOM 2325 N N . VAL A 1 325 ? -15.607 -7.658 42.528 1.00 87.25 325 VAL A N 1
ATOM 2326 C CA . VAL A 1 325 ? -15.018 -8.246 43.748 1.00 87.25 325 VAL A CA 1
ATOM 2327 C C . VAL A 1 325 ? -15.335 -7.479 45.031 1.00 87.25 325 VAL A C 1
ATOM 2329 O O . VAL A 1 325 ? -15.080 -7.986 46.127 1.00 87.25 325 VAL A O 1
ATOM 2332 N N . LEU A 1 326 ? -15.960 -6.303 44.925 1.00 87.19 326 LEU A N 1
ATOM 2333 C CA . LEU A 1 326 ? -16.461 -5.575 46.090 1.00 87.19 326 LEU A CA 1
ATOM 2334 C C . LEU A 1 326 ? -17.557 -6.367 46.816 1.00 87.19 326 LEU A C 1
ATOM 2336 O O . LEU A 1 326 ? -18.500 -6.880 46.209 1.00 87.19 326 LEU A O 1
ATOM 2340 N N . VAL A 1 327 ? -17.456 -6.408 48.143 1.00 87.94 327 VAL A N 1
ATOM 2341 C CA . VAL A 1 327 ? -18.487 -6.936 49.037 1.00 87.94 327 VAL A CA 1
ATOM 2342 C C . VAL A 1 327 ? -19.203 -5.754 49.685 1.00 87.94 327 VAL A C 1
ATOM 2344 O O . VAL A 1 327 ? -18.561 -4.794 50.114 1.00 87.94 327 VAL A O 1
ATOM 2347 N N . ASP A 1 328 ? -20.531 -5.810 49.768 1.00 90.62 328 ASP A N 1
ATOM 2348 C CA . ASP A 1 328 ? -21.289 -4.835 50.551 1.00 90.62 328 ASP A CA 1
ATOM 2349 C C . ASP A 1 328 ? -21.141 -5.145 52.042 1.00 90.62 328 ASP A C 1
ATOM 2351 O O . ASP A 1 328 ? -21.457 -6.241 52.511 1.00 90.62 328 ASP A O 1
ATOM 2355 N N . TRP A 1 329 ? -20.642 -4.161 52.782 1.00 93.94 329 TRP A N 1
ATOM 2356 C CA . TRP A 1 329 ? -20.463 -4.219 54.223 1.00 93.94 329 TRP A CA 1
ATOM 2357 C C . TRP A 1 329 ? -21.488 -3.323 54.911 1.00 93.94 329 TRP A C 1
ATOM 2359 O O . TRP A 1 329 ? -21.621 -2.148 54.569 1.00 93.94 329 TRP A O 1
ATOM 2369 N N . TYR A 1 330 ? -22.147 -3.854 55.932 1.00 95.00 330 TYR A N 1
ATOM 2370 C CA . TYR A 1 330 ? -23.191 -3.190 56.710 1.00 95.00 330 TYR A CA 1
ATOM 2371 C C . TYR A 1 330 ? -22.675 -2.954 58.126 1.00 95.00 330 TYR A C 1
ATOM 2373 O O . TYR A 1 330 ? -22.033 -3.834 58.696 1.00 95.00 330 TYR A O 1
ATOM 2381 N N . LEU A 1 331 ? -22.888 -1.763 58.677 1.00 94.44 331 LEU A N 1
ATOM 2382 C CA . LEU A 1 331 ? -22.570 -1.458 60.069 1.00 94.44 331 LEU A CA 1
ATOM 2383 C C . LEU A 1 331 ? -23.480 -2.302 60.968 1.00 94.44 331 LEU A C 1
ATOM 2385 O O . LEU A 1 331 ? -24.685 -2.215 60.816 1.00 94.44 331 LEU A O 1
ATOM 2389 N N . ASP A 1 332 ? -22.886 -3.072 61.875 1.00 94.19 332 ASP A N 1
ATOM 2390 C CA . ASP A 1 332 ? -23.552 -3.891 62.895 1.00 94.19 332 ASP A CA 1
ATOM 2391 C C . ASP A 1 332 ? -23.325 -3.206 64.251 1.00 94.19 332 ASP A C 1
ATOM 2393 O O . ASP A 1 332 ? -22.243 -3.299 64.858 1.00 94.19 332 ASP A O 1
ATOM 2397 N N . TYR A 1 333 ? -24.288 -2.381 64.668 1.00 93.69 333 TYR A N 1
ATOM 2398 C CA . TYR A 1 333 ? -24.133 -1.542 65.855 1.00 93.69 333 TYR A CA 1
ATOM 2399 C C . TYR A 1 333 ? -24.440 -2.277 67.169 1.00 93.69 333 TYR A C 1
ATOM 2401 O O . TYR A 1 333 ? -23.824 -1.953 68.198 1.00 93.69 333 TYR A O 1
ATOM 2409 N N . ASP A 1 334 ? -25.328 -3.269 67.159 1.00 92.62 334 ASP A N 1
ATOM 2410 C CA . ASP A 1 334 ? -25.742 -4.011 68.352 1.00 92.62 334 ASP A CA 1
ATOM 2411 C C . ASP A 1 334 ? -25.026 -5.365 68.551 1.00 92.62 334 ASP A C 1
ATOM 2413 O O . ASP A 1 334 ? -24.964 -5.873 69.682 1.00 92.62 334 ASP A O 1
ATOM 2417 N N . GLY A 1 335 ? -24.350 -5.866 67.518 1.00 92.12 335 GLY A N 1
ATOM 2418 C CA . GLY A 1 335 ? -23.476 -7.030 67.537 1.00 92.12 335 GLY A CA 1
ATOM 2419 C C . GLY A 1 335 ? -24.176 -8.368 67.312 1.00 92.12 335 GLY A C 1
ATOM 2420 O O . GLY A 1 335 ? -23.651 -9.384 67.796 1.00 92.12 335 GLY A O 1
ATOM 2421 N N . ASP A 1 336 ? -25.340 -8.401 66.663 1.00 91.50 336 ASP A N 1
ATOM 2422 C CA . ASP A 1 336 ? -26.064 -9.643 66.376 1.00 91.50 336 ASP A CA 1
ATOM 2423 C C . ASP A 1 336 ? -25.581 -10.380 65.105 1.00 91.50 336 ASP A C 1
ATOM 2425 O O . ASP A 1 336 ? -25.833 -11.582 64.941 1.00 91.50 336 ASP A O 1
ATOM 2429 N N . GLY A 1 337 ? -24.758 -9.711 64.289 1.00 92.25 337 GLY A N 1
ATOM 2430 C CA . GLY A 1 337 ? -24.159 -10.243 63.067 1.00 92.25 337 GLY A CA 1
ATOM 2431 C C . GLY A 1 337 ? -24.861 -9.833 61.772 1.00 92.25 337 GLY A C 1
ATOM 2432 O O . GLY A 1 337 ? -24.402 -10.259 60.702 1.00 92.25 337 GLY A O 1
ATOM 2433 N N . TYR A 1 338 ? -25.913 -9.025 61.858 1.00 94.50 338 TYR A N 1
ATOM 2434 C CA . TYR A 1 338 ? -26.565 -8.339 60.752 1.00 94.50 338 TYR A CA 1
ATOM 2435 C C . TYR A 1 338 ? -26.366 -6.829 60.904 1.00 94.50 338 TYR A C 1
ATOM 2437 O O . TYR A 1 338 ? -26.061 -6.331 61.978 1.00 94.50 338 TYR A O 1
ATOM 2445 N N . GLY A 1 339 ? -26.411 -6.108 59.789 1.00 93.69 339 GLY A N 1
ATOM 2446 C CA . GLY A 1 339 ? -26.349 -4.654 59.802 1.00 93.69 339 GLY A CA 1
ATOM 2447 C C . GLY A 1 339 ? -27.437 -4.054 58.930 1.00 93.69 339 GLY A C 1
ATOM 2448 O O . GLY A 1 339 ? -27.956 -4.696 58.011 1.00 93.69 339 GLY A O 1
ATOM 2449 N N . THR A 1 340 ? -27.779 -2.798 59.185 1.00 90.81 340 THR A N 1
ATOM 2450 C CA . THR A 1 340 ? -28.839 -2.126 58.429 1.00 90.81 340 THR A CA 1
ATOM 2451 C C . THR A 1 340 ? -28.433 -1.808 56.985 1.00 90.81 340 THR A C 1
ATOM 2453 O O . THR A 1 340 ? -27.367 -1.232 56.732 1.00 90.81 340 THR A O 1
ATOM 2456 N N . ASP A 1 341 ? -29.324 -2.068 56.021 1.00 90.25 341 ASP A N 1
ATOM 2457 C CA . ASP A 1 341 ? -29.113 -1.789 54.587 1.00 90.25 341 ASP A CA 1
ATOM 2458 C C . ASP A 1 341 ? -28.787 -0.314 54.296 1.00 90.25 341 ASP A C 1
ATOM 2460 O O . ASP A 1 341 ? -28.097 0.017 53.330 1.00 90.25 341 ASP A O 1
ATOM 2464 N N . ALA A 1 342 ? -29.243 0.604 55.155 1.00 89.94 342 ALA A N 1
ATOM 2465 C CA . ALA A 1 342 ? -28.966 2.034 55.024 1.00 89.94 342 ALA A CA 1
ATOM 2466 C C . ALA A 1 342 ? -27.485 2.401 55.252 1.00 89.94 342 ALA A C 1
ATOM 2468 O O . ALA A 1 342 ? -27.071 3.515 54.918 1.00 89.94 342 ALA A O 1
ATOM 2469 N N . SER A 1 343 ? -26.703 1.493 55.840 1.00 92.25 343 SER A N 1
ATOM 2470 C CA . SER A 1 343 ? -25.286 1.679 56.162 1.00 92.25 343 SER A CA 1
ATOM 2471 C C . SER A 1 343 ? -24.329 1.028 55.159 1.00 92.25 343 SER A C 1
ATOM 2473 O O . SER A 1 343 ? -23.118 1.105 55.363 1.00 92.25 343 SER A O 1
ATOM 2475 N N . ALA A 1 344 ? -24.858 0.419 54.090 1.00 92.81 344 ALA A N 1
ATOM 2476 C CA . ALA A 1 344 ? -24.081 -0.336 53.116 1.00 92.81 344 ALA A CA 1
ATOM 2477 C C . ALA A 1 344 ? -22.920 0.484 52.522 1.00 92.81 344 ALA A C 1
ATOM 2479 O O . ALA A 1 344 ? -23.106 1.582 51.984 1.00 92.81 344 ALA A O 1
ATOM 2480 N N . VAL A 1 345 ? -21.714 -0.077 52.603 1.00 91.69 345 VAL A N 1
ATOM 2481 C CA . VAL A 1 345 ? -20.497 0.425 51.961 1.00 91.69 345 VAL A CA 1
ATOM 2482 C C . VAL A 1 345 ? -19.830 -0.726 51.219 1.00 91.69 345 VAL A C 1
ATOM 2484 O O . VAL A 1 345 ? -19.460 -1.722 51.833 1.00 91.69 345 VAL A O 1
ATOM 2487 N N . SER A 1 346 ? -19.629 -0.572 49.913 1.00 90.00 346 SER A N 1
ATOM 2488 C CA . SER A 1 346 ? -18.927 -1.564 49.098 1.00 90.00 346 SER A CA 1
ATOM 2489 C C . SER A 1 346 ? -17.412 -1.416 49.268 1.00 90.00 346 SER A C 1
ATOM 2491 O O . SER A 1 346 ? -16.862 -0.330 49.070 1.00 90.00 346 SER A O 1
ATOM 2493 N N . ALA A 1 347 ? -16.744 -2.495 49.672 1.00 87.31 347 ALA A N 1
ATOM 2494 C CA . ALA A 1 347 ? -15.293 -2.577 49.833 1.00 87.31 347 ALA A CA 1
ATOM 2495 C C . ALA A 1 347 ? -14.848 -4.047 49.814 1.00 87.31 347 ALA A C 1
ATOM 2497 O O . ALA A 1 347 ? -15.643 -4.952 50.061 1.00 87.31 347 ALA A O 1
ATOM 2498 N N . CYS A 1 348 ? -13.571 -4.314 49.570 1.00 86.31 348 CYS A N 1
ATOM 2499 C CA . CYS A 1 348 ? -13.076 -5.693 49.566 1.00 86.31 348 CYS A CA 1
ATOM 2500 C C . CYS A 1 348 ? -12.961 -6.293 50.966 1.00 86.31 348 CYS A C 1
ATOM 2502 O O . CYS A 1 348 ? -13.342 -7.436 51.207 1.00 86.31 348 CYS A O 1
ATOM 2504 N N . ASP A 1 349 ? -12.468 -5.486 51.902 1.00 87.06 349 ASP A N 1
ATOM 2505 C CA . ASP A 1 349 ? -12.364 -5.828 53.311 1.00 87.06 349 ASP A CA 1
ATOM 2506 C C . ASP A 1 349 ? -13.335 -4.980 54.130 1.00 87.06 349 ASP A C 1
ATOM 2508 O O . ASP A 1 349 ? -13.621 -3.827 53.793 1.00 87.06 349 ASP A O 1
ATOM 2512 N N . ALA A 1 350 ? -13.784 -5.534 55.259 1.00 87.56 350 ALA A N 1
ATOM 2513 C CA . ALA A 1 350 ? -14.625 -4.819 56.208 1.00 87.56 350 ALA A CA 1
ATOM 2514 C C . ALA A 1 350 ? -13.963 -3.483 56.593 1.00 87.56 350 ALA A C 1
ATOM 2516 O O . ALA A 1 350 ? -12.859 -3.505 57.155 1.00 87.56 350 ALA A O 1
ATOM 2517 N N . PRO A 1 351 ? -14.622 -2.324 56.379 1.00 88.81 351 PRO A N 1
ATOM 2518 C CA . PRO A 1 351 ? -14.034 -1.016 56.678 1.00 88.81 351 PRO A CA 1
ATOM 2519 C C . PRO A 1 351 ? -13.511 -0.913 58.116 1.00 88.81 351 PRO A C 1
ATOM 2521 O O . PRO A 1 351 ? -12.491 -0.278 58.392 1.00 88.81 351 PRO A O 1
ATOM 2524 N N . THR A 1 352 ? -14.216 -1.556 59.050 1.00 90.06 352 THR A N 1
ATOM 2525 C CA . THR A 1 352 ? -13.773 -1.801 60.425 1.00 90.06 352 THR A CA 1
ATOM 2526 C C . THR A 1 352 ? -14.378 -3.108 60.940 1.00 90.06 352 THR A C 1
ATOM 2528 O O . THR A 1 352 ? -15.277 -3.668 60.324 1.00 90.06 352 THR A O 1
ATOM 2531 N N . THR A 1 353 ? -13.970 -3.559 62.130 1.00 89.81 353 THR A N 1
ATOM 2532 C CA . THR A 1 353 ? -14.573 -4.731 62.795 1.00 89.81 353 THR A CA 1
ATOM 2533 C C . THR A 1 353 ? -16.031 -4.540 63.225 1.00 89.81 353 THR A C 1
ATOM 2535 O O . THR A 1 353 ? -16.591 -5.463 63.799 1.00 89.81 353 THR A O 1
ATOM 2538 N N . ALA A 1 354 ? -16.599 -3.343 63.053 1.00 90.81 354 ALA A N 1
ATOM 2539 C CA . ALA A 1 354 ? -18.006 -3.058 63.325 1.00 90.81 354 ALA A CA 1
ATOM 2540 C C . ALA A 1 354 ? -18.894 -3.254 62.086 1.00 90.81 354 ALA A C 1
ATOM 2542 O O . ALA A 1 354 ? -20.063 -2.918 62.140 1.00 90.81 354 ALA A O 1
ATOM 2543 N N . TYR A 1 355 ? -18.333 -3.709 60.962 1.00 94.62 355 TYR A N 1
ATOM 2544 C CA . TYR A 1 355 ? -19.100 -4.012 59.762 1.00 94.62 355 TYR A CA 1
ATOM 2545 C C . TYR A 1 355 ? -19.137 -5.523 59.516 1.00 94.62 355 TYR A C 1
ATOM 2547 O O . TYR A 1 355 ? -18.137 -6.216 59.731 1.00 94.62 355 TYR A O 1
ATOM 2555 N N . VAL A 1 356 ? -20.266 -6.012 59.016 1.00 94.12 356 VAL A N 1
ATOM 2556 C CA . VAL A 1 356 ? -20.536 -7.410 58.657 1.00 94.12 356 VAL A CA 1
ATOM 2557 C C . VAL A 1 356 ? -21.013 -7.497 57.206 1.00 94.12 356 VAL A C 1
ATOM 2559 O O . VAL A 1 356 ? -21.446 -6.507 56.629 1.00 94.12 356 VAL A O 1
ATOM 2562 N N . ALA A 1 357 ? -20.910 -8.675 56.589 1.00 94.00 357 ALA A N 1
ATOM 2563 C CA . ALA A 1 357 ? -21.324 -8.881 55.194 1.00 94.00 357 ALA A CA 1
ATOM 2564 C C . ALA A 1 357 ? -22.828 -9.198 55.041 1.00 94.00 357 ALA A C 1
ATOM 2566 O O . ALA A 1 357 ? -23.320 -9.360 53.926 1.00 94.00 357 ALA A O 1
ATOM 2567 N N . SER A 1 358 ? -23.547 -9.344 56.157 1.00 93.62 358 SER A N 1
ATOM 2568 C CA . SER A 1 358 ? -24.973 -9.671 56.185 1.00 93.62 358 SER A CA 1
ATOM 2569 C C . SER A 1 358 ? -25.789 -8.399 56.424 1.00 93.62 358 SER A C 1
ATOM 2571 O O . SER A 1 358 ? -25.679 -7.808 57.493 1.00 93.62 358 SER A O 1
ATOM 2573 N N . GLY A 1 359 ? -26.586 -7.985 55.439 1.00 92.50 359 GLY A N 1
ATOM 2574 C CA . GLY A 1 359 ? -27.556 -6.889 55.574 1.00 92.50 359 GLY A CA 1
ATOM 2575 C C . GLY A 1 359 ? -28.925 -7.362 56.079 1.00 92.50 359 GLY A C 1
ATOM 2576 O O . GLY A 1 359 ? -29.108 -8.552 56.346 1.00 92.50 359 GLY A O 1
ATOM 2577 N N . GLY A 1 360 ? -29.899 -6.452 56.123 1.00 91.12 360 GLY A N 1
ATOM 2578 C CA . GLY A 1 360 ? -31.305 -6.756 56.424 1.00 91.12 360 GLY A CA 1
ATOM 2579 C C . GLY A 1 360 ? -31.769 -6.513 57.862 1.00 91.12 360 GLY A C 1
ATOM 2580 O O . GLY A 1 360 ? -32.893 -6.884 58.179 1.00 91.12 360 GLY A O 1
ATOM 2581 N N . ASP A 1 361 ? -30.953 -5.893 58.715 1.00 93.81 361 ASP A N 1
ATOM 2582 C CA . ASP A 1 361 ? -31.382 -5.486 60.059 1.00 93.81 361 ASP A CA 1
ATOM 2583 C C . ASP A 1 361 ? -32.349 -4.281 59.989 1.00 93.81 361 ASP A C 1
ATOM 2585 O O . ASP A 1 361 ? -32.043 -3.233 59.390 1.00 93.81 361 ASP A O 1
ATOM 2589 N N . CYS A 1 362 ? -33.536 -4.451 60.580 1.00 91.12 362 CYS A N 1
ATOM 2590 C CA . CYS A 1 362 ? -34.598 -3.454 60.622 1.00 91.12 362 CYS A CA 1
ATOM 2591 C C . CYS A 1 362 ? -34.568 -2.539 61.869 1.00 91.12 362 CYS A C 1
ATOM 2593 O O . CYS A 1 362 ? -35.131 -1.439 61.801 1.00 91.12 362 CYS A O 1
ATOM 2595 N N . ASP A 1 363 ? -33.853 -2.900 62.941 1.00 90.94 363 ASP A N 1
ATOM 2596 C CA . ASP A 1 363 ? -33.476 -2.014 64.054 1.00 90.94 363 ASP A CA 1
ATOM 2597 C C . ASP A 1 363 ? -32.082 -2.351 64.609 1.00 90.94 363 ASP A C 1
ATOM 2599 O O . ASP A 1 363 ? -31.939 -2.980 65.651 1.00 90.94 363 ASP A O 1
ATOM 2603 N N . ASP A 1 364 ? -31.068 -1.754 63.978 1.00 90.44 364 ASP A N 1
ATOM 2604 C CA . ASP A 1 364 ? -29.627 -1.885 64.268 1.00 90.44 364 ASP A CA 1
ATOM 2605 C C . ASP A 1 364 ? -29.209 -1.513 65.715 1.00 90.44 364 ASP A C 1
ATOM 2607 O O . ASP A 1 364 ? -28.028 -1.468 66.058 1.00 90.44 364 ASP A O 1
ATOM 2611 N N . ASN A 1 365 ? -30.150 -1.111 66.576 1.00 93.06 365 ASN A N 1
ATOM 2612 C CA . ASN A 1 365 ? -29.906 -0.847 67.995 1.00 93.06 365 ASN A CA 1
ATOM 2613 C C . ASN A 1 365 ? -30.413 -1.962 68.921 1.00 93.06 365 ASN A C 1
ATOM 2615 O O . ASN A 1 365 ? -30.224 -1.835 70.142 1.00 93.06 365 ASN A O 1
ATOM 2619 N N . ASP A 1 366 ? -31.079 -2.987 68.393 1.00 91.75 366 ASP A N 1
ATOM 2620 C CA . ASP A 1 366 ? -31.686 -4.066 69.159 1.00 91.75 366 ASP A CA 1
ATOM 2621 C C . ASP A 1 366 ? -31.552 -5.435 68.474 1.00 91.75 366 ASP A C 1
ATOM 2623 O O . ASP A 1 366 ? -32.298 -5.785 67.568 1.00 91.75 366 ASP A O 1
ATOM 2627 N N . THR A 1 367 ? -30.703 -6.274 69.077 1.00 92.25 367 THR A N 1
ATOM 2628 C CA . THR A 1 367 ? -30.313 -7.629 68.635 1.00 92.25 367 THR A CA 1
ATOM 2629 C C . THR A 1 367 ? -31.462 -8.631 68.441 1.00 92.25 367 THR A C 1
ATOM 2631 O O . THR A 1 367 ? -31.233 -9.820 68.209 1.00 92.25 367 THR A O 1
ATOM 2634 N N . ALA A 1 368 ? -32.695 -8.213 68.723 1.00 89.31 368 ALA A N 1
ATOM 2635 C CA . ALA A 1 368 ? -33.900 -8.988 68.493 1.00 89.31 368 ALA A CA 1
ATOM 2636 C C . ALA A 1 368 ? -34.413 -8.876 67.046 1.00 89.31 368 ALA A C 1
ATOM 2638 O O . ALA A 1 368 ? -35.199 -9.740 66.664 1.00 89.31 368 ALA A O 1
ATOM 2639 N N . TYR A 1 369 ? -33.985 -7.865 66.281 1.00 91.44 369 TYR A N 1
ATOM 2640 C CA . TYR A 1 369 ? -34.524 -7.521 64.964 1.00 91.44 369 TYR A CA 1
ATOM 2641 C C . TYR A 1 369 ? -33.535 -7.849 63.844 1.00 91.44 369 TYR A C 1
ATOM 2643 O O . TYR A 1 369 ? -32.800 -6.991 63.373 1.00 91.44 369 TYR A O 1
ATOM 2651 N N . SER A 1 370 ? -33.522 -9.096 63.380 1.00 92.25 370 SER A N 1
ATOM 2652 C CA . SER A 1 370 ? -32.639 -9.495 62.281 1.00 92.25 370 SER A CA 1
ATOM 2653 C C . SER A 1 370 ? -33.136 -10.710 61.501 1.00 92.25 370 SER A C 1
ATOM 2655 O O . SER A 1 370 ? -33.877 -11.537 62.033 1.00 92.25 370 SER A O 1
ATOM 2657 N N . PRO A 1 371 ? -32.695 -10.891 60.240 1.00 92.25 371 PRO A N 1
ATOM 2658 C CA . PRO A 1 371 ? -33.100 -12.016 59.404 1.00 92.25 371 PRO A CA 1
ATOM 2659 C C . PRO A 1 371 ? -32.979 -13.389 60.078 1.00 92.25 371 PRO A C 1
ATOM 2661 O O . PRO A 1 371 ? -31.886 -13.903 60.333 1.00 92.25 371 PRO A O 1
ATOM 2664 N N . GLY A 1 372 ? -34.127 -14.036 60.291 1.00 84.25 372 GLY A N 1
ATOM 2665 C CA . GLY A 1 372 ? -34.226 -15.335 60.962 1.00 84.25 372 GLY A CA 1
ATOM 2666 C C . GLY A 1 372 ? -34.237 -15.270 62.493 1.00 84.25 372 GLY A C 1
ATOM 2667 O O . GLY A 1 372 ? -34.013 -16.306 63.140 1.00 84.25 372 GLY A O 1
ATOM 2668 N N . ALA A 1 373 ? -34.492 -14.094 63.073 1.00 86.38 373 ALA A N 1
ATOM 2669 C CA . ALA A 1 373 ? -34.830 -13.944 64.480 1.00 86.38 373 ALA A CA 1
ATOM 2670 C C . ALA A 1 373 ? -36.040 -14.811 64.854 1.00 86.38 373 ALA A C 1
ATOM 2672 O O . ALA A 1 373 ? -36.766 -15.345 64.018 1.00 86.38 373 ALA A O 1
ATOM 2673 N N . THR A 1 374 ? -36.209 -15.054 66.154 1.00 81.06 374 THR A N 1
ATOM 2674 C CA . THR A 1 374 ? -37.333 -15.872 66.622 1.00 81.06 374 THR A CA 1
ATOM 2675 C C . THR A 1 374 ? -38.582 -14.999 66.725 1.00 81.06 374 THR A C 1
ATOM 2677 O O . THR A 1 374 ? -38.545 -14.076 67.537 1.00 81.06 374 THR A O 1
ATOM 2680 N N . PRO A 1 375 ? -39.678 -15.349 66.025 1.00 72.88 375 PRO A N 1
ATOM 2681 C CA . PRO A 1 375 ? -40.916 -14.579 66.033 1.00 72.88 375 PRO A CA 1
ATOM 2682 C C . PRO A 1 375 ? -41.442 -14.275 67.439 1.00 72.88 375 PRO A C 1
ATOM 2684 O O . PRO A 1 375 ? -41.526 -15.171 68.297 1.00 72.88 375 PRO A O 1
ATOM 2687 N N . GLY A 1 376 ? -41.793 -13.008 67.667 1.00 68.75 376 GLY A N 1
ATOM 2688 C CA . GLY A 1 376 ? -42.499 -12.537 68.857 1.00 68.75 376 GLY A CA 1
ATOM 2689 C C . GLY A 1 376 ? -44.015 -12.765 68.785 1.00 68.75 376 GLY A C 1
ATOM 2690 O O . GLY A 1 376 ? -44.538 -13.336 67.838 1.00 68.75 376 GLY A O 1
ATOM 2691 N N . CYS A 1 377 ? -44.746 -12.352 69.826 1.00 70.38 377 CYS A N 1
ATOM 2692 C CA . CYS A 1 377 ? -46.222 -12.411 69.865 1.00 70.38 377 CYS A CA 1
ATOM 2693 C C . CYS A 1 377 ? -46.820 -11.045 70.232 1.00 70.38 377 CYS A C 1
ATOM 2695 O O . CYS A 1 377 ? -47.729 -10.960 71.059 1.00 70.38 377 CYS A O 1
ATOM 2697 N N . ASP A 1 378 ? -46.248 -9.967 69.711 1.00 72.88 378 ASP A N 1
ATOM 2698 C CA . ASP A 1 378 ? -46.632 -8.587 70.019 1.00 72.88 378 ASP A CA 1
ATOM 2699 C C . ASP A 1 378 ? -46.870 -7.719 68.777 1.00 72.88 378 ASP A C 1
ATOM 2701 O O . ASP A 1 378 ? -47.059 -6.514 68.913 1.00 72.88 378 ASP A O 1
ATOM 2705 N N . GLY A 1 379 ? -46.970 -8.339 67.597 1.00 72.88 379 GLY A N 1
ATOM 2706 C CA . GLY A 1 379 ? -47.323 -7.652 66.354 1.00 72.88 379 GLY A CA 1
ATOM 2707 C C . GLY A 1 379 ? -46.169 -6.881 65.708 1.00 72.88 379 GLY A C 1
ATOM 2708 O O . GLY A 1 379 ? -46.419 -6.054 64.836 1.00 72.88 379 GLY A O 1
ATOM 2709 N N . GLU A 1 380 ? -44.937 -7.131 66.146 1.00 83.25 380 GLU A N 1
ATOM 2710 C CA . GLU A 1 380 ? -43.716 -6.605 65.534 1.00 83.25 380 GLU A CA 1
ATOM 2711 C C . GLU A 1 380 ? -43.126 -7.634 64.550 1.00 83.25 380 GLU A C 1
ATOM 2713 O O . GLU A 1 380 ? -43.429 -8.825 64.627 1.00 83.25 380 GLU A O 1
ATOM 2718 N N . ASP A 1 381 ? -42.298 -7.160 63.623 1.00 85.25 381 ASP A N 1
ATOM 2719 C CA . ASP A 1 381 ? -41.563 -7.958 62.632 1.00 85.25 381 ASP A CA 1
ATOM 2720 C C . ASP A 1 381 ? -40.122 -8.146 63.135 1.00 85.25 381 ASP A C 1
ATOM 2722 O O . ASP A 1 381 ? -39.298 -7.240 62.995 1.00 85.25 381 ASP A O 1
ATOM 2726 N N . TYR A 1 382 ? -39.829 -9.266 63.806 1.00 87.62 382 TYR A N 1
ATOM 2727 C CA . TYR A 1 382 ? -38.500 -9.515 64.374 1.00 87.62 382 TYR A CA 1
ATOM 2728 C C . TYR A 1 382 ? -37.536 -10.083 63.342 1.00 87.62 382 TYR A C 1
ATOM 2730 O O . TYR A 1 382 ? -36.332 -9.855 63.451 1.00 87.62 382 TYR A O 1
ATOM 2738 N N . ASP A 1 383 ? -38.028 -10.862 62.378 1.00 87.50 383 ASP A N 1
ATOM 2739 C CA . ASP A 1 383 ? -37.174 -11.483 61.369 1.00 87.50 383 ASP A CA 1
ATOM 2740 C C . ASP A 1 383 ? -36.943 -10.608 60.126 1.00 87.50 383 ASP A C 1
ATOM 2742 O O . ASP A 1 383 ? -36.220 -11.013 59.210 1.00 87.50 383 ASP A O 1
ATOM 2746 N N . CYS A 1 384 ? -37.463 -9.378 60.157 1.00 89.00 384 CYS A N 1
ATOM 2747 C CA . CYS A 1 384 ? -37.287 -8.324 59.169 1.00 89.00 384 CYS A CA 1
ATOM 2748 C C . CYS A 1 384 ? -37.671 -8.774 57.747 1.00 89.00 384 CYS A C 1
ATOM 2750 O O . CYS A 1 384 ? -37.078 -8.316 56.760 1.00 89.00 384 CYS A O 1
ATOM 2752 N N . ASP A 1 385 ? -38.641 -9.685 57.616 1.00 86.44 385 ASP A N 1
ATOM 2753 C CA . ASP A 1 385 ? -39.124 -10.175 56.322 1.00 86.44 385 ASP A CA 1
ATOM 2754 C C . ASP A 1 385 ? -40.225 -9.284 55.709 1.00 86.44 385 ASP A C 1
ATOM 2756 O O . ASP A 1 385 ? -40.620 -9.460 54.545 1.00 86.44 385 ASP A O 1
ATOM 2760 N N . GLY A 1 386 ? -40.640 -8.250 56.450 1.00 82.81 386 GLY A N 1
ATOM 2761 C CA . GLY A 1 386 ? -41.654 -7.280 56.064 1.00 82.81 386 GLY A CA 1
ATOM 2762 C C . GLY A 1 386 ? -43.080 -7.723 56.383 1.00 82.81 386 GLY A C 1
ATOM 2763 O O . GLY A 1 386 ? -44.021 -7.044 55.949 1.00 82.81 386 GLY A O 1
ATOM 2764 N N . LEU A 1 387 ? -43.251 -8.840 57.091 1.00 80.12 387 LEU A N 1
ATOM 2765 C CA . LEU A 1 387 ? -44.520 -9.343 57.592 1.00 80.12 387 LEU A CA 1
ATOM 2766 C C . LEU A 1 387 ? -44.532 -9.282 59.117 1.00 80.12 387 LEU A C 1
ATOM 2768 O O . LEU A 1 387 ? -43.517 -9.398 59.790 1.00 80.12 387 LEU A O 1
ATOM 2772 N N . VAL A 1 388 ? -45.723 -9.091 59.675 1.00 77.56 388 VAL A N 1
ATOM 2773 C CA . VAL A 1 388 ? -45.889 -9.227 61.118 1.00 77.56 388 VAL A CA 1
ATOM 2774 C C . VAL A 1 388 ? -45.704 -10.696 61.479 1.00 77.56 388 VAL A C 1
ATOM 2776 O O . VAL A 1 388 ? -46.325 -11.583 60.887 1.00 77.56 388 VAL A O 1
ATOM 2779 N N . ASP A 1 389 ? -44.872 -10.950 62.480 1.00 76.06 389 ASP A N 1
ATOM 2780 C CA . ASP A 1 389 ? -44.636 -12.295 62.967 1.00 76.06 389 ASP A CA 1
ATOM 2781 C C . ASP A 1 389 ? -45.924 -12.946 63.488 1.00 76.06 389 ASP A C 1
ATOM 2783 O O . ASP A 1 389 ? -46.694 -12.356 64.252 1.00 76.06 389 ASP A O 1
ATOM 2787 N N . ASN A 1 390 ? -46.115 -14.221 63.134 1.00 74.31 390 ASN A N 1
ATOM 2788 C CA . ASN A 1 390 ? -47.252 -15.034 63.572 1.00 74.31 390 ASN A CA 1
ATOM 2789 C C . ASN A 1 390 ? -48.626 -14.556 63.026 1.00 74.31 390 ASN A C 1
ATOM 2791 O O . ASN A 1 390 ? -49.648 -14.733 63.691 1.00 74.31 390 ASN A O 1
ATOM 2795 N N . ASP A 1 391 ? -48.626 -14.004 61.807 1.00 74.75 391 ASP A N 1
ATOM 2796 C CA . ASP A 1 391 ? -49.782 -13.718 60.941 1.00 74.75 391 ASP A CA 1
ATOM 2797 C C . ASP A 1 391 ? -50.121 -14.953 60.067 1.00 74.75 391 ASP A C 1
ATOM 2799 O O . ASP A 1 391 ? -49.349 -15.369 59.194 1.00 74.75 391 ASP A O 1
ATOM 2803 N N . GLY A 1 392 ? -51.244 -15.615 60.363 1.00 73.25 392 GLY A N 1
ATOM 2804 C CA . GLY A 1 392 ? -51.601 -16.920 59.794 1.00 73.25 392 GLY A CA 1
ATOM 2805 C C . GLY A 1 392 ? -52.054 -16.881 58.332 1.00 73.25 392 GLY A C 1
ATOM 2806 O O . GLY A 1 392 ? -51.884 -17.874 57.608 1.00 73.25 392 GLY A O 1
ATOM 2807 N N . ASP A 1 393 ? -52.599 -15.753 57.885 1.00 71.25 393 ASP A N 1
ATOM 2808 C CA . ASP A 1 393 ? -53.189 -15.597 56.559 1.00 71.25 393 ASP A CA 1
ATOM 2809 C C . ASP A 1 393 ? -52.608 -14.435 55.732 1.00 71.25 393 ASP A C 1
ATOM 2811 O O . ASP A 1 393 ? -52.825 -14.396 54.512 1.00 71.25 393 ASP A O 1
ATOM 2815 N N . GLY A 1 394 ? -51.765 -13.597 56.335 1.00 75.31 394 GLY A N 1
ATOM 2816 C CA . GLY A 1 394 ? -50.994 -12.541 55.689 1.00 75.31 394 GLY A CA 1
ATOM 2817 C C . GLY A 1 394 ? -51.728 -11.203 55.589 1.00 75.31 394 GLY A C 1
ATOM 2818 O O . GLY A 1 394 ? -51.476 -10.460 54.630 1.00 75.31 394 GLY A O 1
ATOM 2819 N N . ASP A 1 395 ? -52.679 -10.915 56.478 1.00 74.75 395 ASP A N 1
ATOM 2820 C CA . ASP A 1 395 ? -53.473 -9.681 56.468 1.00 74.75 395 ASP A CA 1
ATOM 2821 C C . ASP A 1 395 ? -52.826 -8.493 57.206 1.00 74.75 395 ASP A C 1
ATOM 2823 O O . ASP A 1 395 ? -53.298 -7.352 57.087 1.00 74.75 395 ASP A O 1
ATOM 2827 N N . GLY A 1 396 ? -51.699 -8.741 57.879 1.00 75.44 396 GLY A N 1
ATOM 2828 C CA . GLY A 1 396 ? -50.938 -7.778 58.665 1.00 75.44 396 GLY A CA 1
ATOM 2829 C C . GLY A 1 396 ? -51.330 -7.714 60.143 1.00 75.44 396 GLY A C 1
ATOM 2830 O O . GLY A 1 396 ? -50.873 -6.798 60.834 1.00 75.44 396 GLY A O 1
ATOM 2831 N N . TYR A 1 397 ? -52.158 -8.637 60.636 1.00 74.19 397 TYR A N 1
ATOM 2832 C CA . TYR A 1 397 ? -52.535 -8.760 62.040 1.00 74.19 397 TYR A CA 1
ATOM 2833 C C . TYR A 1 397 ? -52.063 -10.106 62.611 1.00 74.19 397 TYR A C 1
ATOM 2835 O O . TYR A 1 397 ? -52.079 -11.141 61.959 1.00 74.19 397 TYR A O 1
ATOM 2843 N N . ALA A 1 398 ? -51.605 -10.098 63.864 1.00 74.69 398 ALA A N 1
ATOM 2844 C CA . ALA A 1 398 ? -51.169 -11.325 64.528 1.00 74.69 398 ALA A CA 1
ATOM 2845 C C . ALA A 1 398 ? -52.372 -12.214 64.920 1.00 74.69 398 ALA A C 1
ATOM 2847 O O . ALA A 1 398 ? -53.410 -11.699 65.345 1.00 74.69 398 ALA A O 1
ATOM 2848 N N . ASP A 1 399 ? -52.178 -13.535 64.857 1.00 73.94 399 ASP A N 1
ATOM 2849 C CA . ASP A 1 399 ? -53.172 -14.589 65.135 1.00 73.94 399 ASP A CA 1
ATOM 2850 C C . ASP A 1 399 ? -53.845 -14.454 66.529 1.00 73.94 399 ASP A C 1
ATOM 2852 O O . ASP A 1 399 ? -53.212 -14.138 67.553 1.00 73.94 399 ASP A O 1
ATOM 2856 N N . LEU A 1 400 ? -55.146 -14.760 66.622 1.00 70.31 400 LEU A N 1
ATOM 2857 C CA . LEU A 1 400 ? -55.909 -14.704 67.885 1.00 70.31 400 LEU A CA 1
ATOM 2858 C C . LEU A 1 400 ? -55.299 -15.572 68.995 1.00 70.31 400 LEU A C 1
ATOM 2860 O O . LEU A 1 400 ? -55.370 -15.274 70.194 1.00 70.31 400 LEU A O 1
ATOM 2864 N N . SER A 1 401 ? -54.735 -16.711 68.608 1.00 69.62 401 SER A N 1
ATOM 2865 C CA . SER A 1 401 ? -54.135 -17.721 69.472 1.00 69.62 401 SER A CA 1
ATOM 2866 C C . SER A 1 401 ? -52.835 -17.251 70.122 1.00 69.62 401 SER A C 1
ATOM 2868 O O . SER A 1 401 ? -52.498 -17.744 71.208 1.00 69.62 401 SER A O 1
ATOM 2870 N N . CYS A 1 402 ? -52.161 -16.255 69.535 1.00 67.25 402 CYS A N 1
ATOM 2871 C CA . CYS A 1 402 ? -51.059 -15.536 70.168 1.00 67.25 402 CYS A CA 1
ATOM 2872 C C . CYS A 1 402 ? -51.499 -14.246 70.881 1.00 67.25 402 CYS A C 1
ATOM 2874 O O . CYS A 1 402 ? -50.670 -13.587 71.506 1.00 67.25 402 CYS A O 1
ATOM 2876 N N . GLY A 1 403 ? -52.804 -13.948 70.901 1.00 60.59 403 GLY A N 1
ATOM 2877 C CA . GLY A 1 403 ? -53.385 -12.776 71.556 1.00 60.59 403 GLY A CA 1
ATOM 2878 C C . GLY A 1 403 ? -53.416 -11.524 70.682 1.00 60.59 403 GLY A C 1
ATOM 2879 O O . GLY A 1 403 ? -53.572 -10.438 71.244 1.00 60.59 403 GLY A O 1
ATOM 2880 N N . GLY A 1 404 ? -53.244 -11.680 69.365 1.00 68.44 404 GLY A N 1
ATOM 2881 C CA . GLY A 1 404 ? -53.453 -10.621 68.385 1.00 68.44 404 GLY A CA 1
ATOM 2882 C C . GLY A 1 404 ? -54.934 -10.410 68.054 1.00 68.44 404 GLY A C 1
ATOM 2883 O O . GLY A 1 404 ? -55.815 -11.014 68.674 1.00 68.44 404 GLY A O 1
ATOM 2884 N N . ASP A 1 405 ? -55.197 -9.481 67.137 1.00 70.69 405 ASP A N 1
ATOM 2885 C CA . ASP A 1 405 ? -56.548 -8.996 66.836 1.00 70.69 405 ASP A CA 1
ATOM 2886 C C . ASP A 1 405 ? -57.224 -9.744 65.671 1.00 70.69 405 ASP A C 1
ATOM 2888 O O . ASP A 1 405 ? -58.438 -9.593 65.516 1.00 70.69 405 ASP A O 1
ATOM 2892 N N . ASP A 1 406 ? -56.491 -10.549 64.887 1.00 71.81 406 ASP A N 1
ATOM 2893 C CA . ASP A 1 406 ? -57.067 -11.369 63.813 1.00 71.81 406 ASP A CA 1
ATOM 2894 C C . ASP A 1 406 ? -58.012 -12.423 64.406 1.00 71.81 406 ASP A C 1
ATOM 2896 O O . ASP A 1 406 ? -57.731 -13.050 65.418 1.00 71.81 406 ASP A O 1
ATOM 2900 N N . CYS A 1 407 ? -59.194 -12.565 63.828 1.00 71.06 407 CYS A N 1
ATOM 2901 C CA . CYS A 1 407 ? -60.278 -13.425 64.290 1.00 71.06 407 CYS A CA 1
ATOM 2902 C C . CYS A 1 407 ? -60.552 -14.595 63.334 1.00 71.06 407 CYS A C 1
ATOM 2904 O O . CYS A 1 407 ? -61.356 -15.473 63.682 1.00 71.06 407 CYS A O 1
ATOM 2906 N N . ASP A 1 408 ? -59.914 -14.615 62.161 1.00 72.81 408 ASP A N 1
ATOM 2907 C CA . ASP A 1 408 ? -59.951 -15.712 61.203 1.00 72.81 408 ASP A CA 1
ATOM 2908 C C . ASP A 1 408 ? -58.582 -15.874 60.537 1.00 72.81 408 ASP A C 1
ATOM 2910 O O . ASP A 1 408 ? -58.408 -15.445 59.406 1.00 72.81 408 ASP A O 1
ATOM 2914 N N . ASP A 1 409 ? -57.689 -16.624 61.197 1.00 72.69 409 ASP A N 1
ATOM 2915 C CA . ASP A 1 409 ? -56.293 -16.883 60.782 1.00 72.69 409 ASP A CA 1
ATOM 2916 C C . ASP A 1 409 ? -56.151 -17.698 59.468 1.00 72.69 409 ASP A C 1
ATOM 2918 O O . ASP A 1 409 ? -55.162 -18.405 59.232 1.00 72.69 409 ASP A O 1
ATOM 2922 N N . THR A 1 410 ? -57.194 -17.729 58.635 1.00 73.81 410 THR A N 1
ATOM 2923 C CA . THR A 1 410 ? -57.252 -18.451 57.366 1.00 73.81 410 THR A CA 1
ATOM 2924 C C . THR A 1 410 ? -57.784 -17.628 56.189 1.00 73.81 410 THR A C 1
ATOM 2926 O O . THR A 1 410 ? -57.758 -18.144 55.061 1.00 73.81 410 THR A O 1
ATOM 2929 N N . ASP A 1 411 ? -58.261 -16.395 56.398 1.00 70.31 411 ASP A N 1
ATOM 2930 C CA . ASP A 1 411 ? -58.853 -15.545 55.359 1.00 70.31 411 ASP A CA 1
ATOM 2931 C C . ASP A 1 411 ? -58.497 -14.062 55.534 1.00 70.31 411 ASP A C 1
ATOM 2933 O O . ASP A 1 411 ? -59.263 -13.279 56.095 1.00 70.31 411 ASP A O 1
ATOM 2937 N N . ALA A 1 412 ? -57.420 -13.653 54.854 1.00 76.81 412 ALA A N 1
ATOM 2938 C CA . ALA A 1 412 ? -56.853 -12.309 54.945 1.00 76.81 412 ALA A CA 1
ATOM 2939 C C . ALA A 1 412 ? -57.760 -11.152 54.476 1.00 76.81 412 ALA A C 1
ATOM 2941 O O . ALA A 1 412 ? -57.356 -9.988 54.405 1.00 76.81 412 ALA A O 1
ATOM 2942 N N . SER A 1 413 ? -58.991 -11.444 54.047 1.00 69.94 413 SER A N 1
ATOM 2943 C CA . SER A 1 413 ? -60.005 -10.421 53.788 1.00 69.94 413 SER A CA 1
ATOM 2944 C C . SER A 1 413 ? -60.803 -10.023 55.036 1.00 69.94 413 SER A C 1
ATOM 2946 O O . SER A 1 413 ? -61.541 -9.030 54.990 1.00 69.94 413 SER A O 1
ATOM 2948 N N . ILE A 1 414 ? -60.651 -10.762 56.137 1.00 67.75 414 ILE A N 1
ATOM 2949 C CA . ILE A 1 414 ? -61.418 -10.641 57.377 1.00 67.75 414 ILE A CA 1
ATOM 2950 C C . ILE A 1 414 ? -60.598 -9.898 58.445 1.00 67.75 414 ILE A C 1
ATOM 2952 O O . ILE A 1 414 ? -60.266 -10.416 59.495 1.00 67.75 414 ILE A O 1
ATOM 2956 N N . VAL A 1 415 ? -60.356 -8.607 58.210 1.00 67.31 415 VAL A N 1
ATOM 2957 C CA . VAL A 1 415 ? -59.644 -7.758 59.183 1.00 67.31 415 VAL A CA 1
ATOM 2958 C C . VAL A 1 415 ? -60.581 -7.221 60.287 1.00 67.31 415 VAL A C 1
ATOM 2960 O O . VAL A 1 415 ? -61.763 -6.954 60.010 1.00 67.31 415 VAL A O 1
ATOM 2963 N N . PRO A 1 416 ? -60.077 -6.918 61.502 1.00 63.66 416 PRO A N 1
ATOM 2964 C CA . PRO A 1 416 ? -60.883 -6.462 62.651 1.00 63.66 416 PRO A CA 1
ATOM 2965 C C . PRO A 1 416 ? -61.717 -5.193 62.409 1.00 63.66 416 PRO A C 1
ATOM 2967 O O . PRO A 1 416 ? -62.722 -4.951 63.080 1.00 63.66 416 PRO A O 1
ATOM 2970 N N . GLU A 1 417 ? -61.328 -4.367 61.433 1.00 57.06 417 GLU A N 1
ATOM 2971 C CA . GLU A 1 417 ? -61.975 -3.085 61.134 1.00 57.06 417 GLU A CA 1
ATOM 2972 C C . GLU A 1 417 ? -62.959 -3.120 59.942 1.00 57.06 417 GLU A C 1
ATOM 2974 O O . GLU A 1 417 ? -63.606 -2.106 59.653 1.00 57.06 417 GLU A O 1
ATOM 2979 N N . GLN A 1 418 ? -63.121 -4.250 59.234 1.00 53.94 418 GLN A N 1
ATOM 2980 C CA . GLN A 1 418 ? -64.031 -4.331 58.081 1.00 53.94 418 GLN A CA 1
ATOM 2981 C C . GLN A 1 418 ? -65.441 -4.821 58.446 1.00 53.94 418 GLN A C 1
ATOM 2983 O O . GLN A 1 418 ? -65.656 -5.886 59.023 1.00 53.94 418 GLN A O 1
ATOM 2988 N N . SER A 1 419 ? -66.445 -4.037 58.033 1.00 46.38 419 SER A N 1
ATOM 2989 C CA . SER A 1 419 ? -67.866 -4.354 58.213 1.00 46.38 419 SER A CA 1
ATOM 2990 C C . SER A 1 419 ? -68.220 -5.692 57.555 1.00 46.38 419 SER A C 1
ATOM 2992 O O . SER A 1 419 ? -68.268 -5.801 56.330 1.00 46.38 419 SER A O 1
ATOM 2994 N N . GLY A 1 420 ? -68.498 -6.693 58.396 1.00 55.62 420 GLY A N 1
ATOM 2995 C CA . GLY A 1 420 ? -68.962 -8.020 57.989 1.00 55.62 420 GLY A CA 1
ATOM 2996 C C . GLY A 1 420 ? -67.919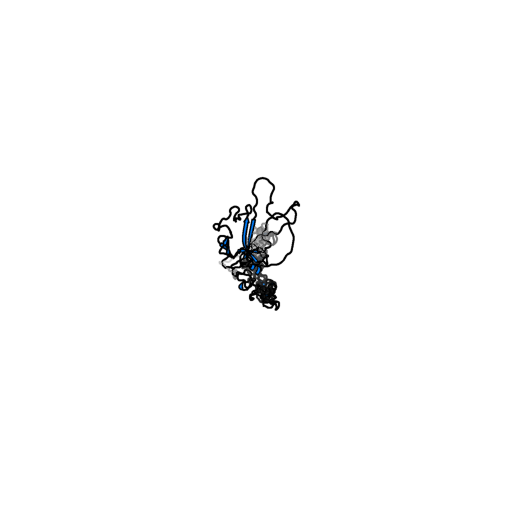 -9.140 58.024 1.00 55.62 420 GLY A C 1
ATOM 2997 O O . GLY A 1 420 ? -68.306 -10.267 57.729 1.00 55.62 420 GLY A O 1
ATOM 2998 N N . GLY A 1 421 ? -66.660 -8.864 58.388 1.00 59.00 421 GLY A N 1
ATOM 2999 C CA . GLY A 1 421 ? -65.631 -9.898 58.576 1.00 59.00 421 GLY A CA 1
ATOM 3000 C C . GLY A 1 421 ? -65.697 -10.517 59.971 1.00 59.00 421 GLY A C 1
ATOM 3001 O O . GLY A 1 421 ? -65.959 -11.707 60.108 1.00 59.00 421 GLY A O 1
ATOM 3002 N N . CYS A 1 422 ? -65.619 -9.676 61.005 1.00 65.75 422 CYS A N 1
ATOM 3003 C CA . CYS A 1 422 ? -65.800 -10.084 62.395 1.00 65.75 422 CYS A CA 1
ATOM 3004 C C . CYS A 1 422 ? -66.775 -9.166 63.121 1.00 65.75 422 CYS A C 1
ATOM 3006 O O . CYS A 1 422 ? -66.751 -7.941 62.994 1.00 65.75 422 CYS A O 1
ATOM 3008 N N . ALA A 1 423 ? -67.704 -9.768 63.862 1.00 66.56 423 ALA A N 1
ATOM 3009 C CA . ALA A 1 423 ? -68.578 -8.999 64.725 1.00 66.56 423 ALA A CA 1
ATOM 3010 C C . ALA A 1 423 ? -67.745 -8.317 65.807 1.00 66.56 423 ALA A C 1
ATOM 3012 O O . ALA A 1 423 ? -66.956 -8.961 66.491 1.00 66.56 423 ALA A O 1
ATOM 3013 N N . LEU A 1 424 ? -67.992 -7.025 66.016 1.00 67.88 424 LEU A N 1
ATOM 3014 C CA . LEU A 1 424 ? -67.261 -6.220 66.999 1.00 67.88 424 LEU A CA 1
ATOM 3015 C C . LEU A 1 424 ? -67.529 -6.688 68.452 1.00 67.88 424 LEU A C 1
ATOM 3017 O O . LEU A 1 424 ? -66.873 -6.255 69.398 1.00 67.88 424 LEU A O 1
ATOM 3021 N N . GLY A 1 425 ? -68.524 -7.563 68.638 1.00 71.56 425 GLY A N 1
ATOM 3022 C CA . GLY A 1 425 ? -68.890 -8.219 69.890 1.00 71.56 425 GLY A CA 1
ATOM 3023 C C . GLY A 1 425 ? -70.202 -9.007 69.758 1.00 71.56 425 GLY A C 1
ATOM 3024 O O . GLY A 1 425 ? -70.894 -8.907 68.743 1.00 71.56 425 GLY A O 1
ATOM 3025 N N . SER A 1 426 ? -70.586 -9.769 70.792 1.00 77.12 426 SER A N 1
ATOM 3026 C CA . SER A 1 426 ? -71.861 -10.520 70.793 1.00 77.12 426 SER A CA 1
ATOM 3027 C C . SER A 1 426 ? -73.085 -9.666 71.144 1.00 77.12 426 SER A C 1
ATOM 3029 O O . SER A 1 426 ? -74.239 -10.027 70.915 1.00 77.12 426 SER A O 1
ATOM 3031 N N . SER A 1 427 ? -72.834 -8.471 71.662 1.00 76.31 427 SER A N 1
ATOM 3032 C CA . SER A 1 427 ? -73.824 -7.465 72.007 1.00 76.31 427 SER A CA 1
ATOM 3033 C C . SER A 1 427 ? -73.189 -6.082 71.928 1.00 76.31 427 SER A C 1
ATOM 3035 O O . SER A 1 427 ? -71.966 -5.951 71.947 1.00 76.31 427 SER A O 1
ATOM 3037 N N . CYS A 1 428 ? -74.002 -5.027 71.924 1.00 79.19 428 CYS A N 1
ATOM 3038 C CA . CYS A 1 428 ? -73.484 -3.661 72.017 1.00 79.19 428 CYS A CA 1
ATOM 3039 C C . CYS A 1 428 ? -72.615 -3.434 73.268 1.00 79.19 428 CYS A C 1
ATOM 3041 O O . CYS A 1 428 ? -71.721 -2.590 73.257 1.00 79.19 428 CYS A O 1
ATOM 3043 N N . LEU A 1 429 ? -72.857 -4.186 74.347 1.00 81.56 429 LEU A N 1
ATOM 3044 C CA . LEU A 1 429 ? -72.041 -4.135 75.556 1.00 81.56 429 LEU A CA 1
ATOM 3045 C C . LEU A 1 429 ? -70.636 -4.696 75.321 1.00 81.56 429 LEU A C 1
ATOM 3047 O O . LEU A 1 429 ? -69.668 -4.100 75.787 1.00 81.56 429 LEU A O 1
ATOM 3051 N N . ASP A 1 430 ? -70.520 -5.789 74.570 1.00 80.94 430 ASP A N 1
ATOM 3052 C CA . ASP A 1 430 ? -69.223 -6.389 74.242 1.00 80.94 430 ASP A CA 1
ATOM 3053 C C . ASP A 1 430 ? -68.434 -5.503 73.282 1.00 80.94 430 ASP A C 1
ATOM 3055 O O . ASP A 1 430 ? -67.259 -5.251 73.519 1.00 80.94 430 ASP A O 1
ATOM 3059 N N . VAL A 1 431 ? -69.103 -4.931 72.274 1.00 79.94 431 VAL A N 1
ATOM 3060 C CA . VAL A 1 431 ? -68.500 -3.941 71.363 1.00 79.94 431 VAL A CA 1
ATOM 3061 C C . VAL A 1 431 ? -67.864 -2.790 72.145 1.00 79.94 431 VAL A C 1
ATOM 3063 O O . VAL A 1 431 ? -66.756 -2.347 71.845 1.00 79.94 431 VAL A O 1
ATOM 3066 N N . MET A 1 432 ? -68.557 -2.301 73.175 1.00 79.94 432 MET A N 1
ATOM 3067 C CA . MET A 1 432 ? -68.020 -1.272 74.057 1.00 79.94 432 MET A CA 1
ATOM 3068 C C . MET A 1 432 ? -66.878 -1.790 74.941 1.00 79.94 432 MET A C 1
ATOM 3070 O O . MET A 1 432 ? -65.889 -1.080 75.121 1.00 79.94 432 MET A O 1
ATOM 3074 N N . GLY A 1 433 ? -67.004 -2.994 75.503 1.00 76.31 433 GLY A N 1
ATOM 3075 C CA . GLY A 1 433 ? -65.978 -3.615 76.345 1.00 76.31 433 GLY A CA 1
ATOM 3076 C C . GLY A 1 433 ? -64.661 -3.874 75.611 1.00 76.31 433 GLY A C 1
ATOM 3077 O O . GLY A 1 433 ? -63.600 -3.729 76.215 1.00 76.31 433 GLY A O 1
ATOM 3078 N N . ASN A 1 434 ? -64.740 -4.170 74.313 1.00 73.69 434 ASN A N 1
ATOM 3079 C CA . ASN A 1 434 ? -63.603 -4.430 73.430 1.00 73.69 434 ASN A CA 1
ATOM 3080 C C . ASN A 1 434 ? -62.956 -3.148 72.870 1.00 73.69 434 ASN A C 1
ATOM 3082 O O . ASN A 1 434 ? -61.964 -3.219 72.160 1.00 73.69 434 ASN A O 1
ATOM 3086 N N . GLY A 1 435 ? -63.492 -1.960 73.176 1.00 78.31 435 GLY A N 1
ATOM 3087 C CA . GLY A 1 435 ? -62.917 -0.684 72.731 1.00 78.31 435 GLY A CA 1
ATOM 3088 C C . GLY A 1 435 ? -63.334 -0.228 71.328 1.00 78.31 435 GLY A C 1
ATOM 3089 O O . GLY A 1 435 ? -62.976 0.878 70.931 1.00 78.31 435 GLY A O 1
ATOM 3090 N N . TYR A 1 436 ? -64.168 -0.992 70.618 1.00 77.31 436 TYR A N 1
ATOM 3091 C CA . TYR A 1 436 ? -64.633 -0.668 69.260 1.00 77.31 436 TYR A CA 1
ATOM 3092 C C . TYR A 1 436 ? -65.794 0.345 69.208 1.00 77.31 436 TYR A C 1
ATOM 3094 O O . TYR A 1 436 ? -66.332 0.650 68.142 1.00 77.31 436 TYR A O 1
ATOM 3102 N N . SER A 1 437 ? -66.221 0.885 70.352 1.00 81.81 437 SER A N 1
ATOM 3103 C CA . SER A 1 437 ? -67.294 1.882 70.413 1.00 81.81 437 SER A CA 1
ATOM 3104 C C . SER A 1 437 ? -66.864 3.223 69.795 1.00 81.81 437 SER A C 1
ATOM 3106 O O . SER A 1 437 ? -66.106 3.984 70.395 1.00 81.81 437 SER A O 1
ATOM 3108 N N . SER A 1 438 ? -67.472 3.589 68.666 1.00 82.31 438 SER A N 1
ATOM 3109 C CA . SER A 1 438 ? -67.353 4.895 67.997 1.00 82.31 438 SER A CA 1
ATOM 3110 C C . SER A 1 438 ? -68.477 5.893 68.351 1.00 82.31 438 SER A C 1
ATOM 3112 O O . SER A 1 438 ? -68.560 6.977 67.769 1.00 82.31 438 SER A O 1
ATOM 3114 N N . GLY A 1 439 ? -69.322 5.570 69.340 1.00 77.50 439 GLY A N 1
ATOM 3115 C CA . GLY A 1 439 ? -70.493 6.362 69.752 1.00 77.50 439 GLY A CA 1
ATOM 3116 C C . GLY A 1 439 ? -71.825 5.710 69.364 1.00 77.50 439 GLY A C 1
ATOM 3117 O O . GLY A 1 439 ? -71.858 4.563 68.940 1.00 77.50 439 GLY A O 1
ATOM 3118 N N . ASP A 1 440 ? -72.954 6.391 69.539 1.00 70.31 440 ASP A N 1
ATOM 3119 C CA . ASP A 1 440 ? -74.259 5.796 69.203 1.00 70.31 440 ASP A CA 1
ATOM 3120 C C . ASP A 1 440 ? -74.390 5.587 67.689 1.00 70.31 440 ASP A C 1
ATOM 3122 O O . ASP A 1 440 ? -74.102 6.494 66.904 1.00 70.31 440 ASP A O 1
ATOM 3126 N N . GLY A 1 441 ? -74.858 4.417 67.260 1.00 66.31 441 GLY A N 1
ATOM 3127 C CA . GLY A 1 441 ? -74.894 4.100 65.835 1.00 66.31 441 GLY A CA 1
ATOM 3128 C C . GLY A 1 441 ? -75.230 2.650 65.529 1.00 66.31 441 GLY A C 1
ATOM 3129 O O . GLY A 1 441 ? -75.637 1.894 66.405 1.00 66.31 441 GLY A O 1
ATOM 3130 N N . LEU A 1 442 ? -75.094 2.270 64.260 1.00 68.94 442 LEU A N 1
ATOM 3131 C CA . LEU A 1 442 ? -75.206 0.873 63.844 1.00 68.94 442 LEU A CA 1
ATOM 3132 C C . LEU A 1 442 ? -73.874 0.162 64.070 1.00 68.94 442 LEU A C 1
ATOM 3134 O O . LEU A 1 442 ? -72.832 0.692 63.696 1.00 68.94 442 LEU A O 1
ATOM 3138 N N . TYR A 1 443 ? -73.940 -1.032 64.644 1.00 70.88 443 TYR A N 1
ATOM 3139 C CA . TYR A 1 443 ? -72.806 -1.929 64.823 1.00 70.88 443 TYR A CA 1
ATOM 3140 C C . TYR A 1 443 ? -73.207 -3.331 64.403 1.00 70.88 443 TYR A C 1
ATOM 3142 O O . TYR A 1 443 ? -74.332 -3.761 64.667 1.00 70.88 443 TYR A O 1
ATOM 3150 N N . THR A 1 444 ? -72.270 -4.048 63.802 1.00 75.62 444 THR A N 1
ATOM 3151 C CA . THR A 1 444 ? -72.435 -5.462 63.489 1.00 75.62 444 THR A CA 1
ATOM 3152 C C . THR A 1 444 ? -72.106 -6.279 64.736 1.00 75.62 444 THR A C 1
ATOM 3154 O O . THR A 1 444 ? -70.976 -6.236 65.228 1.00 75.62 444 THR A O 1
ATOM 3157 N N . ILE A 1 445 ? -73.100 -6.999 65.259 1.00 74.12 445 ILE A N 1
ATOM 3158 C CA . ILE A 1 445 ? -72.929 -7.927 66.385 1.00 74.12 445 ILE A CA 1
ATOM 3159 C C . ILE A 1 445 ? -73.222 -9.362 65.946 1.00 74.12 445 ILE A C 1
ATOM 3161 O O . ILE A 1 445 ? -73.958 -9.585 64.982 1.00 74.12 445 ILE A O 1
ATOM 3165 N N . ASP A 1 446 ? -72.690 -10.323 66.694 1.00 77.12 446 ASP A N 1
ATOM 3166 C CA . ASP A 1 446 ? -72.953 -11.752 66.508 1.00 77.12 446 ASP A CA 1
ATOM 3167 C C . ASP A 1 446 ? -73.337 -12.403 67.851 1.00 77.12 446 ASP A C 1
ATOM 3169 O O . ASP A 1 446 ? -72.461 -12.792 68.628 1.00 77.12 446 ASP A O 1
ATOM 3173 N N . PRO A 1 447 ? -74.642 -12.467 68.179 1.00 75.62 447 PRO A N 1
ATOM 3174 C CA . PRO A 1 447 ? -75.101 -12.892 69.501 1.00 75.62 447 PRO A CA 1
ATOM 3175 C C . PRO A 1 447 ? -74.842 -14.354 69.859 1.00 75.62 447 PRO A C 1
ATOM 3177 O O . PRO A 1 447 ? -74.855 -14.678 71.049 1.00 75.62 447 PRO A O 1
ATOM 3180 N N . ASP A 1 448 ? -74.684 -15.246 68.879 1.00 68.69 448 ASP A N 1
ATOM 3181 C CA . ASP A 1 448 ? -74.280 -16.631 69.133 1.00 68.69 448 ASP A CA 1
ATOM 3182 C C . ASP A 1 448 ? -72.763 -16.828 69.007 1.00 68.69 448 ASP A C 1
ATOM 3184 O O . ASP A 1 448 ? -72.218 -17.703 69.688 1.00 68.69 448 ASP A O 1
ATOM 3188 N N . GLY A 1 449 ? -72.075 -15.944 68.280 1.00 64.69 449 GLY A N 1
ATOM 3189 C CA . GLY A 1 449 ? -70.620 -15.881 68.163 1.00 64.69 449 GLY A CA 1
ATOM 3190 C C . GLY A 1 449 ? -70.131 -16.425 66.822 1.00 64.69 449 GLY A C 1
ATOM 3191 O O . GLY A 1 449 ? -70.825 -17.216 66.176 1.00 64.69 449 GLY A O 1
ATOM 3192 N N . TYR A 1 450 ? -68.912 -16.035 66.423 1.00 65.06 450 TYR A N 1
ATOM 3193 C CA . TYR A 1 450 ? -68.408 -16.279 65.068 1.00 65.06 450 TYR A CA 1
ATOM 3194 C C . TYR A 1 450 ? -68.563 -17.743 64.632 1.00 65.06 450 TYR A C 1
ATOM 3196 O O . TYR A 1 450 ? -68.136 -18.680 65.312 1.00 65.06 450 TYR A O 1
ATOM 3204 N N . GLY A 1 451 ? -69.218 -17.940 63.486 1.00 63.84 451 GLY A N 1
ATOM 3205 C CA . GLY A 1 451 ? -69.418 -19.252 62.872 1.00 63.84 451 GLY A CA 1
ATOM 3206 C C . GLY A 1 451 ? -70.488 -20.137 63.531 1.00 63.84 451 GLY A C 1
ATOM 3207 O O . GLY A 1 451 ? -70.605 -21.311 63.165 1.00 63.84 451 GLY A O 1
ATOM 3208 N N . THR A 1 452 ? -71.297 -19.625 64.469 1.00 59.22 452 THR A N 1
ATOM 3209 C CA . THR A 1 452 ? -72.211 -20.455 65.280 1.00 59.22 452 THR A CA 1
ATOM 3210 C C . THR A 1 452 ? -73.704 -20.330 64.956 1.00 59.22 452 THR A C 1
ATOM 3212 O O . THR A 1 452 ? -74.558 -20.384 65.828 1.00 59.22 452 THR A O 1
ATOM 3215 N N . GLY A 1 453 ? -74.068 -20.374 63.677 1.00 64.56 453 GLY A N 1
ATOM 3216 C CA . GLY A 1 453 ? -75.439 -20.689 63.250 1.00 64.56 453 GLY A CA 1
ATOM 3217 C C . GLY A 1 453 ? -76.285 -19.489 62.836 1.00 64.56 453 GLY A C 1
ATOM 3218 O O . GLY A 1 453 ? -77.025 -19.626 61.856 1.00 64.56 453 GLY A O 1
ATOM 3219 N N . THR A 1 454 ? -76.149 -18.333 63.485 1.00 62.62 454 THR A N 1
ATOM 3220 C CA . THR A 1 454 ? -76.669 -17.055 62.983 1.00 62.62 454 THR A CA 1
ATOM 3221 C C . THR A 1 454 ? -75.526 -16.268 62.351 1.00 62.62 454 THR A C 1
ATOM 3223 O O . THR A 1 454 ? -74.395 -16.308 62.809 1.00 62.62 454 THR A O 1
ATOM 3226 N N . SER A 1 455 ? -75.787 -15.609 61.222 1.00 62.69 455 SER A N 1
ATOM 3227 C CA . SER A 1 455 ? -74.799 -14.694 60.644 1.00 62.69 455 SER A CA 1
ATOM 3228 C C . SER A 1 455 ? -74.792 -13.383 61.435 1.00 62.69 455 SER A C 1
ATOM 3230 O O . SER A 1 455 ? -75.880 -12.950 61.839 1.00 62.69 455 SER A O 1
ATOM 3232 N N . PRO A 1 456 ? -73.634 -12.714 61.582 1.00 71.50 456 PRO A N 1
ATOM 3233 C CA . PRO A 1 456 ? -73.570 -11.378 62.158 1.00 71.50 456 PRO A CA 1
ATOM 3234 C C . PRO A 1 456 ? -74.555 -10.424 61.477 1.00 71.50 456 PRO A C 1
ATOM 3236 O O . PRO A 1 456 ? -74.788 -10.506 60.265 1.00 71.50 456 PRO A O 1
ATOM 3239 N N . TYR A 1 457 ? -75.153 -9.519 62.247 1.00 63.44 457 TYR A N 1
ATOM 3240 C CA . TYR A 1 457 ? -76.116 -8.555 61.722 1.00 63.44 457 TYR A CA 1
ATOM 3241 C C . TYR A 1 457 ? -76.036 -7.208 62.434 1.00 63.44 457 TYR A C 1
ATOM 3243 O O . TYR A 1 457 ? -75.603 -7.099 63.582 1.00 63.44 457 TYR A O 1
ATOM 3251 N N . ASP A 1 458 ? -76.492 -6.167 61.738 1.00 73.31 458 ASP A N 1
ATOM 3252 C CA . ASP A 1 458 ? -76.461 -4.811 62.266 1.00 73.31 458 ASP A CA 1
ATOM 3253 C C . ASP A 1 458 ? -77.575 -4.580 63.286 1.00 73.31 458 ASP A C 1
ATOM 3255 O O . ASP A 1 458 ? -78.765 -4.794 63.027 1.00 73.31 458 ASP A O 1
ATOM 3259 N N . VAL A 1 459 ? -77.182 -4.047 64.434 1.00 67.88 459 VAL A N 1
ATOM 3260 C CA . VAL A 1 459 ? -78.072 -3.523 65.465 1.00 67.88 459 VAL A CA 1
ATOM 3261 C C . VAL A 1 459 ? -77.751 -2.064 65.714 1.00 67.88 459 VAL A C 1
ATOM 3263 O O . VAL A 1 459 ? -76.617 -1.620 65.553 1.00 67.88 459 VAL A O 1
ATOM 3266 N N . TYR A 1 460 ? -78.750 -1.296 66.139 1.00 69.50 460 TYR A N 1
ATOM 3267 C CA . TYR A 1 460 ? -78.459 0.024 66.675 1.00 69.50 460 TYR A CA 1
ATOM 3268 C C . TYR A 1 460 ? -77.983 -0.133 68.118 1.00 69.50 460 TYR A C 1
ATOM 3270 O O . TYR A 1 460 ? -78.740 -0.615 68.967 1.00 69.50 460 TYR A O 1
ATOM 3278 N N . CYS A 1 461 ? -76.756 0.300 68.375 1.00 73.94 461 CYS A N 1
ATOM 3279 C CA . CYS A 1 461 ? -76.191 0.402 69.702 1.00 73.94 461 CYS A CA 1
ATOM 3280 C C . CYS A 1 461 ? -76.256 1.835 70.205 1.00 73.94 461 CYS A C 1
ATOM 3282 O O . CYS A 1 461 ? -75.796 2.773 69.553 1.00 73.94 461 CYS A O 1
ATOM 3284 N N . ASP A 1 462 ? -76.791 1.984 71.406 1.00 70.38 462 ASP A N 1
ATOM 3285 C CA . ASP A 1 462 ? -76.606 3.182 72.205 1.00 70.38 462 ASP A CA 1
ATOM 3286 C C . ASP A 1 462 ? -75.399 2.948 73.123 1.00 70.38 462 ASP A C 1
ATOM 3288 O O . ASP A 1 462 ? -75.428 2.130 74.050 1.00 70.38 462 ASP A O 1
ATOM 3292 N N . MET A 1 463 ? -74.310 3.636 72.790 1.00 75.50 463 MET A N 1
ATOM 3293 C CA . MET A 1 463 ? -73.008 3.577 73.446 1.00 75.50 463 MET A CA 1
ATOM 3294 C C . MET A 1 463 ? -72.790 4.762 74.392 1.00 75.50 463 MET A C 1
ATOM 3296 O O . MET A 1 463 ? -71.711 4.912 74.958 1.00 75.50 463 MET A O 1
ATOM 3300 N N . SER A 1 464 ? -73.783 5.624 74.585 1.00 68.12 464 SER A N 1
ATOM 3301 C CA . SER A 1 464 ? -73.628 6.840 75.380 1.00 68.12 464 SER A CA 1
ATOM 3302 C C . SER A 1 464 ? -74.523 6.846 76.618 1.00 68.12 464 SER A C 1
ATOM 3304 O O . SER A 1 464 ? -74.106 7.307 77.687 1.00 68.12 464 SER A O 1
ATOM 3306 N N . THR A 1 465 ? -75.727 6.284 76.528 1.00 55.00 465 THR A N 1
ATOM 3307 C CA . THR A 1 465 ? -76.738 6.363 77.583 1.00 55.00 465 THR A CA 1
ATOM 3308 C C . THR A 1 465 ? -76.468 5.374 78.713 1.00 55.00 465 THR A C 1
ATOM 3310 O O . THR A 1 465 ? -76.276 4.181 78.494 1.00 55.00 465 THR A O 1
ATOM 3313 N N . ASP A 1 466 ? -76.487 5.863 79.958 1.00 59.41 466 ASP A N 1
ATOM 3314 C CA . ASP A 1 466 ? -76.303 5.057 81.180 1.00 59.41 466 ASP A CA 1
ATOM 3315 C C . ASP A 1 466 ? -75.030 4.183 81.156 1.00 59.41 466 ASP A C 1
ATOM 3317 O O . ASP A 1 466 ? -75.007 3.036 81.598 1.00 59.41 466 ASP A O 1
ATOM 3321 N N . GLY A 1 467 ? -73.949 4.717 80.582 1.00 64.81 467 GLY A N 1
ATOM 3322 C CA . GLY A 1 467 ? -72.688 3.994 80.414 1.00 64.81 467 GLY A CA 1
ATOM 3323 C C . GLY A 1 467 ? -72.645 3.058 79.204 1.00 64.81 467 GLY A C 1
ATOM 3324 O O . GLY A 1 467 ? -71.736 2.241 79.158 1.00 64.81 467 GLY A O 1
ATOM 3325 N N . GLY A 1 468 ? -73.607 3.170 78.279 1.00 70.31 468 GLY A N 1
ATOM 3326 C CA . GLY A 1 468 ? -73.595 2.594 76.933 1.00 70.31 468 GLY A CA 1
ATOM 3327 C C . GLY A 1 468 ? -73.627 1.068 76.843 1.00 70.31 468 GLY A C 1
ATOM 3328 O O . GLY A 1 468 ? -73.652 0.359 77.845 1.00 70.31 468 GLY A O 1
ATOM 3329 N N . GLY A 1 469 ? -73.669 0.545 75.621 1.00 74.69 469 GLY A N 1
ATOM 3330 C CA . GLY A 1 469 ? -73.765 -0.889 75.357 1.00 74.69 469 GLY A CA 1
ATOM 3331 C C . GLY A 1 469 ? -75.199 -1.417 75.282 1.00 74.69 469 GLY A C 1
ATOM 3332 O O . GLY A 1 469 ? -75.431 -2.609 75.468 1.00 74.69 469 GLY A O 1
ATOM 3333 N N . TRP A 1 470 ? -76.180 -0.554 75.018 1.00 73.00 470 TRP A N 1
ATOM 3334 C CA . TRP A 1 470 ? -77.575 -0.959 74.851 1.00 73.00 470 TRP A CA 1
ATOM 3335 C C . TRP A 1 470 ? -77.872 -1.348 73.406 1.00 73.00 470 TRP A C 1
ATOM 3337 O O . TRP A 1 470 ? -77.645 -0.568 72.489 1.00 73.00 470 TRP A O 1
ATOM 3347 N N . THR A 1 471 ? -78.462 -2.524 73.215 1.00 73.94 471 THR A N 1
ATOM 3348 C CA . THR A 1 471 ? -78.834 -3.094 71.915 1.00 73.94 471 THR A CA 1
ATOM 3349 C C . THR A 1 471 ? -80.318 -2.861 71.633 1.00 73.94 471 THR A C 1
ATOM 3351 O O . THR A 1 471 ? -81.176 -3.317 72.394 1.00 73.94 471 THR A O 1
ATOM 3354 N N . LEU A 1 472 ? -80.661 -2.179 70.535 1.00 65.62 472 LEU A N 1
ATOM 3355 C CA . LEU A 1 472 ? -82.052 -2.050 70.089 1.00 65.62 472 LEU A CA 1
ATOM 3356 C C . LEU A 1 472 ? -82.552 -3.385 69.528 1.00 65.62 472 LEU A C 1
ATOM 3358 O O . LEU A 1 472 ? -82.081 -3.833 68.486 1.00 65.62 472 LEU A O 1
ATOM 3362 N N . VAL A 1 473 ? -83.566 -3.977 70.160 1.00 61.59 473 VAL A N 1
ATOM 3363 C CA . VAL A 1 473 ? -84.130 -5.270 69.728 1.00 61.59 473 VAL A CA 1
ATOM 3364 C C . VAL A 1 473 ? -85.539 -5.157 69.143 1.00 61.59 473 VAL A C 1
ATOM 3366 O O . VAL A 1 473 ? -86.010 -6.087 68.490 1.00 61.59 473 VAL A O 1
ATOM 3369 N N . TRP A 1 474 ? -86.244 -4.033 69.347 1.00 54.72 474 TRP A N 1
ATOM 3370 C CA . TRP A 1 474 ? -87.587 -3.835 68.784 1.00 54.72 474 TRP A CA 1
ATOM 3371 C C . TRP A 1 474 ? -88.010 -2.358 68.691 1.00 54.72 474 TRP A C 1
ATOM 3373 O O . TRP A 1 474 ? -87.674 -1.558 69.560 1.00 54.72 474 TRP A O 1
ATOM 3383 N N . LYS A 1 475 ? -88.797 -1.995 67.663 1.00 50.97 475 LYS A N 1
ATOM 3384 C CA . LYS A 1 475 ? -89.347 -0.641 67.432 1.00 50.97 475 LYS A CA 1
ATOM 3385 C C . LYS A 1 475 ? -90.700 -0.681 66.695 1.00 50.97 475 LYS A C 1
ATOM 3387 O O . LYS A 1 475 ? -90.823 -1.398 65.704 1.00 50.97 475 LYS A O 1
ATOM 3392 N N . HIS A 1 476 ? -91.700 0.116 67.108 1.00 45.88 476 HIS A N 1
ATOM 3393 C CA . HIS A 1 476 ? -93.005 0.227 66.415 1.00 45.88 476 HIS A CA 1
ATOM 3394 C C . HIS A 1 476 ? -93.764 1.560 66.643 1.00 45.88 476 HIS A C 1
ATOM 3396 O O . HIS A 1 476 ? -93.593 2.155 67.697 1.00 45.88 476 HIS A O 1
ATOM 3402 N N . ALA A 1 477 ? -94.634 2.010 65.712 1.00 43.97 477 ALA A N 1
ATOM 3403 C CA . ALA A 1 477 ? -95.385 3.289 65.771 1.00 43.97 477 ALA A CA 1
ATOM 3404 C C . ALA A 1 477 ? -96.924 3.157 65.554 1.00 43.97 477 ALA A C 1
ATOM 3406 O O . ALA A 1 477 ? -97.343 2.330 64.754 1.00 43.97 477 ALA A O 1
ATOM 3407 N N . TYR A 1 478 ? -97.763 3.983 66.213 1.00 47.31 478 TYR A N 1
ATOM 3408 C CA . TYR A 1 478 ? -99.257 3.998 66.192 1.00 47.31 478 TYR A CA 1
ATOM 3409 C C . TYR A 1 478 ? -99.847 5.337 65.693 1.00 47.31 478 TYR A C 1
ATOM 3411 O O . TYR A 1 478 ? -99.169 6.335 65.869 1.00 47.31 478 TYR A O 1
ATOM 3419 N N . GLU A 1 479 ? -101.114 5.398 65.231 1.00 39.38 479 GLU A N 1
ATOM 3420 C CA . GLU A 1 479 ? -101.873 6.630 64.879 1.00 39.38 479 GLU A CA 1
ATOM 3421 C C . GLU A 1 479 ? -103.315 6.641 65.481 1.00 39.38 479 GLU A C 1
ATOM 3423 O O . GLU A 1 479 ? -104.025 5.638 65.387 1.00 39.38 479 GLU A O 1
ATOM 3428 N N . GLU A 1 480 ? -103.782 7.745 66.097 1.00 40.25 480 GLU A N 1
ATOM 3429 C CA . GLU A 1 480 ? -105.162 7.882 66.646 1.00 40.25 480 GLU A CA 1
ATOM 3430 C C . GLU A 1 480 ? -106.177 8.393 65.599 1.00 40.25 480 GLU A C 1
ATOM 3432 O O . GLU A 1 480 ? -105.887 9.323 64.841 1.00 40.25 480 GLU A O 1
ATOM 3437 N N . VAL A 1 481 ? -107.401 7.834 65.580 1.00 37.12 481 VAL A N 1
ATOM 3438 C CA . VAL A 1 481 ? -108.508 8.272 64.699 1.00 37.12 481 VAL A CA 1
ATOM 3439 C C . VAL A 1 481 ? -109.823 8.390 65.493 1.00 37.12 481 VAL A C 1
ATOM 3441 O O . VAL A 1 481 ? -110.531 7.401 65.676 1.00 37.12 481 VAL A O 1
ATOM 3444 N N . GLY A 1 482 ? -110.192 9.594 65.951 1.00 42.88 482 GLY A N 1
ATOM 3445 C CA . GLY A 1 482 ? -111.533 9.892 66.499 1.00 42.88 482 GLY A CA 1
ATOM 3446 C C . GLY A 1 482 ? -111.587 10.440 67.935 1.00 42.88 482 GLY A C 1
ATOM 3447 O O . GLY A 1 482 ? -110.567 10.702 68.560 1.00 42.88 482 GLY A O 1
ATOM 3448 N N . THR A 1 483 ? -112.805 10.668 68.457 1.00 39.16 483 THR A N 1
ATOM 3449 C CA . THR A 1 483 ? -113.017 11.225 69.809 1.00 39.16 483 THR A CA 1
ATOM 3450 C C . THR A 1 483 ? -112.572 10.238 70.895 1.00 39.16 483 THR A C 1
ATOM 3452 O O . THR A 1 483 ? -113.007 9.082 70.865 1.00 39.16 483 THR A O 1
ATOM 3455 N N . PRO A 1 484 ? -111.786 10.681 71.891 1.00 41.97 484 PRO A N 1
ATOM 3456 C CA . PRO A 1 484 ? -111.137 9.799 72.849 1.00 41.97 484 PRO A CA 1
ATOM 3457 C C . PRO A 1 484 ? -112.160 9.344 73.883 1.00 41.97 484 PRO A C 1
ATOM 3459 O O . PRO A 1 484 ? -112.417 10.070 74.834 1.00 41.97 484 PRO A O 1
ATOM 3462 N N . THR A 1 485 ? -112.815 8.194 73.705 1.00 41.41 485 THR A N 1
ATOM 3463 C CA . THR A 1 485 ? -113.460 7.531 74.858 1.00 41.41 485 THR A CA 1
ATOM 3464 C C . THR A 1 485 ? -113.798 6.045 74.749 1.00 41.41 485 THR A C 1
ATOM 3466 O O . THR A 1 485 ? -114.309 5.553 75.746 1.00 41.41 485 THR A O 1
ATOM 3469 N N . THR A 1 486 ? -113.557 5.259 73.686 1.00 34.94 486 THR A N 1
ATOM 3470 C CA . THR A 1 486 ? -113.858 3.800 73.822 1.00 34.94 486 THR A CA 1
ATOM 3471 C C . THR A 1 486 ? -113.201 2.782 72.880 1.00 34.94 486 THR A C 1
ATOM 3473 O O . THR A 1 486 ? -113.453 1.605 73.093 1.00 34.94 486 THR A O 1
ATOM 3476 N N . ASP A 1 487 ? -112.340 3.141 71.921 1.00 35.59 487 ASP A N 1
ATOM 3477 C CA . ASP A 1 487 ? -111.659 2.147 71.062 1.00 35.59 487 ASP A CA 1
ATOM 3478 C C . ASP A 1 487 ? -110.233 2.614 70.704 1.00 35.59 487 ASP A C 1
ATOM 3480 O O . ASP A 1 487 ? -110.068 3.521 69.891 1.00 35.59 487 ASP A O 1
ATOM 3484 N N . MET A 1 488 ? -109.199 1.992 71.287 1.00 39.69 488 MET A N 1
ATOM 3485 C CA . MET A 1 488 ? -107.830 2.044 70.746 1.00 39.69 488 MET A CA 1
ATOM 3486 C C . MET A 1 488 ? -107.695 0.916 69.720 1.00 39.69 488 MET A C 1
ATOM 3488 O O . MET A 1 488 ? -107.947 -0.241 70.060 1.00 39.69 488 MET A O 1
ATOM 3492 N N . ARG A 1 489 ? -107.315 1.222 68.475 1.00 43.09 489 ARG A N 1
ATOM 3493 C CA . ARG A 1 489 ? -107.128 0.213 67.420 1.00 43.09 489 ARG A CA 1
ATOM 3494 C C . ARG A 1 489 ? -105.697 0.250 66.891 1.00 43.09 489 ARG A C 1
ATOM 3496 O O . ARG A 1 489 ? -105.159 1.328 66.659 1.00 43.09 489 ARG A O 1
ATOM 3503 N N . PHE A 1 490 ? -105.098 -0.925 66.709 1.00 46.31 490 PHE A N 1
ATOM 3504 C CA . PHE A 1 490 ? -103.766 -1.085 66.124 1.00 46.31 490 PHE A CA 1
ATOM 3505 C C . PHE A 1 490 ? -103.882 -1.124 64.599 1.00 46.31 490 PHE A C 1
ATOM 3507 O O . PHE A 1 490 ? -104.723 -1.849 64.063 1.00 46.31 490 PHE A O 1
ATOM 3514 N N . TYR A 1 491 ? -103.039 -0.355 63.915 1.00 41.06 491 TYR A N 1
ATOM 3515 C CA . TYR A 1 491 ? -102.993 -0.270 62.459 1.00 41.06 491 TYR A CA 1
ATOM 3516 C C . TYR A 1 491 ? -101.591 -0.638 61.990 1.00 41.06 491 TYR A C 1
ATOM 3518 O O . TYR A 1 491 ? -100.614 -0.048 62.436 1.00 41.06 491 TYR A O 1
ATOM 3526 N N . SER A 1 492 ? -101.485 -1.582 61.064 1.00 45.59 492 SER A N 1
ATOM 3527 C CA . SER A 1 492 ? -100.243 -1.840 60.321 1.00 45.59 492 SER A CA 1
ATOM 3528 C C . SER A 1 492 ? -100.186 -1.049 59.000 1.00 45.59 492 SER A C 1
ATOM 3530 O O . SER A 1 492 ? -99.146 -1.016 58.350 1.00 45.59 492 SER A O 1
ATOM 3532 N N . SER A 1 493 ? -101.285 -0.377 58.609 1.00 44.06 493 SER A N 1
ATOM 3533 C CA . SER A 1 493 ? -101.373 0.624 57.526 1.00 44.06 493 SER A CA 1
ATOM 3534 C C . SER A 1 493 ? -102.560 1.586 57.741 1.00 44.06 493 SER A C 1
ATOM 3536 O O . SER A 1 493 ? -103.486 1.263 58.484 1.00 44.06 493 SER A O 1
ATOM 3538 N N . THR A 1 494 ? -102.569 2.748 57.073 1.00 41.62 494 THR A N 1
ATOM 3539 C CA . THR A 1 494 ? -103.410 3.933 57.379 1.00 41.62 494 THR A CA 1
ATOM 3540 C C . THR A 1 494 ? -104.939 3.756 57.389 1.00 41.62 494 THR A C 1
ATOM 3542 O O . THR A 1 494 ? -105.631 4.696 57.766 1.00 41.62 494 THR A O 1
ATOM 3545 N N . LEU A 1 495 ? -105.518 2.617 56.976 1.00 43.75 495 LEU A N 1
ATOM 3546 C CA . LEU A 1 495 ? -106.982 2.496 56.812 1.00 43.75 495 LEU A CA 1
ATOM 3547 C C . LEU A 1 495 ? -107.626 1.179 57.292 1.00 43.75 495 LEU A C 1
ATOM 3549 O O . LEU A 1 495 ? -108.845 1.047 57.175 1.00 43.75 495 LEU A O 1
ATOM 3553 N N . THR A 1 496 ? -106.876 0.225 57.859 1.00 48.00 496 THR A N 1
ATOM 3554 C CA . THR A 1 496 ? -107.441 -1.078 58.285 1.00 48.00 496 THR A CA 1
ATOM 3555 C C . THR A 1 496 ? -106.992 -1.463 59.701 1.00 48.00 496 THR A C 1
ATOM 3557 O O . THR A 1 496 ? -105.802 -1.715 59.886 1.00 48.00 496 THR A O 1
ATOM 3560 N N . PRO A 1 497 ? -107.899 -1.506 60.700 1.00 47.59 497 PRO A N 1
ATOM 3561 C CA . PRO A 1 497 ? -107.559 -1.926 62.060 1.00 47.59 497 PRO A CA 1
ATOM 3562 C C . PRO A 1 497 ? -107.447 -3.458 62.166 1.00 47.59 497 PRO A C 1
ATOM 3564 O O . PRO A 1 497 ? -108.251 -4.164 61.561 1.00 47.59 497 PRO A O 1
ATOM 3567 N N . CYS A 1 498 ? -106.489 -3.976 62.946 1.00 51.34 498 CYS A N 1
ATOM 3568 C CA . CYS A 1 498 ? -106.371 -5.420 63.212 1.00 51.34 498 CYS A CA 1
ATOM 3569 C C . CYS A 1 498 ? -107.445 -5.838 64.253 1.00 51.34 498 CYS A C 1
ATOM 3571 O O . CYS A 1 498 ? -107.574 -5.187 65.295 1.00 51.34 498 CYS A O 1
ATOM 3573 N N . GLU A 1 499 ? -108.229 -6.897 63.994 1.00 42.88 499 GLU A N 1
ATOM 3574 C CA . GLU A 1 499 ? -109.399 -7.258 64.826 1.00 42.88 499 GLU A CA 1
ATOM 3575 C C . GLU A 1 499 ? -109.216 -8.558 65.646 1.00 42.88 499 GLU A C 1
ATOM 3577 O O . GLU A 1 499 ? -109.925 -8.738 66.639 1.00 42.88 499 GLU A O 1
ATOM 3582 N N . SER A 1 500 ? -108.278 -9.466 65.309 1.00 45.78 500 SER A N 1
ATOM 3583 C CA . SER A 1 500 ? -108.025 -10.682 66.120 1.00 45.78 500 SER A CA 1
ATOM 3584 C C . SER A 1 500 ? -106.676 -11.386 65.866 1.00 45.78 500 SER A C 1
ATOM 3586 O O . SER A 1 500 ? -105.954 -11.067 64.929 1.00 45.78 500 SER A O 1
ATOM 3588 N N . ILE A 1 501 ? -106.373 -12.421 66.669 1.00 41.72 501 ILE A N 1
ATOM 3589 C CA . ILE A 1 501 ? -105.167 -13.278 66.576 1.00 41.72 501 ILE A CA 1
ATOM 3590 C C . ILE A 1 501 ? -104.997 -13.990 65.216 1.00 41.72 501 ILE A C 1
ATOM 3592 O O . ILE A 1 501 ? -103.919 -14.496 64.921 1.00 41.72 501 ILE A O 1
ATOM 3596 N N . GLY A 1 502 ? -106.046 -14.048 64.387 1.00 47.06 502 GLY A N 1
ATOM 3597 C CA . GLY A 1 502 ? -105.989 -14.629 63.041 1.00 47.06 502 GLY A CA 1
ATOM 3598 C C . GLY A 1 502 ? -105.235 -13.778 62.012 1.00 47.06 502 GLY A C 1
ATOM 3599 O O . GLY A 1 502 ? -104.946 -14.282 60.933 1.00 47.06 502 GLY A O 1
ATOM 3600 N N . ASP A 1 503 ? -104.888 -12.531 62.351 1.00 48.59 503 ASP A N 1
ATOM 3601 C CA . ASP A 1 503 ? -104.202 -11.572 61.470 1.00 48.59 503 ASP A CA 1
ATOM 3602 C C . ASP A 1 503 ? -102.658 -11.587 61.641 1.00 48.59 503 ASP A C 1
ATOM 3604 O O . ASP A 1 503 ? -101.964 -10.652 61.238 1.00 48.59 503 ASP A O 1
ATOM 3608 N N . ALA A 1 504 ? -102.110 -12.645 62.257 1.00 48.81 504 ALA A N 1
ATOM 3609 C CA . ALA A 1 504 ? -100.720 -12.754 62.732 1.00 48.81 504 ALA A CA 1
ATOM 3610 C C . ALA A 1 504 ? -99.624 -12.679 61.649 1.00 48.81 504 ALA A C 1
ATOM 3612 O O . ALA A 1 504 ? -98.462 -12.445 61.981 1.00 48.81 504 ALA A O 1
ATOM 3613 N N . ASP A 1 505 ? -99.971 -12.838 60.371 1.00 44.19 505 ASP A N 1
ATOM 3614 C CA . ASP A 1 505 ? -98.991 -12.830 59.278 1.00 44.19 505 ASP A CA 1
ATOM 3615 C C . ASP A 1 505 ? -98.501 -11.413 58.909 1.00 44.19 505 ASP A C 1
ATOM 3617 O O . ASP A 1 505 ? -97.547 -11.282 58.146 1.00 44.19 505 ASP A O 1
ATOM 3621 N N . TRP A 1 506 ? -99.130 -10.342 59.423 1.00 43.31 506 TRP A N 1
ATOM 3622 C CA . TRP A 1 506 ? -98.785 -8.964 59.026 1.00 43.31 506 TRP A CA 1
ATOM 3623 C C . TRP A 1 506 ? -98.991 -7.862 60.094 1.00 43.31 506 TRP A C 1
ATOM 3625 O O . TRP A 1 506 ? -98.702 -6.698 59.810 1.00 43.31 506 TRP A O 1
ATOM 3635 N N . CYS A 1 507 ? -99.442 -8.178 61.320 1.00 44.59 507 CYS A N 1
ATOM 3636 C CA . CYS A 1 507 ? -99.562 -7.210 62.432 1.00 44.59 507 CYS A CA 1
ATOM 3637 C C . CYS A 1 507 ? -98.716 -7.626 63.666 1.00 44.59 507 CYS A C 1
ATOM 3639 O O . CYS A 1 507 ? -98.813 -8.758 64.134 1.00 44.59 507 CYS A O 1
ATOM 3641 N N . ASN A 1 508 ? -97.974 -6.682 64.272 1.00 48.50 508 ASN A N 1
ATOM 3642 C CA . ASN A 1 508 ? -97.289 -6.856 65.567 1.00 48.50 508 ASN A CA 1
ATOM 3643 C C . ASN A 1 508 ? -98.240 -6.486 66.726 1.00 48.50 508 ASN A C 1
ATOM 3645 O O . ASN A 1 508 ? -98.234 -5.343 67.184 1.00 48.50 508 ASN A O 1
ATOM 3649 N N . VAL A 1 509 ? -99.079 -7.411 67.204 1.00 45.91 509 VAL A N 1
ATOM 3650 C CA . VAL A 1 509 ? -99.997 -7.123 68.328 1.00 45.91 509 VAL A CA 1
ATOM 3651 C C . VAL A 1 509 ? -99.499 -7.788 69.618 1.00 45.91 509 VAL A C 1
ATOM 3653 O O . VAL A 1 509 ? -99.536 -9.017 69.69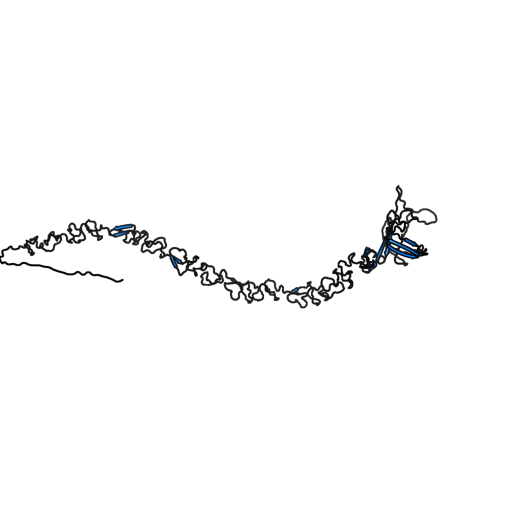4 1.00 45.91 509 VAL A O 1
ATOM 3656 N N . PRO A 1 510 ? -99.085 -7.038 70.660 1.00 46.53 510 PRO A N 1
ATOM 3657 C CA . PRO A 1 510 ? -98.843 -7.626 71.973 1.00 46.53 510 PRO A CA 1
ATOM 3658 C C . PRO A 1 510 ? -100.168 -8.134 72.561 1.00 46.53 510 PRO A C 1
ATOM 3660 O O . PRO A 1 510 ? -101.114 -7.374 72.772 1.00 46.53 510 PRO A O 1
ATOM 3663 N N . GLN A 1 511 ? -100.255 -9.441 72.800 1.00 46.88 511 GLN A N 1
ATOM 3664 C CA . GLN A 1 511 ? -101.443 -10.099 73.338 1.00 46.88 511 GLN A CA 1
ATOM 3665 C C . GLN A 1 511 ? -101.309 -10.271 74.846 1.00 46.88 511 GLN A C 1
ATOM 3667 O O . GLN A 1 511 ? -100.375 -10.911 75.327 1.00 46.88 511 GLN A O 1
ATOM 3672 N N . LYS A 1 512 ? -102.284 -9.743 75.591 1.00 48.28 512 LYS A N 1
ATOM 3673 C CA . LYS A 1 512 ? -102.398 -9.928 77.037 1.00 48.28 512 LYS A CA 1
ATOM 3674 C C . LYS A 1 512 ? -103.423 -11.016 77.341 1.00 48.28 512 LYS A C 1
ATOM 3676 O O . LYS A 1 512 ? -104.614 -10.830 77.108 1.00 48.28 512 LYS A O 1
ATOM 3681 N N . THR A 1 513 ? -102.972 -12.137 77.894 1.00 50.06 513 THR A N 1
ATOM 3682 C CA . THR A 1 513 ? -103.833 -13.276 78.236 1.00 50.06 513 THR A CA 1
ATOM 3683 C C . THR A 1 513 ? -103.789 -13.530 79.736 1.00 50.06 513 THR A C 1
ATOM 3685 O O . THR A 1 513 ? -102.715 -13.675 80.307 1.00 50.06 513 THR A O 1
ATOM 3688 N N . VAL A 1 514 ? -104.942 -13.606 80.403 1.00 52.75 514 VAL A N 1
ATOM 3689 C CA . VAL A 1 514 ? -104.991 -14.009 81.818 1.00 52.75 514 VAL A CA 1
ATOM 3690 C C . VAL A 1 514 ? -104.816 -15.523 81.896 1.00 52.75 514 VAL A C 1
ATOM 3692 O O . VAL A 1 514 ? -105.595 -16.267 81.302 1.00 52.75 514 VAL A O 1
ATOM 3695 N N . ILE A 1 515 ? -103.803 -15.978 82.627 1.00 54.47 515 ILE A N 1
ATOM 3696 C CA . ILE A 1 515 ? -103.465 -17.397 82.787 1.00 54.47 515 ILE A CA 1
ATOM 3697 C C . ILE A 1 515 ? -103.378 -17.733 84.272 1.00 54.47 515 ILE A C 1
ATOM 3699 O O . ILE A 1 515 ? -102.338 -18.094 84.799 1.00 54.47 515 ILE A O 1
ATOM 3703 N N . GLY A 1 516 ? -104.507 -17.608 84.965 1.00 55.56 516 GLY A N 1
ATOM 3704 C CA . GLY A 1 516 ? -104.611 -17.938 86.383 1.00 55.56 516 GLY A CA 1
ATOM 3705 C C . GLY A 1 516 ? -105.499 -16.962 87.140 1.00 55.56 516 GLY A C 1
ATOM 3706 O O . GLY A 1 516 ? -106.171 -16.120 86.551 1.00 55.56 516 GLY A O 1
ATOM 3707 N N . LEU A 1 517 ? -105.527 -17.099 88.467 1.00 51.84 517 LEU A N 1
ATOM 3708 C CA . LEU A 1 517 ? -106.267 -16.176 89.335 1.00 51.84 517 LEU A CA 1
ATOM 3709 C C . LEU A 1 517 ? -105.526 -14.845 89.548 1.00 51.84 517 LEU A C 1
ATOM 3711 O O . LEU A 1 517 ? -106.171 -13.867 89.918 1.00 51.84 517 LEU A O 1
ATOM 3715 N N . THR A 1 518 ? -104.209 -14.810 89.318 1.00 50.50 518 THR A N 1
ATOM 3716 C CA . THR A 1 518 ? -103.354 -13.627 89.523 1.00 50.50 518 THR A CA 1
ATOM 3717 C C . THR A 1 518 ? -102.289 -13.444 88.419 1.00 50.50 518 THR A C 1
ATOM 3719 O O . THR A 1 518 ? -101.921 -12.318 88.096 1.00 50.50 518 THR A O 1
ATOM 3722 N N . GLU A 1 519 ? -101.885 -14.517 87.726 1.00 48.03 519 GLU A N 1
ATOM 3723 C CA . GLU A 1 519 ? -100.923 -14.470 86.612 1.00 48.03 519 GLU A CA 1
ATOM 3724 C C . GLU A 1 519 ? -101.516 -14.056 85.255 1.00 48.03 519 GLU A C 1
ATOM 3726 O O . GLU A 1 519 ? -102.625 -14.434 84.855 1.00 48.03 519 GLU A O 1
ATOM 3731 N N . GLN A 1 520 ? -100.722 -13.294 84.509 1.00 51.00 520 GLN A N 1
ATOM 3732 C CA . GLN A 1 520 ? -101.008 -12.802 83.169 1.00 51.00 520 GLN A CA 1
ATOM 3733 C C . GLN A 1 520 ? -99.792 -13.051 82.261 1.00 51.00 520 GLN A C 1
ATOM 3735 O O . GLN A 1 520 ? -98.647 -12.944 82.695 1.00 51.00 520 GLN A O 1
ATOM 3740 N N . ARG A 1 521 ? -100.054 -13.388 80.994 1.00 49.75 521 ARG A N 1
ATOM 3741 C CA . ARG A 1 521 ? -99.063 -13.555 79.927 1.00 49.75 521 ARG A CA 1
ATOM 3742 C C . ARG A 1 521 ? -99.126 -12.382 78.968 1.00 49.75 521 ARG A C 1
ATOM 3744 O O . ARG A 1 521 ? -100.224 -12.033 78.530 1.00 49.75 521 ARG A O 1
ATOM 3751 N N . VAL A 1 522 ? -97.982 -11.818 78.612 1.00 50.50 522 VAL A N 1
ATOM 3752 C CA . VAL A 1 522 ? -97.854 -10.851 77.520 1.00 50.50 522 VAL A CA 1
ATOM 3753 C C . VAL A 1 522 ? -96.933 -11.454 76.474 1.00 50.50 522 VAL A C 1
ATOM 3755 O O . VAL A 1 522 ? -95.768 -11.705 76.763 1.00 50.50 522 VAL A O 1
ATOM 3758 N N . THR A 1 523 ? -97.452 -11.682 75.272 1.00 48.03 523 THR A N 1
ATOM 3759 C CA . THR A 1 523 ? -96.681 -12.266 74.167 1.00 48.03 523 THR A CA 1
ATOM 3760 C C . THR A 1 523 ? -96.724 -11.329 72.965 1.00 48.03 523 THR A C 1
ATOM 3762 O O . THR A 1 523 ? -97.802 -10.861 72.596 1.00 48.03 523 THR A O 1
ATOM 3765 N N . ALA A 1 524 ? -95.573 -11.070 72.345 1.00 48.03 524 ALA A N 1
ATOM 3766 C CA . ALA A 1 524 ? -95.472 -10.381 71.063 1.00 48.03 524 ALA A CA 1
ATOM 3767 C C . ALA A 1 524 ? -94.786 -11.279 70.030 1.00 48.03 524 ALA A C 1
ATOM 3769 O O . ALA A 1 524 ? -93.836 -12.009 70.328 1.00 48.03 524 ALA A O 1
ATOM 3770 N N . THR A 1 525 ? -95.278 -11.206 68.799 1.00 47.19 525 THR A N 1
ATOM 3771 C CA . THR A 1 525 ? -94.803 -12.006 67.672 1.00 47.19 525 THR A CA 1
ATOM 3772 C C . THR A 1 525 ? -94.517 -11.117 66.472 1.00 47.19 525 THR A C 1
ATOM 3774 O O . THR A 1 525 ? -95.300 -10.206 66.198 1.00 47.19 525 THR A O 1
ATOM 3777 N N . HIS A 1 526 ? -93.450 -11.421 65.736 1.00 43.09 526 HIS A N 1
ATOM 3778 C CA . HIS A 1 526 ? -93.133 -10.810 64.448 1.00 43.09 526 HIS A CA 1
ATOM 3779 C C . HIS A 1 526 ? -92.955 -11.917 63.404 1.00 43.09 526 HIS A C 1
ATOM 3781 O O . HIS A 1 526 ? -92.190 -12.851 63.630 1.00 43.09 526 HIS A O 1
ATOM 3787 N N . ASN A 1 527 ? -93.699 -11.854 62.293 1.00 44.31 527 ASN A N 1
ATOM 3788 C CA . ASN A 1 527 ? -93.696 -12.871 61.226 1.00 44.31 527 ASN A CA 1
ATOM 3789 C C . ASN A 1 527 ? -93.862 -14.316 61.748 1.00 44.31 527 ASN A C 1
ATOM 3791 O O . ASN A 1 527 ? -93.180 -15.239 61.309 1.00 44.31 527 ASN A O 1
ATOM 3795 N N . GLY A 1 528 ? -94.743 -14.505 62.736 1.00 44.00 528 GLY A N 1
ATOM 3796 C CA . GLY A 1 528 ? -95.013 -15.810 63.352 1.00 44.00 528 GLY A CA 1
ATOM 3797 C C . GLY A 1 528 ? -93.979 -16.295 64.380 1.00 44.00 528 GLY A C 1
ATOM 3798 O O . GLY A 1 528 ? -94.199 -17.338 64.995 1.00 44.00 528 GLY A O 1
ATOM 3799 N N . ILE A 1 529 ? -92.892 -15.552 64.618 1.00 46.22 529 ILE A N 1
ATOM 3800 C CA . ILE A 1 529 ? -91.869 -15.871 65.626 1.00 46.22 529 ILE A CA 1
ATOM 3801 C C . ILE A 1 529 ? -92.168 -15.100 66.912 1.00 46.22 529 ILE A C 1
ATOM 3803 O O . ILE A 1 529 ? -92.433 -13.898 66.872 1.00 46.22 529 ILE A O 1
ATOM 3807 N N . ILE A 1 530 ? -92.131 -15.784 68.059 1.00 48.62 530 ILE A N 1
ATOM 3808 C CA . ILE A 1 530 ? -92.222 -15.142 69.376 1.00 48.62 530 ILE A CA 1
ATOM 3809 C C . ILE A 1 530 ? -90.930 -14.366 69.605 1.00 48.62 530 ILE A C 1
ATOM 3811 O O . ILE A 1 530 ? -89.870 -14.961 69.765 1.00 48.62 530 ILE A O 1
ATOM 3815 N N . ILE A 1 531 ? -91.043 -13.044 69.631 1.00 44.03 531 ILE A N 1
ATOM 3816 C CA . ILE A 1 531 ? -89.927 -12.138 69.926 1.00 44.03 531 ILE A CA 1
ATOM 3817 C C . ILE A 1 531 ? -89.945 -11.676 71.387 1.00 44.03 531 ILE A C 1
ATOM 3819 O O . ILE A 1 531 ? -88.955 -11.156 71.886 1.00 44.03 531 ILE A O 1
ATOM 3823 N N . TYR A 1 532 ? -91.072 -11.863 72.081 1.00 45.31 532 TYR A N 1
ATOM 3824 C CA . TYR A 1 532 ? -91.222 -11.540 73.494 1.00 45.31 532 TYR A CA 1
ATOM 3825 C C . TYR A 1 532 ? -92.331 -12.384 74.125 1.00 45.31 532 TYR A C 1
ATOM 3827 O O . TYR A 1 532 ? -93.428 -12.482 73.570 1.00 45.31 532 TYR A O 1
ATOM 3835 N N . ASP A 1 533 ? -92.061 -12.976 75.288 1.00 49.00 533 ASP A N 1
ATOM 3836 C CA . ASP A 1 533 ? -93.034 -13.765 76.041 1.00 49.00 533 ASP A CA 1
ATOM 3837 C C . ASP A 1 533 ? -92.789 -13.672 77.550 1.00 49.00 533 ASP A C 1
ATOM 3839 O O . ASP A 1 533 ? -91.823 -14.223 78.074 1.00 49.00 533 ASP A O 1
ATOM 3843 N N . PHE A 1 534 ? -93.676 -12.974 78.255 1.00 46.72 534 PHE A N 1
ATOM 3844 C CA . PHE A 1 534 ? -93.613 -12.788 79.703 1.00 46.72 534 PHE A CA 1
ATOM 3845 C C . PHE A 1 534 ? -94.815 -13.426 80.389 1.00 46.72 534 PHE A C 1
ATOM 3847 O O . PHE A 1 534 ? -95.943 -13.226 79.949 1.00 46.72 534 PHE A O 1
ATOM 3854 N N . VAL A 1 535 ? -94.590 -14.130 81.501 1.00 46.19 535 VAL A N 1
ATOM 3855 C CA . VAL A 1 535 ? -95.624 -14.722 82.363 1.00 46.19 535 VAL A CA 1
ATOM 3856 C C . VAL A 1 535 ? -95.366 -14.292 83.808 1.00 46.19 535 VAL A C 1
ATOM 3858 O O . VAL A 1 535 ? -94.303 -14.590 84.346 1.00 46.19 535 VAL A O 1
ATOM 3861 N N . GLY A 1 536 ? -96.324 -13.612 84.445 1.00 51.81 536 GLY A N 1
ATOM 3862 C CA . GLY A 1 536 ? -96.184 -13.192 85.843 1.00 51.81 536 GLY A CA 1
ATOM 3863 C C . GLY A 1 536 ? -97.436 -12.566 86.463 1.00 51.81 536 GLY A C 1
ATOM 3864 O O . GLY A 1 536 ? -98.422 -12.289 85.782 1.00 51.81 536 GLY A O 1
ATOM 3865 N N . ASP A 1 537 ? -97.405 -12.368 87.782 1.00 49.59 537 ASP A N 1
ATOM 3866 C CA . ASP A 1 537 ? -98.513 -11.839 88.588 1.00 49.59 537 ASP A CA 1
ATOM 3867 C C . ASP A 1 537 ? -98.672 -10.317 88.389 1.00 49.59 537 ASP A C 1
ATOM 3869 O O . ASP A 1 537 ? -97.851 -9.522 88.851 1.00 49.59 537 ASP A O 1
ATOM 3873 N N . LEU A 1 538 ? -99.717 -9.897 87.669 1.00 45.50 538 LEU A N 1
ATOM 3874 C CA . LEU A 1 538 ? -100.030 -8.484 87.424 1.00 45.50 538 LEU A CA 1
ATOM 3875 C C . LEU A 1 538 ? -101.144 -8.050 88.395 1.00 45.50 538 LEU A C 1
ATOM 3877 O O . LEU A 1 538 ? -102.326 -8.018 88.047 1.00 45.50 538 LEU A O 1
ATOM 3881 N N . ASN A 1 539 ? -100.773 -7.759 89.646 1.00 39.47 539 ASN A N 1
ATOM 3882 C CA . ASN A 1 539 ? -101.711 -7.433 90.727 1.00 39.47 539 ASN A CA 1
ATOM 3883 C C . ASN A 1 539 ? -102.433 -6.079 90.523 1.00 39.47 539 ASN A C 1
ATOM 3885 O O . ASN A 1 539 ? -101.842 -5.085 90.122 1.00 39.47 539 ASN A O 1
ATOM 3889 N N . SER A 1 540 ? -103.710 -6.023 90.914 1.00 39.03 540 SER A N 1
ATOM 3890 C CA . SER A 1 540 ? -104.625 -4.862 90.953 1.00 39.03 540 SER A CA 1
ATOM 3891 C C . SER A 1 540 ? -104.168 -3.614 91.740 1.00 39.03 540 SER A C 1
ATOM 3893 O O . SER A 1 540 ? -104.891 -2.624 91.772 1.00 39.03 540 SER A O 1
ATOM 3895 N N . SER A 1 541 ? -102.990 -3.636 92.368 1.00 39.59 541 SER A N 1
ATOM 3896 C CA . SER A 1 541 ? -102.316 -2.462 92.948 1.00 39.59 541 SER A CA 1
ATOM 3897 C C . SER A 1 541 ? -101.390 -1.737 91.958 1.00 39.59 541 SER A C 1
ATOM 3899 O O . SER A 1 541 ? -100.842 -0.690 92.292 1.00 39.59 541 SER A O 1
ATOM 3901 N N . LEU A 1 542 ? -101.258 -2.251 90.729 1.00 41.91 542 LEU A N 1
ATOM 3902 C CA . LEU A 1 542 ? -100.610 -1.617 89.572 1.00 41.91 542 LEU A CA 1
ATOM 3903 C C . LEU A 1 542 ? -101.375 -0.381 89.050 1.00 41.91 542 LEU A C 1
ATOM 3905 O O . LEU A 1 542 ? -101.349 -0.118 87.863 1.00 41.91 542 LEU A O 1
ATOM 3909 N N . ASP A 1 543 ? -102.100 0.358 89.889 1.00 39.56 543 ASP A N 1
ATOM 3910 C CA . ASP A 1 543 ? -102.758 1.625 89.512 1.00 39.56 543 ASP A CA 1
ATOM 3911 C C . ASP A 1 543 ? -102.496 2.739 90.545 1.00 39.56 543 ASP A C 1
ATOM 3913 O O . ASP A 1 543 ? -102.935 3.871 90.373 1.00 39.56 543 ASP A O 1
ATOM 3917 N N . SER A 1 544 ? -101.769 2.452 91.637 1.00 32.94 544 SER A N 1
ATOM 3918 C CA . SER A 1 544 ? -101.520 3.440 92.700 1.00 32.94 544 SER A CA 1
ATOM 3919 C C . SER A 1 544 ? -100.068 3.604 93.142 1.00 32.94 544 SER A C 1
ATOM 3921 O O . SER A 1 544 ? -99.824 4.499 93.933 1.00 32.94 544 SER A O 1
ATOM 3923 N N . ASP A 1 545 ? -99.120 2.819 92.624 1.00 33.69 545 ASP A N 1
ATOM 3924 C CA . ASP A 1 545 ? -97.673 3.040 92.796 1.00 33.69 545 ASP A CA 1
ATOM 3925 C C . ASP A 1 545 ? -96.919 2.526 91.550 1.00 33.69 545 ASP A C 1
ATOM 3927 O O . ASP A 1 545 ? -96.136 1.577 91.598 1.00 33.69 545 ASP A O 1
ATOM 3931 N N . TRP A 1 546 ? -97.213 3.138 90.396 1.00 28.31 546 TRP A N 1
ATOM 3932 C CA . TRP A 1 546 ? -96.411 3.009 89.174 1.00 28.31 546 TRP A CA 1
ATOM 3933 C C . TRP A 1 546 ? -95.043 3.660 89.399 1.00 28.31 546 TRP A C 1
ATOM 3935 O O . TRP A 1 546 ? -94.929 4.884 89.418 1.00 28.31 546 TRP A O 1
ATOM 3945 N N . THR A 1 547 ? -93.998 2.853 89.562 1.00 29.55 547 THR A N 1
ATOM 3946 C CA . THR A 1 547 ? -92.613 3.334 89.643 1.00 29.55 547 THR A CA 1
ATOM 3947 C C . THR A 1 547 ? -91.828 2.821 88.443 1.00 29.55 547 THR A C 1
ATOM 3949 O O . THR A 1 547 ? -91.284 1.719 88.471 1.00 29.55 547 THR A O 1
ATOM 3952 N N . GLY A 1 548 ? -91.801 3.632 87.384 1.00 28.86 548 GLY A N 1
ATOM 3953 C CA . GLY A 1 548 ? -90.931 3.484 86.219 1.00 28.86 548 GLY A CA 1
ATOM 3954 C C . GLY A 1 548 ? -90.196 4.802 85.953 1.00 28.86 548 GLY A C 1
ATOM 3955 O O . GLY A 1 548 ? -90.795 5.872 86.059 1.00 28.86 548 GLY A O 1
ATOM 3956 N N . GLY A 1 549 ? -88.889 4.719 85.691 1.00 32.81 549 GLY A N 1
ATOM 3957 C CA . GLY A 1 549 ? -87.996 5.850 85.411 1.00 32.81 549 GLY A CA 1
ATOM 3958 C C . GLY A 1 549 ? -87.872 6.162 83.914 1.00 32.81 549 GLY A C 1
ATOM 3959 O O . GLY A 1 549 ? -88.173 5.324 83.069 1.00 32.81 549 GLY A O 1
ATOM 3960 N N . VAL A 1 550 ? -87.439 7.386 83.604 1.00 29.66 550 VAL A N 1
ATOM 3961 C CA . VAL A 1 550 ? -87.331 7.959 82.250 1.00 29.66 550 VAL A CA 1
ATOM 3962 C C . VAL A 1 550 ? -85.948 7.695 81.643 1.00 29.66 550 VAL A C 1
ATOM 3964 O O . VAL A 1 550 ? -84.941 7.896 82.316 1.00 29.66 550 VAL A O 1
ATOM 3967 N N . LEU A 1 551 ? -85.910 7.353 80.349 1.00 30.02 551 LEU A N 1
ATOM 3968 C CA . LEU A 1 551 ? -84.766 7.616 79.469 1.00 30.02 551 LEU A CA 1
ATOM 3969 C C . LEU A 1 551 ? -84.856 9.065 78.978 1.00 30.02 551 LEU A C 1
ATOM 3971 O O . LEU A 1 551 ? -85.846 9.455 78.353 1.00 30.02 551 LEU A O 1
ATOM 3975 N N . ALA A 1 552 ? -83.833 9.874 79.247 1.00 30.14 552 ALA A N 1
ATOM 3976 C CA . ALA A 1 552 ? -83.671 11.137 78.545 1.00 30.14 552 ALA A CA 1
ATOM 3977 C C . ALA A 1 552 ? -83.345 10.827 77.070 1.00 30.14 552 ALA A C 1
ATOM 3979 O O . ALA A 1 552 ? -82.421 10.074 76.798 1.00 30.14 552 ALA A O 1
ATOM 3980 N N . ASN A 1 553 ? -84.099 11.424 76.141 1.00 33.56 553 ASN A N 1
ATOM 3981 C CA . ASN A 1 553 ? -83.872 11.421 74.684 1.00 33.56 553 ASN A CA 1
ATOM 3982 C C . ASN A 1 553 ? -84.336 10.207 73.848 1.00 33.56 553 ASN A C 1
ATOM 3984 O O . ASN A 1 553 ? -83.669 9.832 72.889 1.00 33.56 553 ASN A O 1
ATOM 3988 N N . SER A 1 554 ? -85.555 9.693 74.054 1.00 27.83 554 SER A N 1
ATOM 3989 C CA . SER A 1 554 ? -86.292 9.081 72.928 1.00 27.83 554 SER A CA 1
ATOM 3990 C C . SER A 1 554 ? -87.817 9.259 73.006 1.00 27.83 554 SER A C 1
ATOM 3992 O O . SER A 1 554 ? -88.503 8.643 73.810 1.00 27.83 554 SER A O 1
ATOM 3994 N N . VAL A 1 555 ? -88.309 10.165 72.152 1.00 28.02 555 VAL A N 1
ATOM 3995 C CA . VAL A 1 555 ? -89.595 10.269 71.423 1.00 28.02 555 VAL A CA 1
ATOM 3996 C C . VAL A 1 555 ? -89.856 11.762 71.215 1.00 28.02 555 VAL A C 1
ATOM 3998 O O . VAL A 1 555 ? -90.103 12.516 72.154 1.00 28.02 555 VAL A O 1
ATOM 4001 N N . GLU A 1 556 ? -89.794 12.189 69.957 1.00 29.75 556 GLU A N 1
ATOM 4002 C CA . GLU A 1 556 ? -90.214 13.519 69.533 1.00 29.75 556 GLU A CA 1
ATOM 4003 C C . GLU A 1 556 ? -91.752 13.571 69.533 1.00 29.75 556 GLU A C 1
ATOM 4005 O O . GLU A 1 556 ? -92.418 12.995 68.673 1.00 29.75 556 GLU A O 1
ATOM 4010 N N . LEU A 1 557 ? -92.334 14.247 70.526 1.00 28.58 557 LEU A N 1
ATOM 4011 C CA . LEU A 1 557 ? -93.688 14.785 70.428 1.00 28.58 557 LEU A CA 1
ATOM 4012 C C . LEU A 1 557 ? -93.595 16.072 69.604 1.00 28.58 557 LEU A C 1
ATOM 4014 O O . LEU A 1 557 ? -93.165 17.103 70.118 1.00 28.58 557 LEU A O 1
ATOM 4018 N N . VAL A 1 558 ? -93.995 16.036 68.333 1.00 28.28 558 VAL A N 1
ATOM 4019 C CA . VAL A 1 558 ? -94.143 17.267 67.546 1.00 28.28 558 VAL A CA 1
ATOM 4020 C C . VAL A 1 558 ? -95.437 17.963 67.972 1.00 28.28 558 VAL A C 1
ATOM 4022 O O . VAL A 1 558 ? -96.487 17.805 67.355 1.00 28.28 558 VAL A O 1
ATOM 4025 N N . ASP A 1 559 ? -95.356 18.740 69.050 1.00 29.77 559 ASP A N 1
ATOM 4026 C CA . ASP A 1 559 ? -96.253 19.870 69.283 1.00 29.77 559 ASP A CA 1
ATOM 4027 C C . ASP A 1 559 ? -95.569 21.124 68.717 1.00 29.77 559 ASP A C 1
ATOM 4029 O O . ASP A 1 559 ? -94.584 21.628 69.262 1.00 29.77 559 ASP A O 1
ATOM 4033 N N . LEU A 1 560 ? -96.028 21.612 67.560 1.00 30.66 560 LEU A N 1
ATOM 4034 C CA . LEU A 1 560 ? -95.487 22.828 66.947 1.00 30.66 560 LEU A CA 1
ATOM 4035 C C . LEU A 1 560 ? -96.051 24.071 67.643 1.00 30.66 560 LEU A C 1
ATOM 4037 O O . LEU A 1 560 ? -96.874 24.794 67.087 1.00 30.66 560 LEU A O 1
ATOM 4041 N N . CYS A 1 561 ? -95.534 24.355 68.837 1.00 25.17 561 CYS A N 1
ATOM 4042 C CA . CYS A 1 561 ? -95.575 25.673 69.472 1.00 25.17 561 CYS A CA 1
ATOM 4043 C C . CYS A 1 561 ? -94.180 26.041 70.036 1.00 25.17 561 CYS A C 1
ATOM 4045 O O . CYS A 1 561 ? -93.935 26.040 71.233 1.00 25.17 561 CYS A O 1
ATOM 4047 N N . THR A 1 562 ? -93.261 26.326 69.106 1.00 28.61 562 THR A N 1
ATOM 4048 C CA . THR A 1 562 ? -91.949 27.025 69.169 1.00 28.61 562 THR A CA 1
ATOM 4049 C C . THR A 1 562 ? -91.368 27.565 70.502 1.00 28.61 562 THR A C 1
ATOM 4051 O O . THR A 1 562 ? -91.986 28.426 71.124 1.00 28.61 562 THR A O 1
ATOM 4054 N N . ALA A 1 563 ? -90.077 27.259 70.766 1.00 30.45 563 ALA A N 1
ATOM 4055 C CA . ALA A 1 563 ? -88.893 28.172 70.791 1.00 30.45 563 ALA A CA 1
ATOM 4056 C C . ALA A 1 563 ? -87.827 27.872 71.900 1.00 30.45 563 ALA A C 1
ATOM 4058 O O . ALA A 1 563 ? -88.104 27.917 73.090 1.00 30.45 563 ALA A O 1
ATOM 4059 N N . ASN A 1 564 ? -86.595 27.621 71.436 1.00 29.42 564 ASN A N 1
ATOM 4060 C CA . ASN A 1 564 ? -85.279 27.250 72.034 1.00 29.42 564 ASN A CA 1
ATOM 4061 C C . ASN A 1 564 ? -84.676 28.210 73.131 1.00 29.42 564 ASN A C 1
ATOM 4063 O O . ASN A 1 564 ? -85.145 29.346 73.201 1.00 29.42 564 ASN A O 1
ATOM 4067 N N . PRO A 1 565 ? -83.474 27.978 73.749 1.00 45.72 565 PRO A N 1
ATOM 4068 C CA . PRO A 1 565 ? -82.984 26.952 74.718 1.00 45.72 565 PRO A CA 1
ATOM 4069 C C . PRO A 1 565 ? -82.329 27.529 76.026 1.00 45.72 565 PRO A C 1
ATOM 4071 O O . PRO A 1 565 ? -82.039 28.724 76.086 1.00 45.72 565 PRO A O 1
ATOM 4074 N N . SER A 1 566 ? -81.970 26.672 77.017 1.00 28.20 566 SER A N 1
ATOM 4075 C CA . SER A 1 566 ? -80.630 26.563 77.706 1.00 28.20 566 SER A CA 1
ATOM 4076 C C . SER A 1 566 ? -80.628 26.218 79.233 1.00 28.20 566 SER A C 1
ATOM 4078 O O . SER A 1 566 ? -80.877 27.088 80.060 1.00 28.20 566 SER A O 1
ATOM 4080 N N . ALA A 1 567 ? -80.205 24.978 79.559 1.00 25.89 567 ALA A N 1
ATOM 4081 C CA . ALA A 1 567 ? -79.166 24.536 80.536 1.00 25.89 567 ALA A CA 1
ATOM 4082 C C . ALA A 1 567 ? -79.334 24.500 82.108 1.00 25.89 567 ALA A C 1
ATOM 4084 O O . ALA A 1 567 ? -79.231 25.531 82.764 1.00 25.89 567 ALA A O 1
ATOM 4085 N N . ILE A 1 568 ? -79.351 23.243 82.644 1.00 28.59 568 ILE A N 1
ATOM 4086 C CA . ILE A 1 568 ? -78.752 22.579 83.872 1.00 28.59 568 ILE A CA 1
ATOM 4087 C C . ILE A 1 568 ? -79.100 23.026 85.330 1.00 28.59 568 ILE A C 1
ATOM 4089 O O . ILE A 1 568 ? -79.364 24.211 85.518 1.00 28.59 568 ILE A O 1
ATOM 4093 N N . PRO A 1 569 ? -78.939 22.199 86.419 1.00 33.19 569 PRO A N 1
ATOM 4094 C CA . PRO A 1 569 ? -78.834 20.720 86.629 1.00 33.19 569 PRO A CA 1
ATOM 4095 C C . PRO A 1 569 ? -79.755 20.103 87.747 1.00 33.19 569 PRO A C 1
ATOM 4097 O O . PRO A 1 569 ? -80.440 20.822 88.468 1.00 33.19 569 PRO A O 1
ATOM 4100 N N . GLU A 1 570 ? -79.703 18.760 87.870 1.00 25.20 570 GLU A N 1
ATOM 4101 C CA . GLU A 1 570 ? -80.359 17.767 88.781 1.00 25.20 570 GLU A CA 1
ATOM 4102 C C . GLU A 1 570 ? -80.073 17.903 90.315 1.00 25.20 570 GLU A C 1
ATOM 4104 O O . GLU A 1 570 ? -79.521 18.932 90.706 1.00 25.20 570 GLU A O 1
ATOM 4109 N N . PRO A 1 571 ? -80.240 16.883 91.216 1.00 33.97 571 PRO A N 1
ATOM 4110 C CA . PRO A 1 571 ? -81.085 15.657 91.304 1.00 33.97 571 PRO A CA 1
ATOM 4111 C C . PRO A 1 571 ? -81.799 15.530 92.689 1.00 33.97 571 PRO A C 1
ATOM 4113 O O . PRO A 1 571 ? -81.579 16.361 93.560 1.00 33.97 571 PRO A O 1
ATOM 4116 N N . GLU A 1 572 ? -82.605 14.480 92.944 1.00 26.25 572 GLU A N 1
ATOM 4117 C CA . GLU A 1 572 ? -82.527 13.699 94.209 1.00 26.25 572 GLU A CA 1
ATOM 4118 C C . GLU A 1 572 ? -83.432 12.438 94.250 1.00 26.25 572 GLU A C 1
ATOM 4120 O O . GLU A 1 572 ? -84.656 12.514 94.263 1.00 26.25 572 GLU A O 1
ATOM 4125 N N . ASN A 1 573 ? -82.749 11.293 94.391 1.00 26.05 573 ASN A N 1
ATOM 4126 C CA . ASN A 1 573 ? -83.020 10.151 95.279 1.00 26.05 573 ASN A CA 1
ATOM 4127 C C . ASN A 1 573 ? -84.271 9.260 95.112 1.00 26.05 573 ASN A C 1
ATOM 4129 O O . ASN A 1 573 ? -85.365 9.589 95.562 1.00 26.05 573 ASN A O 1
ATOM 4133 N N . GLY A 1 574 ? -84.025 8.008 94.696 1.00 29.11 574 GLY A N 1
ATOM 4134 C CA . GLY A 1 574 ? -84.861 6.860 95.071 1.00 29.11 574 GLY A CA 1
ATOM 4135 C C . GLY A 1 574 ? -84.847 5.708 94.067 1.00 29.11 574 GLY A C 1
ATOM 4136 O O . GLY A 1 574 ? -85.764 5.578 93.268 1.00 29.11 574 GLY A O 1
ATOM 4137 N N . SER A 1 575 ? -83.816 4.863 94.115 1.00 24.45 575 SER A N 1
ATOM 4138 C CA . SER A 1 575 ? -83.641 3.693 93.248 1.00 24.45 575 SER A CA 1
ATOM 4139 C C . SER A 1 575 ? -84.580 2.533 93.606 1.00 24.45 575 SER A C 1
ATOM 4141 O O . SER A 1 575 ? -84.444 1.962 94.689 1.00 24.45 575 SER A O 1
ATOM 4143 N N . HIS A 1 576 ? -85.416 2.093 92.665 1.00 29.17 576 HIS A N 1
ATOM 4144 C CA . HIS A 1 576 ? -85.935 0.722 92.620 1.00 29.17 576 HIS A CA 1
ATOM 4145 C C . HIS A 1 576 ? -86.024 0.275 91.153 1.00 29.17 576 HIS A C 1
ATOM 4147 O O . HIS A 1 576 ? -86.972 0.612 90.453 1.00 29.17 576 HIS A O 1
ATOM 4153 N N . ALA A 1 577 ? -84.997 -0.439 90.682 1.00 27.64 577 ALA A N 1
ATOM 4154 C CA . ALA A 1 577 ? -84.898 -0.961 89.321 1.00 27.64 577 ALA A CA 1
ATOM 4155 C C . ALA A 1 577 ? -85.211 -2.466 89.291 1.00 27.64 577 ALA A C 1
ATOM 4157 O O . ALA A 1 577 ? -84.732 -3.217 90.144 1.00 27.64 577 ALA A O 1
ATOM 4158 N N . ILE A 1 578 ? -85.973 -2.900 88.285 1.00 29.67 578 ILE A N 1
ATOM 4159 C CA . ILE A 1 578 ? -85.975 -4.284 87.797 1.00 29.67 578 ILE A CA 1
ATOM 4160 C C . ILE A 1 578 ? -85.383 -4.237 86.376 1.00 29.67 578 ILE A C 1
ATOM 4162 O O . ILE A 1 578 ? -85.843 -3.415 85.584 1.00 29.67 578 ILE A O 1
ATOM 4166 N N . PRO A 1 579 ? -84.374 -5.063 86.045 1.00 31.59 579 PRO A N 1
ATOM 4167 C CA . PRO A 1 579 ? -83.756 -5.074 84.719 1.00 31.59 579 PRO A CA 1
ATOM 4168 C C . PRO A 1 579 ? -84.715 -5.553 83.617 1.00 31.59 579 PRO A C 1
ATOM 4170 O O . PRO A 1 579 ? -85.385 -6.572 83.788 1.00 31.59 579 PRO A O 1
ATOM 4173 N N . GLY A 1 580 ? -84.720 -4.865 82.469 1.00 33.31 580 GLY A N 1
ATOM 4174 C CA . GLY A 1 580 ? -85.015 -5.499 81.179 1.00 33.31 580 GLY A CA 1
ATOM 4175 C C . GLY A 1 580 ? -86.293 -5.130 80.415 1.00 33.31 580 GLY A C 1
ATOM 4176 O O . GLY A 1 580 ? -86.438 -5.665 79.327 1.00 33.31 580 GLY A O 1
ATOM 4177 N N . LEU A 1 581 ? -87.197 -4.255 80.889 1.00 31.12 581 LEU A N 1
ATOM 4178 C CA . LEU A 1 581 ? -88.332 -3.731 80.085 1.00 31.12 581 LEU A CA 1
ATOM 4179 C C . LEU A 1 581 ? -88.873 -2.382 80.607 1.00 31.12 581 LEU A C 1
ATOM 4181 O O . LEU A 1 581 ? -89.080 -2.235 81.810 1.00 31.12 581 LEU A O 1
ATOM 4185 N N . THR A 1 582 ? -89.190 -1.430 79.713 1.00 31.38 582 THR A N 1
ATOM 4186 C CA . THR A 1 582 ? -89.762 -0.100 80.046 1.00 31.38 582 THR A CA 1
ATOM 4187 C C . THR A 1 582 ? -90.891 0.325 79.083 1.00 31.38 582 THR A C 1
ATOM 4189 O O . THR A 1 582 ? -90.829 0.024 77.893 1.00 31.38 582 THR A O 1
ATOM 4192 N N . TRP A 1 583 ? -91.937 1.015 79.587 1.00 29.02 583 TRP A N 1
ATOM 4193 C CA . TRP A 1 583 ? -93.059 1.592 78.804 1.00 29.02 583 TRP A CA 1
ATOM 4194 C C . TRP A 1 583 ? -93.746 2.758 79.589 1.00 29.02 583 TRP A C 1
ATOM 4196 O O . TRP A 1 583 ? -94.035 2.535 80.761 1.00 29.02 583 TRP A O 1
ATOM 4206 N N . ASP A 1 584 ? -94.009 3.943 78.977 1.00 29.41 584 ASP A N 1
ATOM 4207 C CA . ASP A 1 584 ? -95.157 4.909 79.160 1.00 29.41 584 ASP A CA 1
ATOM 4208 C C . ASP A 1 584 ? -94.829 6.427 78.897 1.00 29.41 584 ASP A C 1
ATOM 4210 O O . ASP A 1 584 ? -93.674 6.838 78.809 1.00 29.41 584 ASP A O 1
ATOM 4214 N N . LYS A 1 585 ? -95.887 7.245 78.721 1.00 27.69 585 LYS A N 1
ATOM 4215 C CA . LYS A 1 585 ? -96.053 8.648 78.274 1.00 27.69 585 LYS A CA 1
ATOM 4216 C C . LYS A 1 585 ? -95.741 9.693 79.367 1.00 27.69 585 LYS A C 1
ATOM 4218 O O . LYS A 1 585 ? -96.434 9.755 80.379 1.00 27.69 585 LYS A O 1
ATOM 4223 N N . ALA A 1 586 ? -94.793 10.608 79.125 1.00 26.88 586 ALA A N 1
ATOM 4224 C CA . ALA A 1 586 ? -94.480 11.723 80.033 1.00 26.88 586 ALA A CA 1
ATOM 4225 C C . ALA A 1 586 ? -94.663 13.108 79.379 1.00 26.88 586 ALA A C 1
ATOM 4227 O O . ALA A 1 586 ? -94.160 13.375 78.291 1.00 26.88 586 ALA A O 1
ATOM 4228 N N . ASN A 1 587 ? -95.356 14.007 80.086 1.00 27.19 587 ASN A N 1
ATOM 4229 C CA . ASN A 1 587 ? -95.352 15.454 79.868 1.00 27.19 587 ASN A CA 1
ATOM 4230 C C . ASN A 1 587 ? -95.096 16.134 81.223 1.00 27.19 587 ASN A C 1
ATOM 4232 O O . ASN A 1 587 ? -95.705 15.743 82.219 1.00 27.19 587 ASN A O 1
ATOM 4236 N N . ASN A 1 588 ? -94.232 17.148 81.271 1.00 27.28 588 ASN A N 1
ATOM 4237 C CA . ASN A 1 588 ? -94.037 18.005 82.445 1.00 27.28 588 ASN A CA 1
ATOM 4238 C C . ASN A 1 588 ? -93.546 19.387 81.954 1.00 27.28 588 ASN A C 1
ATOM 4240 O O . ASN A 1 588 ? -92.476 19.473 81.372 1.00 27.28 588 ASN A O 1
ATOM 4244 N N . GLY A 1 589 ? -94.238 20.515 82.105 1.00 29.20 589 GLY A N 1
ATOM 4245 C CA . GLY A 1 589 ? -95.432 20.808 82.881 1.00 29.20 589 GLY A CA 1
ATOM 4246 C C . GLY A 1 589 ? -96.098 22.118 82.430 1.00 29.20 589 GLY A C 1
ATOM 4247 O O . GLY A 1 589 ? -95.688 22.762 81.467 1.00 29.20 589 GLY A O 1
ATOM 4248 N N . ASN A 1 590 ? -97.179 22.495 83.113 1.00 30.27 590 ASN A N 1
ATOM 4249 C CA . ASN A 1 590 ? -98.044 23.605 82.718 1.00 30.27 590 ASN A CA 1
ATOM 4250 C C . ASN A 1 590 ? -97.499 24.961 83.212 1.00 30.27 590 ASN A C 1
ATOM 4252 O O . ASN A 1 590 ? -97.385 25.207 84.412 1.00 30.27 590 ASN A O 1
ATOM 4256 N N . TYR A 1 591 ? -97.168 25.808 82.241 1.00 36.28 591 TYR A N 1
ATOM 4257 C CA . TYR A 1 591 ? -97.382 27.253 82.147 1.00 36.28 591 TYR A CA 1
ATOM 4258 C C . TYR A 1 591 ? -97.904 27.987 83.401 1.00 36.28 591 TYR A C 1
ATOM 4260 O O . TYR A 1 591 ? -98.988 27.701 83.910 1.00 36.28 591 TYR A O 1
ATOM 4268 N N . THR A 1 592 ? -97.229 29.072 83.805 1.00 31.41 592 THR A N 1
ATOM 4269 C CA . THR A 1 592 ? -97.900 30.155 84.545 1.00 31.41 592 THR A CA 1
ATOM 4270 C C . THR A 1 592 ? -98.108 31.387 83.655 1.00 31.41 592 THR A C 1
ATOM 4272 O O . THR A 1 592 ? -97.184 32.120 83.320 1.00 31.41 592 THR A O 1
ATOM 4275 N N . SER A 1 593 ? -99.389 31.609 83.327 1.00 32.91 593 SER A N 1
ATOM 4276 C CA . SER A 1 593 ? -100.056 32.857 82.906 1.00 32.91 593 SER A CA 1
ATOM 4277 C C . SER A 1 593 ? -99.731 33.473 81.533 1.00 32.91 593 SER A C 1
ATOM 4279 O O . SER A 1 593 ? -98.806 34.266 81.410 1.00 32.91 593 SER A O 1
ATOM 4281 N N . ASN A 1 594 ? -100.614 33.260 80.542 1.00 29.97 594 ASN A N 1
ATOM 4282 C CA . ASN A 1 594 ? -101.690 34.230 80.259 1.00 29.97 594 ASN A CA 1
ATOM 4283 C C . ASN A 1 594 ? -102.797 33.636 79.346 1.00 29.97 594 ASN A C 1
ATOM 4285 O O . ASN A 1 594 ? -102.682 33.623 78.124 1.00 29.97 594 ASN A O 1
ATOM 4289 N N . CYS A 1 595 ? -103.901 33.188 79.946 1.00 27.64 595 CYS A N 1
ATOM 4290 C CA . CYS A 1 595 ? -105.236 33.529 79.459 1.00 27.64 595 CYS A CA 1
ATOM 4291 C C . CYS A 1 595 ? -105.910 34.319 80.585 1.00 27.64 595 CYS A C 1
ATOM 4293 O O . CYS A 1 595 ? -105.692 34.052 81.766 1.00 27.64 595 CYS A O 1
ATOM 4295 N N . ASP A 1 596 ? -106.627 35.341 80.154 1.00 29.30 596 ASP A N 1
ATOM 4296 C CA . ASP A 1 596 ? -106.968 36.577 80.843 1.00 29.30 596 ASP A CA 1
ATOM 4297 C C . ASP A 1 596 ? -107.828 36.411 82.114 1.00 29.30 596 ASP A C 1
ATOM 4299 O O . ASP A 1 596 ? -108.566 35.448 82.312 1.00 29.30 596 ASP A O 1
ATOM 4303 N N . THR A 1 597 ? -107.717 37.416 82.972 1.00 35.44 597 THR A N 1
ATOM 4304 C CA . THR A 1 597 ? -108.508 37.695 84.166 1.00 35.44 597 THR A CA 1
ATOM 4305 C C . THR A 1 597 ? -109.976 38.024 83.874 1.00 35.44 597 THR A C 1
ATOM 4307 O O . THR A 1 597 ? -110.245 39.075 83.308 1.00 35.44 597 THR A O 1
ATOM 4310 N N . ASP A 1 598 ? -110.904 37.211 84.398 1.00 30.12 598 ASP A N 1
ATOM 4311 C CA . ASP A 1 598 ? -112.243 37.518 84.966 1.00 30.12 598 ASP A CA 1
ATOM 4312 C C . ASP A 1 598 ? -113.091 36.206 84.966 1.00 30.12 598 ASP A C 1
ATOM 4314 O O . ASP A 1 598 ? -112.770 35.263 84.268 1.00 30.12 598 ASP A O 1
ATOM 4318 N N . ARG A 1 599 ? -114.130 35.900 85.752 1.00 30.33 599 ARG A N 1
ATOM 4319 C CA . ARG A 1 599 ? -114.952 36.569 86.757 1.00 30.33 599 ARG A CA 1
ATOM 4320 C C . ARG A 1 599 ? -115.740 35.471 87.528 1.00 30.33 599 ARG A C 1
ATOM 4322 O O . ARG A 1 599 ? -116.565 34.793 86.939 1.00 30.33 599 ARG A O 1
ATOM 4329 N N . TYR A 1 600 ? -115.563 35.396 88.854 1.00 34.72 600 TYR A N 1
ATOM 4330 C CA . TYR A 1 600 ? -116.486 34.859 89.890 1.00 34.72 600 TYR A CA 1
ATOM 4331 C C . TYR A 1 600 ? -116.772 33.338 90.008 1.00 34.72 600 TYR A C 1
ATOM 4333 O O . TYR A 1 600 ? -117.569 32.777 89.271 1.00 34.72 600 TYR A O 1
ATOM 4341 N N . GLY A 1 601 ? -116.349 32.769 91.151 1.00 33.62 601 GLY A N 1
ATOM 4342 C CA . GLY A 1 601 ? -117.251 31.994 92.025 1.00 33.62 601 GLY A CA 1
ATOM 4343 C C . GLY A 1 601 ? -117.129 30.462 92.057 1.00 33.62 601 GLY A C 1
ATOM 4344 O O . GLY A 1 601 ? -117.883 29.771 91.392 1.00 33.62 601 GLY A O 1
ATOM 4345 N N . SER A 1 602 ? -116.296 29.962 92.980 1.00 40.59 602 SER A N 1
ATOM 4346 C CA . SER A 1 602 ? -116.420 28.690 93.731 1.00 40.59 602 SER A CA 1
ATOM 4347 C C . SER A 1 602 ? -116.519 27.337 92.989 1.00 40.59 602 SER A C 1
ATOM 4349 O O . SER A 1 602 ? -117.611 26.898 92.648 1.00 40.59 602 SER A O 1
ATOM 4351 N N . GLY A 1 603 ? -115.402 26.591 92.992 1.00 44.06 603 GLY A N 1
ATOM 4352 C CA . GLY A 1 603 ? -115.370 25.151 93.314 1.00 44.06 603 GLY A CA 1
ATOM 4353 C C . GLY A 1 603 ? -115.446 24.138 92.162 1.00 44.06 603 GLY A C 1
ATOM 4354 O O . GLY A 1 603 ? -116.533 23.677 91.836 1.00 44.06 603 GLY A O 1
ATOM 4355 N N . GLY A 1 604 ? -114.283 23.700 91.657 1.00 35.19 604 GLY A N 1
ATOM 4356 C CA . GLY A 1 604 ? -114.114 22.493 90.829 1.00 35.19 604 GLY A CA 1
ATOM 4357 C C . GLY A 1 604 ? -113.055 22.662 89.732 1.00 35.19 604 GLY A C 1
ATOM 4358 O O . GLY A 1 604 ? -113.269 23.422 88.797 1.00 35.19 604 GLY A O 1
ATOM 4359 N N . THR A 1 605 ? -111.911 21.982 89.844 1.00 33.44 605 THR A N 1
ATOM 4360 C CA . THR A 1 605 ? -110.861 21.922 88.808 1.00 33.44 605 THR A CA 1
ATOM 4361 C C . THR A 1 605 ? -111.064 20.676 87.938 1.00 33.44 605 THR A C 1
ATOM 4363 O O . THR A 1 605 ? -110.768 19.575 88.393 1.00 33.44 605 THR A O 1
ATOM 4366 N N . ASP A 1 606 ? -111.571 20.847 86.713 1.00 31.48 606 ASP A N 1
ATOM 4367 C CA . ASP A 1 606 ? -111.598 19.839 85.636 1.00 31.48 606 ASP A CA 1
ATOM 4368 C C . ASP A 1 606 ? -110.844 20.440 84.433 1.00 31.48 606 ASP A C 1
ATOM 4370 O O . ASP A 1 606 ? -111.233 21.495 83.929 1.00 31.48 606 ASP A O 1
ATOM 4374 N N . CYS A 1 607 ? -109.735 19.821 84.016 1.00 27.67 607 CYS A N 1
ATOM 4375 C CA . CYS A 1 607 ? -108.982 20.197 82.816 1.00 27.67 607 CYS A CA 1
ATOM 4376 C C . CYS A 1 607 ? -109.363 19.231 81.686 1.00 27.67 607 CYS A C 1
ATOM 4378 O O . CYS A 1 607 ? -108.901 18.092 81.681 1.00 27.67 607 CYS A O 1
ATOM 4380 N N . ARG A 1 608 ? -110.165 19.684 80.711 1.00 33.06 608 ARG A N 1
ATOM 4381 C CA . ARG A 1 608 ? -110.452 18.937 79.472 1.00 33.06 608 ARG A CA 1
ATOM 4382 C C . ARG A 1 608 ? -109.790 19.568 78.247 1.00 33.06 608 ARG A C 1
ATOM 4384 O O . ARG A 1 608 ? -109.735 20.788 78.111 1.00 33.06 608 ARG A O 1
ATOM 4391 N N . TRP A 1 609 ? -109.334 18.693 77.351 1.00 32.12 609 TRP A N 1
ATOM 4392 C CA . TRP A 1 609 ? -108.743 18.935 76.027 1.00 32.12 609 TRP A CA 1
ATOM 4393 C C . TRP A 1 609 ? -109.776 19.447 74.991 1.00 32.12 609 TRP A C 1
ATOM 4395 O O . TRP A 1 609 ? -110.113 18.731 74.055 1.00 32.12 609 TRP A O 1
ATOM 4405 N N . GLU A 1 610 ? -110.330 20.659 75.133 1.00 35.53 610 GLU A N 1
ATOM 4406 C CA . GLU A 1 610 ? -111.402 21.116 74.210 1.00 35.53 610 GLU A CA 1
ATOM 4407 C C . GLU A 1 610 ? -111.173 22.399 73.390 1.00 35.53 610 GLU A C 1
ATOM 4409 O O . GLU A 1 610 ? -112.034 22.726 72.583 1.00 35.53 610 GLU A O 1
ATOM 4414 N N . ASN A 1 611 ? -110.034 23.099 73.445 1.00 31.66 611 ASN A N 1
ATOM 4415 C CA . ASN A 1 611 ? -109.918 24.393 72.735 1.00 31.66 611 ASN A CA 1
ATOM 4416 C C . ASN A 1 611 ? -108.918 24.465 71.566 1.00 31.66 611 ASN A C 1
ATOM 4418 O O . ASN A 1 611 ? -108.309 25.506 71.337 1.00 31.66 611 ASN A O 1
ATOM 4422 N N . CYS A 1 612 ? -108.839 23.416 70.741 1.00 34.81 612 CYS A N 1
ATOM 4423 C CA . CYS A 1 612 ? -108.363 23.547 69.354 1.00 34.81 612 CYS A CA 1
ATOM 4424 C C . CYS A 1 612 ? -109.546 23.835 68.409 1.00 34.81 612 CYS A C 1
ATOM 4426 O O . CYS A 1 612 ? -110.035 22.955 67.707 1.00 34.81 612 CYS A O 1
ATOM 4428 N N . GLN A 1 613 ? -110.038 25.077 68.392 1.00 35.31 613 GLN A N 1
ATOM 4429 C CA . GLN A 1 613 ? -110.970 25.558 67.363 1.00 35.31 613 GLN A CA 1
ATOM 4430 C C . GLN A 1 613 ? -110.213 26.475 66.392 1.00 35.31 613 GLN A C 1
ATOM 4432 O O . GLN A 1 613 ? -109.896 27.613 66.733 1.00 35.31 613 GLN A O 1
ATOM 4437 N N . LEU A 1 614 ? -109.958 26.010 65.164 1.00 35.78 614 LEU A N 1
ATOM 4438 C CA . LEU A 1 614 ? -109.663 26.907 64.042 1.00 35.78 614 LEU A CA 1
ATOM 4439 C C . LEU A 1 614 ? -110.986 27.479 63.514 1.00 35.78 614 LEU A C 1
ATOM 4441 O O . LEU A 1 614 ? -111.955 26.751 63.287 1.00 35.78 614 LEU A O 1
ATOM 4445 N N . SER A 1 615 ? -111.040 28.797 63.327 1.00 33.66 615 SER A N 1
ATOM 4446 C CA . SER A 1 615 ? -112.228 29.510 62.863 1.00 33.66 615 SER A CA 1
ATOM 4447 C C . SER A 1 615 ? -112.617 29.103 61.434 1.00 33.66 615 SER A C 1
ATOM 4449 O O . SER A 1 615 ? -111.886 29.362 60.483 1.00 33.66 615 SER A O 1
ATOM 4451 N N . SER A 1 616 ? -113.800 28.501 61.318 1.00 39.78 616 SER A N 1
ATOM 4452 C CA . SER A 1 616 ? -114.751 28.491 60.194 1.00 39.78 616 SER A CA 1
ATOM 4453 C C . SER A 1 616 ? -114.248 28.783 58.761 1.00 39.78 616 SER A C 1
ATOM 4455 O O . SER A 1 616 ? -114.083 29.941 58.379 1.00 39.78 616 SER A O 1
ATOM 4457 N N . SER A 1 617 ? -114.248 27.773 57.883 1.00 33.97 617 SER A N 1
ATOM 4458 C CA . SER A 1 617 ? -115.225 27.677 56.775 1.00 33.97 617 SER A CA 1
ATOM 4459 C C . SER A 1 617 ? -115.056 26.377 55.963 1.00 33.97 617 SER A C 1
ATOM 4461 O O . SER A 1 617 ? -114.092 26.191 55.240 1.00 33.97 617 SER A O 1
ATOM 4463 N N . MET A 1 618 ? -116.052 25.492 56.108 1.00 41.84 618 MET A N 1
ATOM 4464 C CA . MET A 1 618 ? -116.551 24.502 55.134 1.00 41.84 618 MET A CA 1
ATOM 4465 C C . MET A 1 618 ? -115.531 23.614 54.384 1.00 41.84 618 MET A C 1
ATOM 4467 O O . MET A 1 618 ? -115.174 23.928 53.259 1.00 41.84 618 MET A O 1
ATOM 4471 N N . PHE A 1 619 ? -115.146 22.479 54.990 1.00 36.91 619 PHE A N 1
ATOM 4472 C CA . PHE A 1 619 ? -115.193 21.076 54.498 1.00 36.91 619 PHE A CA 1
ATOM 4473 C C . PHE A 1 619 ? -114.343 20.210 55.468 1.00 36.91 619 PHE A C 1
ATOM 4475 O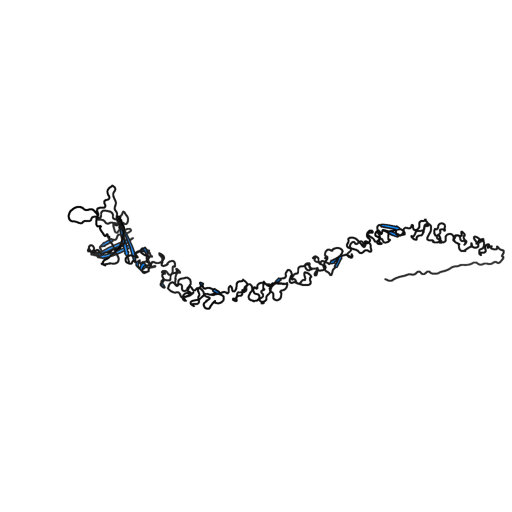 O . PHE A 1 619 ? -113.129 20.342 55.534 1.00 36.91 619 PHE A O 1
ATOM 4482 N N . THR A 1 620 ? -114.998 19.386 56.292 1.00 39.72 620 THR A N 1
ATOM 4483 C CA . THR A 1 620 ? -114.446 18.548 57.388 1.00 39.72 620 THR A CA 1
ATOM 4484 C C . THR A 1 620 ? -113.781 17.272 56.839 1.00 39.72 620 THR A C 1
ATOM 4486 O O . THR A 1 620 ? -114.411 16.607 56.022 1.00 39.72 620 THR A O 1
ATOM 4489 N N . SER A 1 621 ? -112.548 16.880 57.197 1.00 38.19 621 SER A N 1
ATOM 4490 C CA . SER A 1 621 ? -112.128 16.356 58.516 1.00 38.19 621 SER A CA 1
ATOM 4491 C C . SER A 1 621 ? -110.589 16.406 58.711 1.00 38.19 621 SER A C 1
ATOM 4493 O O . SER A 1 621 ? -109.894 15.826 57.878 1.00 38.19 621 SER A O 1
ATOM 4495 N N . PRO A 1 622 ? -110.045 17.021 59.784 1.00 45.34 622 PRO A N 1
ATOM 4496 C CA . PRO A 1 622 ? -108.637 16.877 60.191 1.00 45.34 622 PRO A CA 1
ATOM 4497 C C . PRO A 1 622 ? -108.460 16.216 61.584 1.00 45.34 622 PRO A C 1
ATOM 4499 O O . PRO A 1 622 ? -109.438 16.106 62.316 1.00 45.34 622 PRO A O 1
ATOM 4502 N N . TYR A 1 623 ? -107.206 15.847 61.916 1.00 37.50 623 TYR A N 1
ATOM 4503 C CA . TYR A 1 623 ? -106.595 15.418 63.205 1.00 37.50 623 TYR A CA 1
ATOM 4504 C C . TYR A 1 623 ? -106.211 13.919 63.335 1.00 37.50 623 TYR A C 1
ATOM 4506 O O . TYR A 1 623 ? -107.060 13.080 63.618 1.00 37.50 623 TYR A O 1
ATOM 4514 N N . HIS A 1 624 ? -104.904 13.630 63.211 1.00 36.91 624 HIS A N 1
ATOM 4515 C CA . HIS A 1 624 ? -104.229 12.381 63.610 1.00 36.91 624 HIS A CA 1
ATOM 4516 C C . HIS A 1 624 ? -102.999 12.714 64.484 1.00 36.91 624 HIS A C 1
ATOM 4518 O O . HIS A 1 624 ? -102.331 13.716 64.227 1.00 36.91 624 HIS A O 1
ATOM 4524 N N . THR A 1 625 ? -102.686 11.888 65.491 1.00 41.44 625 THR A N 1
ATOM 4525 C CA . THR A 1 625 ? -101.472 11.977 66.340 1.00 41.44 625 THR A CA 1
ATOM 4526 C C . THR A 1 625 ? -100.775 10.615 66.427 1.00 41.44 625 THR A C 1
ATOM 4528 O O . THR A 1 625 ? -101.464 9.612 66.615 1.00 41.44 625 THR A O 1
ATOM 4531 N N . GLN A 1 626 ? -99.435 10.580 66.310 1.00 39.41 626 GLN A N 1
ATOM 4532 C CA . GLN A 1 626 ? -98.611 9.357 66.231 1.00 39.41 626 GLN A CA 1
ATOM 4533 C C . GLN A 1 626 ? -97.732 9.146 67.497 1.00 39.41 626 GLN A C 1
ATOM 4535 O O . GLN A 1 626 ? -97.247 10.117 68.068 1.00 39.41 626 GLN A O 1
ATOM 4540 N N . MET A 1 627 ? -97.507 7.901 67.947 1.00 41.53 627 MET A N 1
ATOM 4541 C CA . MET A 1 627 ? -96.612 7.496 69.074 1.00 41.53 627 MET A CA 1
ATOM 4542 C C . MET A 1 627 ? -95.728 6.331 68.622 1.00 41.53 627 MET A C 1
ATOM 4544 O O . MET A 1 627 ? -96.237 5.434 67.965 1.00 41.53 627 MET A O 1
ATOM 4548 N N . THR A 1 628 ? -94.440 6.317 68.990 1.00 43.88 628 THR A N 1
ATOM 4549 C CA . THR A 1 628 ? -93.485 5.228 68.684 1.00 43.88 628 THR A CA 1
ATOM 4550 C C . THR A 1 628 ? -92.903 4.643 69.971 1.00 43.88 628 THR A C 1
ATOM 4552 O O . THR A 1 628 ? -92.747 5.361 70.952 1.00 43.88 628 THR A O 1
ATOM 4555 N N . LEU A 1 629 ? -92.593 3.349 69.968 1.00 46.94 629 LEU A N 1
ATOM 4556 C CA . LEU A 1 629 ? -92.205 2.550 71.124 1.00 46.94 629 LEU A CA 1
ATOM 4557 C C . LEU A 1 629 ? -91.013 1.662 70.770 1.00 46.94 629 LEU A C 1
ATOM 4559 O O . LEU A 1 629 ? -91.053 0.987 69.741 1.00 46.94 629 LEU A O 1
ATOM 4563 N N . HIS A 1 630 ? -89.962 1.688 71.590 1.00 51.28 630 HIS A N 1
ATOM 4564 C CA . HIS A 1 630 ? -88.716 0.939 71.388 1.00 51.28 630 HIS A CA 1
ATOM 4565 C C . HIS A 1 630 ? -88.450 -0.001 72.574 1.00 51.28 630 HIS A C 1
ATOM 4567 O O . HIS A 1 630 ? -88.802 0.334 73.702 1.00 51.28 630 HIS A O 1
ATOM 4573 N N . MET A 1 631 ? -87.793 -1.136 72.327 1.00 54.84 631 MET A N 1
ATOM 4574 C CA . MET A 1 631 ? -87.289 -2.057 73.351 1.00 54.84 631 MET A CA 1
ATOM 4575 C C . MET A 1 631 ? -85.780 -2.228 73.178 1.00 54.84 631 MET A C 1
ATOM 4577 O O . MET A 1 631 ? -85.314 -2.553 72.085 1.00 54.84 631 MET A O 1
ATOM 4581 N N . TRP A 1 632 ? -85.046 -2.027 74.267 1.00 55.88 632 TRP A N 1
ATOM 4582 C CA . TRP A 1 632 ? -83.589 -2.102 74.326 1.00 55.88 632 TRP A CA 1
ATOM 4583 C C . TRP A 1 632 ? -83.169 -3.166 75.337 1.00 55.88 632 TRP A C 1
ATOM 4585 O O . TRP A 1 632 ? -83.820 -3.313 76.374 1.00 55.88 632 TRP A O 1
ATOM 4595 N N . VAL A 1 633 ? -82.095 -3.893 75.038 1.00 61.81 633 VAL A N 1
ATOM 4596 C CA . VAL A 1 633 ? -81.509 -4.928 75.900 1.00 61.81 633 VAL A CA 1
ATOM 4597 C C . VAL A 1 633 ? -80.032 -4.615 76.093 1.00 61.81 633 VAL A C 1
ATOM 4599 O O . VAL A 1 633 ? -79.337 -4.299 75.132 1.00 61.81 633 VAL A O 1
ATOM 4602 N N . ARG A 1 634 ? -79.565 -4.689 77.332 1.00 61.62 634 ARG A N 1
ATOM 4603 C CA . ARG A 1 634 ? -78.160 -4.580 77.714 1.00 61.62 634 ARG A CA 1
ATOM 4604 C C . ARG A 1 634 ? -77.847 -5.671 78.713 1.00 61.62 634 ARG A C 1
ATOM 4606 O O . ARG A 1 634 ? -78.721 -5.910 79.584 1.00 61.62 634 ARG A O 1
#

Radius of gyration: 90.75 Å; chains: 1; bounding box: 212×68×212 Å

Foldseek 3Di:
DDDDDDDDDDDDDDDDDDDDDDDDDDDDDDDDDQDQPCPLPAGPVQFPDSPDSQAGAQHDQDAPPQGNRNPDPQDDSQQQCNLPDGVVQFPDSNDNQAGQCHAADLPQDNSNPPPDHRPHFAAKKAAQQPPLQEHDLVGIDTGNDHDVRIHRHHFFPDSVDSQAGLPHAAALPQDNRNSPPDHFDQRGPPFAWWAAQQPPLQEHAPVGIGTGSDDDPRTHNHNLFPDSPDSQADLVHAADLPQHNRNSPPDHFDQVGPPFAKWAAQQCPLQEGDLVGIGTGSDHDPRTHRHNFAPDSNDSQGGAPRDADQPQGNRNPPPDHNPPQWAWKAFQQCPLQEHEPVRTDTDNDHPDPRIHRHYQFPDSNDSQADQPHDADLPLDHRNNPPAGGCQQPGLSWHDVVSVIQDPDSHDSVQHNPDDQSAFCELFLQSVVVSVVDPAWAWGWHNVCGPPRDDGTDIFTWHCDFPNTGKTWQDKDKAKDDDDPDDDDFGDLDDPDGDDDPVVQQRDFDFDWAADDPFKIWTWTDDRNHTSDIDIDGPDPCCPPDDDDDDDPDDDDPPPPPDDDDDDDDDDDDDDDDDDFDDDDDDDDDDDDDDDDDDDDDDDDDDDDPPPPDDDDDDDDDDDMGMTMDTGIHD